Protein AF-A0A971VR78-F1 (afdb_monomer)

Nearest PDB structures (foldseek):
  8pv9-assembly1_A  TM=5.957E-01  e=2.366E+00  Escherichia coli
  3q4n-assembly1_B  TM=3.176E-01  e=1.812E+00  Methanocaldococcus jannaschii DSM 2661

Radius of gyration: 21.43 Å; Cα contacts (8 Å, |Δi|>4): 605; chains: 1; bounding box: 49×44×60 Å

Foldseek 3Di:
DFLLPDDADALVVLDDDPVQLQAQADDLQPDALVLLLLLLLLLLLLVVLLVLLVVCLVVDPDVVSNVLSVSLSNSSVSLSSSSNNSHDPPQDLLLSLLSLLLNLQQLLLLLLVVAPDVLLSVLSLQCSLVSLQLNLLSQLVCCLPPVDRSCSSNVPLAWRFHGLQLLLQQFDLLLLAAAADDLLPGDLSNLLSLSSQLSSLVSSLVSLVPCLCVPPDPLSVLSSVSVSVSSVSSNNNSVNHHDPPQDSLLVQLSSLLSLLLSLVLCLVAPDPPSSNVSSVSVNSSSSNSNNVSQVCCCVPVVDGNCSRVPPSDHDPGDDRGRSHVVSLVSRLVDSQWDGDRNRIDGPVPDDPPDRLLVSSCVPCVPVCPRSSQVSLQSSCVVPVFRRIGGPDQRSDPQRRGGNHHDNDRSRHD

Structure (mmCIF, N/CA/C/O backbone):
data_AF-A0A971VR78-F1
#
_entry.id   AF-A0A971VR78-F1
#
loop_
_atom_site.group_PDB
_atom_site.id
_atom_site.type_symbol
_atom_site.label_atom_id
_atom_site.label_alt_id
_atom_site.label_comp_id
_atom_site.label_asym_id
_atom_site.label_entity_id
_atom_site.label_seq_id
_atom_site.pdbx_PDB_ins_code
_atom_site.Cartn_x
_atom_site.Cartn_y
_atom_site.Cartn_z
_atom_site.occupancy
_atom_site.B_iso_or_equiv
_atom_site.auth_seq_id
_atom_site.auth_comp_id
_atom_site.auth_asym_id
_atom_site.auth_atom_id
_atom_site.pdbx_PDB_model_num
ATOM 1 N N . MET A 1 1 ? -0.009 -7.907 22.436 1.00 93.94 1 MET A N 1
ATOM 2 C CA . MET A 1 1 ? -0.456 -6.768 23.266 1.00 93.94 1 MET A CA 1
ATOM 3 C C . MET A 1 1 ? -1.919 -6.541 22.951 1.00 93.94 1 MET A C 1
ATOM 5 O O . MET A 1 1 ? -2.257 -6.588 21.775 1.00 93.94 1 MET A O 1
ATOM 9 N N . ASN A 1 2 ? -2.745 -6.276 23.961 1.00 98.00 2 ASN A N 1
ATOM 10 C CA . ASN A 1 2 ? -4.134 -5.872 23.773 1.00 98.00 2 ASN A CA 1
ATOM 11 C C . ASN A 1 2 ? -4.268 -4.346 23.971 1.00 98.00 2 ASN A C 1
ATOM 13 O O . ASN A 1 2 ? -4.058 -3.878 25.097 1.00 98.00 2 ASN A O 1
ATOM 17 N N . PRO A 1 3 ? -4.583 -3.551 22.928 1.00 98.38 3 PRO A N 1
ATOM 18 C CA . PRO A 1 3 ? -4.714 -2.098 23.049 1.00 98.38 3 PRO A CA 1
ATOM 19 C C . PRO A 1 3 ? -5.949 -1.676 23.870 1.00 98.38 3 PRO A C 1
ATOM 21 O O . PRO A 1 3 ? -5.937 -0.613 24.492 1.00 98.38 3 PRO A O 1
ATOM 24 N N . PHE A 1 4 ? -6.982 -2.522 23.976 1.00 98.50 4 PHE A N 1
ATOM 25 C CA . PHE A 1 4 ? -8.162 -2.248 24.808 1.00 98.50 4 PHE A CA 1
ATOM 26 C C . PHE A 1 4 ? -7.873 -2.333 26.314 1.00 98.50 4 PHE A C 1
ATOM 28 O O . PHE A 1 4 ? -8.607 -1.756 27.115 1.00 98.50 4 PHE A O 1
ATOM 35 N N . GLU A 1 5 ? -6.803 -3.026 26.708 1.00 97.88 5 GLU A N 1
ATOM 36 C CA . GLU A 1 5 ? -6.359 -3.129 28.106 1.00 97.88 5 GLU A CA 1
ATOM 37 C C . GLU A 1 5 ? -5.355 -2.034 28.495 1.00 97.88 5 GLU A C 1
ATOM 39 O O . GLU A 1 5 ? -5.050 -1.857 29.677 1.00 97.88 5 GLU A O 1
ATOM 44 N N . GLN A 1 6 ? -4.842 -1.282 27.517 1.00 98.19 6 GLN A N 1
ATOM 45 C CA . GLN A 1 6 ? -3.963 -0.147 27.778 1.00 98.19 6 GLN A CA 1
ATOM 46 C C . GLN A 1 6 ? -4.758 1.029 28.341 1.00 98.19 6 GLN A C 1
ATOM 48 O O . GLN A 1 6 ? -5.931 1.230 28.025 1.00 98.19 6 GLN A O 1
ATOM 53 N N . LYS A 1 7 ? -4.105 1.836 29.180 1.00 97.62 7 LYS A N 1
ATOM 54 C CA . LYS A 1 7 ? -4.709 3.059 29.706 1.00 97.62 7 LYS A CA 1
ATOM 55 C C . LYS A 1 7 ? -4.618 4.162 28.641 1.00 97.62 7 LYS A C 1
ATOM 57 O O . LYS A 1 7 ? -3.501 4.596 28.367 1.00 97.62 7 LYS A O 1
ATOM 62 N N . PRO A 1 8 ? -5.743 4.664 28.101 1.00 98.00 8 PRO A N 1
ATOM 63 C CA . PRO A 1 8 ? -5.701 5.733 27.115 1.00 98.00 8 PRO A CA 1
ATOM 64 C C . PRO A 1 8 ? -5.301 7.062 27.765 1.00 98.00 8 PRO A C 1
ATOM 66 O O . PRO A 1 8 ? -5.629 7.340 28.927 1.00 98.00 8 PRO A O 1
ATOM 69 N N . MET A 1 9 ? -4.615 7.903 26.994 1.00 98.12 9 MET A N 1
ATOM 70 C CA . MET A 1 9 ? -4.478 9.325 27.310 1.00 98.12 9 MET A CA 1
ATOM 71 C C . MET A 1 9 ? -5.806 10.065 27.089 1.00 98.12 9 MET A C 1
ATOM 73 O O . MET A 1 9 ? -6.741 9.526 26.493 1.00 98.12 9 MET A O 1
ATOM 77 N N . ASN A 1 10 ? -5.909 11.319 27.543 1.00 97.75 10 ASN A N 1
ATOM 78 C CA . ASN A 1 10 ? -7.044 12.139 27.124 1.00 97.75 10 ASN A CA 1
ATOM 79 C C . ASN A 1 10 ? -6.868 12.511 25.649 1.00 97.75 10 ASN A C 1
ATOM 81 O O . ASN A 1 10 ? -5.794 12.956 25.253 1.00 97.75 10 ASN A O 1
ATOM 85 N N . LEU A 1 11 ? -7.941 12.421 24.862 1.00 96.31 11 LEU A N 1
ATOM 86 C CA . LEU A 1 11 ? -7.915 12.742 23.429 1.00 96.31 11 LEU A CA 1
ATOM 87 C C . LEU A 1 11 ? -7.306 14.118 23.135 1.00 96.31 11 LEU A C 1
ATOM 89 O O . LEU A 1 11 ? -6.478 14.262 22.245 1.00 96.31 11 LEU A O 1
ATOM 93 N N . THR A 1 12 ? -7.680 15.144 23.902 1.00 97.31 12 THR A N 1
ATOM 94 C CA . THR A 1 12 ? -7.190 16.513 23.680 1.00 97.31 12 THR A CA 1
ATOM 95 C C . THR A 1 12 ? -5.701 16.680 23.954 1.00 97.31 12 THR A C 1
ATOM 97 O O . THR A 1 12 ? -5.098 17.589 23.392 1.00 97.31 12 THR A O 1
ATOM 100 N N . ASP A 1 13 ? -5.108 15.810 24.776 1.00 97.56 13 ASP A N 1
ATOM 101 C CA . ASP A 1 13 ? -3.667 15.822 25.041 1.00 97.56 13 ASP A CA 1
ATOM 102 C C . ASP A 1 13 ? -2.882 15.315 23.814 1.00 97.56 13 ASP A C 1
ATOM 104 O O . ASP A 1 13 ? -1.683 15.553 23.710 1.00 97.56 13 ASP A O 1
ATOM 108 N N . GLY A 1 14 ? -3.556 14.647 22.866 1.00 97.19 14 GLY A N 1
ATOM 109 C CA . GLY A 1 14 ? -2.986 14.211 21.593 1.00 97.19 14 GLY A CA 1
ATOM 110 C C . GLY A 1 14 ? -2.827 15.338 20.570 1.00 97.19 14 GLY A C 1
ATOM 111 O O . GLY A 1 14 ? -2.192 15.133 19.542 1.00 97.19 14 GLY A O 1
ATOM 112 N N . ILE A 1 15 ? -3.369 16.535 20.820 1.00 98.25 15 ILE A N 1
ATOM 113 C CA . ILE A 1 15 ? -3.230 17.668 19.898 1.00 98.25 15 ILE A CA 1
ATOM 114 C C . ILE A 1 15 ? -1.808 18.227 19.986 1.00 98.25 15 ILE A C 1
ATOM 116 O O . ILE A 1 15 ? -1.377 18.726 21.024 1.00 98.25 15 ILE A O 1
ATOM 120 N N . MET A 1 16 ? -1.100 18.199 18.862 1.00 98.00 16 MET A N 1
ATOM 121 C CA . MET A 1 16 ? 0.284 18.655 18.749 1.00 98.00 16 MET A CA 1
ATOM 122 C C . MET A 1 16 ? 0.369 20.157 18.421 1.00 98.00 16 MET A C 1
ATOM 124 O O . MET A 1 16 ? -0.496 20.708 17.733 1.00 98.00 16 MET A O 1
ATOM 128 N N . ASP A 1 17 ? 1.427 20.833 18.880 1.00 97.94 17 ASP A N 1
ATOM 129 C CA . ASP A 1 17 ? 1.748 22.199 18.445 1.00 97.94 17 ASP A CA 1
ATOM 130 C C . ASP A 1 17 ? 2.496 22.207 17.097 1.00 97.94 17 ASP A C 1
ATOM 132 O O . ASP A 1 17 ? 2.899 21.167 16.583 1.00 97.94 17 ASP A O 1
ATOM 136 N N . TRP A 1 18 ? 2.699 23.384 16.496 1.00 97.88 18 TRP A N 1
ATOM 137 C CA . TRP A 1 18 ? 3.355 23.487 15.184 1.00 97.88 18 TRP A CA 1
ATOM 138 C C . TRP A 1 18 ? 4.797 22.972 15.166 1.00 97.88 18 TRP A C 1
ATOM 140 O O . TRP A 1 18 ? 5.235 22.444 14.146 1.00 97.88 18 TRP A O 1
ATOM 150 N N . CYS A 1 19 ? 5.522 23.128 16.275 1.00 96.81 19 CYS A N 1
ATOM 151 C CA . CYS A 1 19 ? 6.889 22.634 16.414 1.00 96.81 19 CYS A CA 1
ATOM 152 C C . CYS A 1 19 ? 6.933 21.104 16.469 1.00 96.81 19 CYS A C 1
ATOM 154 O O . CYS A 1 19 ? 7.880 20.515 15.965 1.00 96.81 19 CYS A O 1
ATOM 156 N N . THR A 1 20 ? 5.917 20.479 17.060 1.00 96.25 20 THR A N 1
ATOM 157 C CA . THR A 1 20 ? 5.787 19.024 17.158 1.00 96.25 20 THR A CA 1
ATOM 158 C C . THR A 1 20 ? 5.280 18.433 15.845 1.00 96.25 20 THR A C 1
ATOM 160 O O . THR A 1 20 ? 5.847 17.466 15.365 1.00 96.25 20 THR A O 1
ATOM 163 N N . VAL A 1 21 ? 4.267 19.040 15.208 1.00 97.38 21 VAL A N 1
ATOM 164 C CA . VAL A 1 21 ? 3.705 18.545 13.932 1.00 97.38 21 VAL A CA 1
ATOM 165 C C . VAL A 1 21 ? 4.745 18.523 12.810 1.00 97.38 21 VAL A C 1
ATOM 167 O O . VAL A 1 21 ? 4.652 17.685 11.918 1.00 97.38 21 VAL A O 1
ATOM 170 N N . TYR A 1 22 ? 5.701 19.456 12.806 1.00 97.69 22 TYR A N 1
ATOM 171 C CA . TYR A 1 22 ? 6.749 19.520 11.790 1.00 97.69 22 TYR A CA 1
ATOM 172 C C . TYR A 1 22 ? 7.965 18.679 12.218 1.00 97.69 22 TYR A C 1
ATOM 174 O O . TYR A 1 22 ? 8.755 19.135 13.051 1.00 97.69 22 TYR A O 1
ATOM 182 N N . PRO A 1 23 ? 8.150 17.469 11.658 1.00 97.06 23 PRO A N 1
ATOM 183 C CA . PRO A 1 23 ? 9.194 16.562 12.107 1.00 97.06 23 PRO A CA 1
ATOM 184 C C . PRO A 1 23 ? 10.574 17.023 11.636 1.00 97.06 23 PRO A C 1
ATOM 186 O O . PRO A 1 23 ? 10.737 17.740 10.644 1.00 97.06 23 PRO A O 1
ATOM 189 N N . LYS A 1 24 ? 11.611 16.486 12.280 1.00 97.25 24 LYS A N 1
ATOM 190 C CA . LYS A 1 24 ? 12.937 16.424 11.665 1.00 97.25 24 LYS A CA 1
ATOM 191 C C . LYS A 1 24 ? 12.924 15.346 10.565 1.00 97.25 24 LYS A C 1
ATOM 193 O O . LYS A 1 24 ? 12.705 14.182 10.906 1.00 97.25 24 LYS A O 1
ATOM 198 N N . PRO A 1 25 ? 13.211 15.680 9.294 1.00 97.81 25 PRO A N 1
ATOM 199 C CA . PRO A 1 25 ? 13.208 14.696 8.218 1.00 97.81 25 PRO A CA 1
ATOM 200 C C . PRO A 1 25 ? 14.374 13.706 8.342 1.00 97.81 25 PRO A C 1
ATOM 202 O O . PRO A 1 25 ? 15.428 14.027 8.908 1.00 97.81 25 PRO A O 1
ATOM 205 N N . TYR A 1 26 ? 14.202 12.510 7.777 1.00 97.31 26 TYR A N 1
ATOM 206 C CA . TYR A 1 26 ? 15.292 11.542 7.654 1.00 97.31 26 TYR A CA 1
ATOM 207 C C . TYR A 1 26 ? 16.293 11.965 6.569 1.00 97.31 26 TYR A C 1
ATOM 209 O O . TYR A 1 26 ? 16.000 12.770 5.688 1.00 97.31 26 TYR A O 1
ATOM 217 N N . CYS A 1 27 ? 17.499 11.397 6.602 1.00 95.75 27 CYS A N 1
ATOM 218 C CA . CYS A 1 27 ? 18.483 11.573 5.533 1.00 95.75 27 CYS A CA 1
ATOM 219 C C . CYS A 1 27 ? 18.317 10.461 4.493 1.00 95.75 27 CYS A C 1
ATOM 221 O O . CYS A 1 27 ? 18.577 9.296 4.807 1.00 95.75 27 CYS A O 1
ATOM 223 N N . LYS A 1 28 ? 17.934 10.807 3.255 1.00 93.44 28 LYS A N 1
ATOM 224 C CA . LYS A 1 28 ? 17.659 9.819 2.194 1.00 93.44 28 LYS A CA 1
ATOM 225 C C . LYS A 1 28 ? 18.834 8.877 1.897 1.00 93.44 28 LYS A C 1
ATOM 227 O O . LYS A 1 28 ? 18.624 7.728 1.533 1.00 93.44 28 LYS A O 1
ATOM 232 N N . ASN A 1 29 ? 20.069 9.334 2.125 1.00 92.00 29 ASN A N 1
ATOM 233 C CA . ASN A 1 29 ? 21.283 8.556 1.858 1.00 92.00 29 ASN A CA 1
ATOM 234 C C . ASN A 1 29 ? 21.605 7.524 2.951 1.00 92.00 29 ASN A C 1
ATOM 236 O O . ASN A 1 29 ? 22.296 6.541 2.686 1.00 92.00 29 ASN A O 1
ATOM 240 N N . THR A 1 30 ? 21.166 7.750 4.193 1.00 93.44 30 THR A N 1
ATOM 241 C CA . THR A 1 30 ? 21.570 6.916 5.341 1.00 93.44 30 THR A CA 1
ATOM 242 C C . THR A 1 30 ? 20.422 6.128 5.948 1.00 93.44 30 THR A C 1
ATOM 244 O O . THR A 1 30 ? 20.673 5.076 6.533 1.00 93.44 30 THR A O 1
ATOM 247 N N . VAL A 1 31 ? 19.181 6.599 5.798 1.00 95.25 31 VAL A N 1
ATOM 248 C CA . VAL A 1 31 ? 17.985 5.930 6.322 1.00 95.25 31 VAL A CA 1
ATOM 249 C C . VAL A 1 31 ? 17.878 4.491 5.796 1.00 95.25 31 VAL A C 1
ATOM 251 O O . VAL A 1 31 ? 18.343 4.171 4.694 1.00 95.25 31 VAL A O 1
ATOM 254 N N . ALA A 1 32 ? 17.316 3.585 6.595 1.00 94.62 32 ALA A N 1
ATOM 255 C CA . ALA A 1 32 ? 17.025 2.234 6.131 1.00 94.62 32 ALA A CA 1
ATOM 256 C C . ALA A 1 32 ? 15.836 2.260 5.149 1.00 94.62 32 ALA A C 1
ATOM 258 O O . ALA A 1 32 ? 14.865 2.972 5.412 1.00 94.62 32 ALA A O 1
ATOM 259 N N . PRO A 1 33 ? 15.852 1.468 4.057 1.00 94.19 33 PRO A N 1
ATOM 260 C CA . PRO A 1 33 ? 14.707 1.369 3.154 1.00 94.19 33 PRO A CA 1
ATOM 261 C C . PRO A 1 33 ? 13.424 1.001 3.899 1.00 94.19 33 PRO A C 1
ATOM 263 O O . PRO A 1 33 ? 12.398 1.629 3.675 1.00 94.19 33 PRO A O 1
ATOM 266 N N . TYR A 1 34 ? 13.501 0.091 4.878 1.00 96.69 34 TYR A N 1
ATOM 267 C CA . TYR A 1 34 ? 12.329 -0.284 5.667 1.00 96.69 34 TYR A CA 1
ATOM 268 C C . TYR A 1 34 ? 11.793 0.820 6.590 1.00 96.69 34 TYR A C 1
ATOM 270 O O . TYR A 1 34 ? 10.608 0.836 6.895 1.00 96.69 34 TYR A O 1
ATOM 278 N N . THR A 1 35 ? 12.607 1.796 6.991 1.00 97.88 35 THR A N 1
ATOM 279 C CA . THR A 1 35 ? 12.075 2.996 7.654 1.00 97.88 35 THR A CA 1
ATOM 280 C C . THR A 1 35 ? 11.247 3.818 6.660 1.00 97.88 35 THR A C 1
ATOM 282 O O . THR A 1 35 ? 10.161 4.280 6.999 1.00 97.88 35 THR A O 1
ATOM 285 N N . LYS A 1 36 ? 11.705 3.953 5.405 1.00 97.19 36 LYS A N 1
ATOM 286 C CA . LYS A 1 36 ? 10.956 4.667 4.357 1.00 97.19 36 LYS A CA 1
ATOM 287 C C . LYS A 1 36 ? 9.644 3.970 4.002 1.00 97.19 36 LYS A C 1
ATOM 289 O O . LYS A 1 36 ? 8.625 4.648 3.935 1.00 97.19 36 LYS A O 1
ATOM 294 N N . VAL A 1 37 ? 9.651 2.648 3.809 1.00 97.19 37 VAL A N 1
ATOM 295 C CA . VAL A 1 37 ? 8.421 1.922 3.444 1.00 97.19 37 VAL A CA 1
ATOM 296 C C . VAL A 1 37 ? 7.374 1.994 4.564 1.00 97.19 37 VAL A C 1
ATOM 298 O O . VAL A 1 37 ? 6.205 2.226 4.283 1.00 97.19 37 VAL A O 1
ATOM 301 N N . ARG A 1 38 ? 7.781 1.932 5.845 1.00 98.62 38 ARG A N 1
ATOM 302 C CA . ARG A 1 38 ? 6.865 2.144 6.984 1.00 98.62 38 ARG A CA 1
ATOM 303 C C . ARG A 1 38 ? 6.257 3.544 6.979 1.00 98.62 38 ARG A C 1
ATOM 305 O O . ARG A 1 38 ? 5.064 3.680 7.209 1.00 98.62 38 ARG A O 1
ATOM 312 N N . ILE A 1 39 ? 7.055 4.577 6.692 1.00 98.69 39 ILE A N 1
ATOM 313 C CA . ILE A 1 39 ? 6.570 5.964 6.588 1.00 98.69 39 ILE A CA 1
ATOM 314 C C . ILE A 1 39 ? 5.551 6.111 5.454 1.00 98.69 39 ILE A C 1
ATOM 316 O O . ILE A 1 39 ? 4.512 6.737 5.653 1.00 98.69 39 ILE A O 1
ATOM 320 N N . ILE A 1 40 ? 5.829 5.530 4.284 1.00 98.62 40 ILE A N 1
ATOM 321 C CA . ILE A 1 40 ? 4.916 5.574 3.134 1.00 98.62 40 ILE A CA 1
ATOM 322 C C . ILE A 1 40 ? 3.607 4.848 3.459 1.00 98.62 40 ILE A C 1
ATOM 324 O O . ILE A 1 40 ? 2.536 5.421 3.259 1.00 98.62 40 ILE A O 1
ATOM 328 N N . LEU A 1 41 ? 3.691 3.640 4.024 1.00 98.81 41 LEU A N 1
ATOM 329 C CA . LEU A 1 41 ? 2.519 2.864 4.416 1.00 98.81 41 LEU A CA 1
ATOM 330 C C . LEU A 1 41 ? 1.690 3.598 5.474 1.00 98.81 41 LEU A C 1
ATOM 332 O O . LEU A 1 41 ? 0.501 3.800 5.262 1.00 98.81 41 LEU A O 1
ATOM 336 N N . MET A 1 42 ? 2.301 4.071 6.566 1.00 98.81 42 MET A N 1
ATOM 337 C CA . MET A 1 42 ? 1.567 4.789 7.617 1.00 98.81 42 MET A CA 1
ATOM 338 C C . MET A 1 42 ? 0.922 6.079 7.115 1.00 98.81 42 MET A C 1
ATOM 340 O O . MET A 1 42 ? -0.168 6.418 7.560 1.00 98.81 42 MET A O 1
ATOM 344 N N . ASN A 1 43 ? 1.537 6.778 6.157 1.00 98.69 43 ASN A N 1
ATOM 345 C CA . ASN A 1 43 ? 0.866 7.892 5.493 1.00 98.69 43 ASN A CA 1
ATOM 346 C C . ASN A 1 43 ? -0.421 7.437 4.778 1.00 98.69 43 ASN A C 1
ATOM 348 O O . ASN A 1 43 ? -1.419 8.145 4.842 1.00 98.69 43 ASN A O 1
ATOM 352 N N . GLY A 1 44 ? -0.420 6.271 4.126 1.00 98.44 44 GLY A N 1
ATOM 353 C CA . GLY A 1 44 ? -1.618 5.732 3.479 1.00 98.44 44 GLY A CA 1
ATOM 354 C C . GLY A 1 44 ? -2.714 5.321 4.452 1.00 98.44 44 GLY A C 1
ATOM 355 O O . GLY A 1 44 ? -3.871 5.669 4.235 1.00 98.44 44 GLY A O 1
ATOM 356 N N . ILE A 1 45 ? -2.337 4.678 5.557 1.00 98.81 45 ILE A N 1
ATOM 357 C CA . ILE A 1 45 ? -3.260 4.300 6.636 1.00 98.81 45 ILE A CA 1
ATOM 358 C C . ILE A 1 45 ? -3.971 5.534 7.199 1.00 98.81 45 ILE A C 1
ATOM 360 O O . ILE A 1 45 ? -5.194 5.582 7.234 1.00 98.81 45 ILE A O 1
ATOM 364 N N . GLU A 1 46 ? -3.210 6.571 7.545 1.00 98.75 46 GLU A N 1
ATOM 365 C CA . GLU A 1 46 ? -3.765 7.815 8.083 1.00 98.75 46 GLU A CA 1
ATOM 366 C C . GLU A 1 46 ? -4.644 8.549 7.055 1.00 98.75 46 GLU A C 1
ATOM 368 O O . GLU A 1 46 ? -5.691 9.106 7.387 1.00 98.75 46 GLU A O 1
ATOM 373 N N . VAL A 1 47 ? -4.246 8.567 5.776 1.00 98.50 47 VAL A N 1
ATOM 374 C CA . VAL A 1 47 ? -5.057 9.174 4.708 1.00 98.50 47 VAL A CA 1
ATOM 375 C C . VAL A 1 47 ? -6.392 8.449 4.550 1.00 98.50 47 VAL A C 1
ATOM 377 O O . VAL A 1 47 ? -7.423 9.122 4.434 1.00 98.50 47 VAL A O 1
ATOM 380 N N . GLU A 1 48 ? -6.385 7.116 4.559 1.00 98.50 48 GLU A N 1
ATOM 381 C CA . GLU A 1 48 ? -7.600 6.306 4.520 1.00 98.50 48 GLU A CA 1
ATOM 382 C C . GLU A 1 48 ? -8.497 6.661 5.716 1.00 98.50 48 GLU A C 1
ATOM 384 O O . GLU A 1 48 ? -9.623 7.122 5.498 1.00 98.50 48 GLU A O 1
ATOM 389 N N . ALA A 1 49 ? -7.978 6.601 6.948 1.00 98.38 49 ALA A N 1
ATOM 390 C CA . ALA A 1 49 ? -8.777 6.788 8.159 1.00 98.38 49 ALA A CA 1
ATOM 391 C C . ALA A 1 49 ? -9.428 8.185 8.197 1.00 98.38 49 ALA A C 1
ATOM 393 O O . ALA A 1 49 ? -10.622 8.359 8.491 1.00 98.38 49 ALA A O 1
ATOM 394 N N . ILE A 1 50 ? -8.686 9.209 7.761 1.00 98.62 50 ILE A N 1
ATOM 395 C CA . ILE A 1 50 ? -9.178 10.581 7.600 1.00 98.62 50 ILE A CA 1
ATOM 396 C C . ILE A 1 50 ? -10.312 10.662 6.566 1.00 98.62 50 ILE A C 1
ATOM 398 O O . ILE A 1 50 ? -11.323 11.348 6.805 1.00 98.62 50 ILE A O 1
ATOM 402 N N . ILE A 1 51 ? -10.152 10.026 5.400 1.00 98.31 51 ILE A N 1
ATOM 403 C CA . ILE A 1 51 ? -11.162 10.013 4.333 1.00 98.31 51 ILE A CA 1
ATOM 404 C C . ILE A 1 51 ? -12.402 9.255 4.806 1.00 98.31 51 ILE A C 1
ATOM 406 O O . ILE A 1 51 ? -13.511 9.791 4.675 1.00 98.31 51 ILE A O 1
ATOM 410 N N . PHE A 1 52 ? -12.235 8.088 5.426 1.00 98.56 52 PHE A N 1
ATOM 411 C CA . PHE A 1 52 ? -13.307 7.312 6.034 1.00 98.56 52 PHE A CA 1
ATOM 412 C C . PHE A 1 52 ? -14.105 8.163 7.028 1.00 98.56 52 PHE A C 1
ATOM 414 O O . PHE A 1 52 ? -15.321 8.321 6.878 1.00 98.56 52 PHE A O 1
ATOM 421 N N . LYS A 1 53 ? -13.438 8.836 7.977 1.00 98.69 53 LYS A N 1
ATOM 422 C CA . LYS A 1 53 ? -14.096 9.709 8.971 1.00 98.69 53 LYS A CA 1
ATOM 423 C C . LYS A 1 53 ? -14.819 10.889 8.315 1.00 98.69 53 LYS A C 1
ATOM 425 O O . LYS A 1 53 ? -15.852 11.348 8.819 1.00 98.69 53 LYS A O 1
ATOM 430 N N . HIS A 1 54 ? -14.335 11.391 7.176 1.00 98.56 54 HIS A N 1
ATOM 431 C CA . HIS A 1 54 ? -15.070 12.367 6.368 1.00 98.56 54 HIS A CA 1
ATOM 432 C C . HIS A 1 54 ? -16.331 11.776 5.726 1.00 98.56 54 HIS A C 1
ATOM 434 O O . HIS A 1 54 ? -17.382 12.424 5.783 1.00 98.56 54 HIS A O 1
ATOM 440 N N . GLN A 1 55 ? -16.259 10.579 5.138 1.00 98.56 55 GLN A N 1
ATOM 441 C CA . GLN A 1 55 ? -17.427 9.919 4.545 1.00 98.56 55 GLN A CA 1
ATOM 442 C C . GLN A 1 55 ? -18.459 9.547 5.605 1.00 98.56 55 GLN A C 1
ATOM 444 O O . GLN A 1 55 ? -19.643 9.841 5.426 1.00 98.56 55 GLN A O 1
ATOM 449 N N . PHE A 1 56 ? -18.020 9.035 6.753 1.00 98.62 56 PHE A N 1
ATOM 450 C CA . PHE A 1 56 ? -18.896 8.766 7.883 1.00 98.62 56 PHE A CA 1
ATOM 451 C C . PHE A 1 56 ? -19.610 10.051 8.332 1.00 98.62 56 PHE A C 1
ATOM 453 O O . PHE A 1 56 ? -20.836 10.096 8.419 1.00 98.62 56 PHE A O 1
ATOM 460 N N . SER A 1 57 ? -18.880 11.158 8.513 1.00 98.56 57 SER A N 1
ATOM 461 C CA . SER A 1 57 ? -19.482 12.438 8.916 1.00 98.56 57 SER A CA 1
ATOM 462 C C . SER A 1 57 ? -20.511 12.988 7.913 1.00 98.56 57 SER A C 1
ATOM 464 O O . SER A 1 57 ? -21.472 13.645 8.326 1.00 98.56 57 SER A O 1
ATOM 466 N N . ARG A 1 58 ? -20.325 12.739 6.607 1.00 98.56 58 ARG A N 1
ATOM 467 C CA . ARG A 1 58 ? -21.258 13.140 5.532 1.00 98.56 58 ARG A CA 1
ATOM 468 C C . ARG A 1 58 ? -22.514 12.270 5.482 1.00 98.56 58 ARG A C 1
ATOM 470 O O . ARG A 1 58 ? -23.557 12.758 5.058 1.00 98.56 58 ARG A O 1
ATOM 477 N N . ASN A 1 59 ? -22.420 11.029 5.953 1.00 98.50 59 ASN A N 1
ATOM 478 C CA . ASN A 1 59 ? -23.506 10.047 5.968 1.00 98.50 59 ASN A CA 1
ATOM 479 C C . ASN A 1 59 ? -24.109 9.833 7.372 1.00 98.50 59 ASN A C 1
ATOM 481 O O . ASN A 1 59 ? -24.861 8.888 7.593 1.00 98.50 59 ASN A O 1
ATOM 485 N N . CYS A 1 60 ? -23.815 10.720 8.328 1.00 98.19 60 CYS A N 1
ATOM 486 C CA . CYS A 1 60 ? -24.314 10.653 9.699 1.00 98.19 60 CYS A CA 1
ATOM 487 C C . CYS A 1 60 ? -25.176 11.881 10.025 1.00 98.19 60 CYS A C 1
ATOM 489 O O . CYS A 1 60 ? -24.744 13.019 9.845 1.00 98.19 60 CYS A O 1
ATOM 491 N N . ASN A 1 61 ? -26.384 11.673 10.557 1.00 98.06 61 ASN A N 1
ATOM 492 C CA . ASN A 1 61 ? -27.276 12.757 10.995 1.00 98.06 61 ASN A CA 1
ATOM 493 C C . ASN A 1 61 ? -27.148 13.097 12.496 1.00 98.06 61 ASN A C 1
ATOM 495 O O . ASN A 1 61 ? -27.792 14.034 12.970 1.00 98.06 61 ASN A O 1
ATOM 499 N N . ASN A 1 62 ? -26.310 12.375 13.246 1.00 98.56 62 ASN A N 1
ATOM 500 C CA . ASN A 1 62 ? -26.081 12.602 14.669 1.00 98.56 62 ASN A CA 1
ATOM 501 C C . ASN A 1 62 ? -24.886 13.546 14.886 1.00 98.56 62 ASN A C 1
ATOM 503 O O . ASN A 1 62 ? -23.731 13.181 14.675 1.00 98.56 62 ASN A O 1
ATOM 507 N N . ASN A 1 63 ? -25.154 14.766 15.354 1.00 98.56 63 ASN A N 1
ATOM 508 C CA . ASN A 1 63 ? -24.103 15.762 15.570 1.00 98.56 63 ASN A CA 1
ATOM 509 C C . ASN A 1 63 ? -23.155 15.438 16.730 1.00 98.56 63 ASN A C 1
ATOM 511 O O . ASN A 1 63 ? -22.043 15.956 16.733 1.00 98.56 63 ASN A O 1
ATOM 515 N N . ASP A 1 64 ? -23.542 14.601 17.689 1.00 98.62 64 ASP A N 1
ATOM 516 C CA . ASP A 1 64 ? -22.627 14.190 18.754 1.00 98.62 64 ASP A CA 1
ATOM 517 C C . ASP A 1 64 ? -21.546 13.269 18.182 1.00 98.62 64 ASP A C 1
ATOM 519 O O . ASP A 1 64 ? -20.365 13.547 18.364 1.00 98.62 64 ASP A O 1
ATOM 523 N N . ILE A 1 65 ? -21.927 12.278 17.365 1.00 98.69 65 ILE A N 1
ATOM 524 C CA . ILE A 1 65 ? -20.973 11.447 16.606 1.00 98.69 65 ILE A CA 1
ATOM 525 C C . ILE A 1 65 ? -20.079 12.327 15.727 1.00 98.69 65 ILE A C 1
ATOM 527 O O . ILE A 1 65 ? -18.859 12.205 15.756 1.00 98.69 65 ILE A O 1
ATOM 531 N N . ARG A 1 66 ? -20.663 13.270 14.975 1.00 98.81 66 ARG A N 1
ATOM 532 C CA . ARG A 1 66 ? -19.892 14.137 14.066 1.00 98.81 66 ARG A CA 1
ATOM 533 C C . ARG A 1 66 ? -18.883 15.032 14.786 1.00 98.81 66 ARG A C 1
ATOM 535 O O . ARG A 1 66 ? -17.868 15.367 14.179 1.00 98.81 66 ARG A O 1
ATOM 542 N N . ARG A 1 67 ? -19.154 15.440 16.032 1.00 98.69 67 ARG A N 1
ATOM 543 C CA . ARG A 1 67 ? -18.203 16.207 16.853 1.00 98.69 67 ARG A CA 1
ATOM 544 C C . ARG A 1 67 ? -17.033 15.338 17.300 1.00 98.69 67 ARG A C 1
ATOM 546 O O . ARG A 1 67 ? -15.901 15.787 17.164 1.00 98.69 67 ARG A O 1
ATOM 553 N N . GLU A 1 68 ? -17.292 14.107 17.733 1.00 98.50 68 GLU A N 1
ATOM 554 C CA . GLU A 1 68 ? -16.228 13.164 18.107 1.00 98.50 68 GLU A CA 1
ATOM 555 C C . GLU A 1 68 ? -15.348 12.816 16.899 1.00 98.50 68 GLU A C 1
ATOM 557 O O . GLU A 1 68 ? -14.133 12.981 16.959 1.00 98.50 68 GLU A O 1
ATOM 562 N N . LEU A 1 69 ? -15.964 12.517 15.747 1.00 98.69 69 LEU A N 1
ATOM 563 C CA . LEU A 1 69 ? -15.251 12.329 14.478 1.00 98.69 69 LEU A CA 1
ATOM 564 C C . LEU A 1 69 ? -14.447 13.562 14.057 1.00 98.69 69 LEU A C 1
ATOM 566 O O . LEU A 1 69 ? -13.521 13.451 13.265 1.00 98.69 69 LEU A O 1
ATOM 570 N N . ALA A 1 70 ? -14.855 14.772 14.444 1.00 98.62 70 ALA A N 1
ATOM 571 C CA . ALA A 1 70 ? -14.116 15.984 14.102 1.00 98.62 70 ALA A CA 1
ATOM 572 C C . ALA A 1 70 ? -12.890 16.188 14.996 1.00 98.62 70 ALA A C 1
ATOM 574 O O . ALA A 1 70 ? -11.914 16.773 14.522 1.00 98.62 70 ALA A O 1
ATOM 575 N N . LEU A 1 71 ? -12.956 15.732 16.249 1.00 98.62 71 LEU A N 1
ATOM 576 C CA . LEU A 1 71 ? -11.845 15.778 17.188 1.00 98.62 71 LEU A CA 1
ATOM 577 C C . LEU A 1 71 ? -10.759 14.769 16.799 1.00 98.62 71 LEU A C 1
ATOM 579 O O . LEU A 1 71 ? -9.637 15.201 16.552 1.00 98.62 71 LEU A O 1
ATOM 583 N N . THR A 1 72 ? -11.097 13.481 16.665 1.00 98.25 72 THR A N 1
ATOM 584 C CA . THR A 1 72 ? -10.121 12.427 16.307 1.00 98.25 72 THR A CA 1
ATOM 585 C C . THR A 1 72 ? -9.473 12.713 14.955 1.00 98.25 72 THR A C 1
ATOM 587 O O . THR A 1 72 ? -8.260 12.873 14.875 1.00 98.25 72 THR A O 1
ATOM 590 N N . ARG A 1 73 ? -10.282 13.028 13.932 1.00 98.19 73 ARG A N 1
ATOM 591 C CA . ARG A 1 73 ? -9.780 13.401 12.597 1.00 98.19 73 ARG A CA 1
ATOM 592 C C . ARG A 1 73 ? -8.836 14.601 12.604 1.00 98.19 73 ARG A C 1
ATOM 594 O O . ARG A 1 73 ? -8.045 14.766 11.679 1.00 98.19 73 ARG A O 1
ATOM 601 N N . ARG A 1 74 ? -8.935 15.512 13.581 1.00 98.31 74 ARG A N 1
ATOM 602 C CA . ARG A 1 74 ? -7.987 16.633 13.677 1.00 98.31 74 ARG A CA 1
ATOM 603 C C . ARG A 1 74 ? -6.613 16.160 14.144 1.00 98.31 74 ARG A C 1
ATOM 605 O O . ARG A 1 74 ? -5.632 16.728 13.675 1.00 98.31 74 ARG A O 1
ATOM 612 N N . ILE A 1 75 ? -6.576 15.178 15.039 1.00 98.62 75 ILE A N 1
ATOM 613 C CA . ILE A 1 75 ? -5.355 14.575 15.575 1.00 98.62 75 ILE A CA 1
ATOM 614 C C . ILE A 1 75 ? -4.704 13.709 14.488 1.00 98.62 75 ILE A C 1
ATOM 616 O O . ILE A 1 75 ? -3.548 13.954 14.166 1.00 98.62 75 ILE A O 1
ATOM 620 N N . GLU A 1 76 ? -5.468 12.878 13.779 1.00 98.38 76 GLU A N 1
ATOM 621 C CA . GLU A 1 76 ? -4.958 12.095 12.632 1.00 98.38 76 GLU A CA 1
ATOM 622 C C . GLU A 1 76 ? -4.437 12.982 11.507 1.00 98.38 76 GLU A C 1
ATOM 624 O O . GLU A 1 76 ? -3.364 12.782 10.954 1.00 98.38 76 GLU A O 1
ATOM 629 N N . GLN A 1 77 ? -5.121 14.093 11.213 1.00 98.25 77 GLN A N 1
ATOM 630 C CA . GLN A 1 77 ? -4.587 15.075 10.267 1.00 98.25 77 GLN A CA 1
ATOM 631 C C . GLN A 1 77 ? -3.226 15.644 10.701 1.00 98.25 77 GLN A C 1
ATOM 633 O O . GLN A 1 77 ? -2.468 16.098 9.838 1.00 98.25 77 GLN A O 1
ATOM 638 N N . GLN A 1 78 ? -2.923 15.679 12.002 1.00 98.75 78 GLN A N 1
ATOM 639 C CA . GLN A 1 78 ? -1.596 16.024 12.505 1.00 98.75 78 GLN A CA 1
ATOM 640 C C . GLN A 1 78 ? -0.629 14.836 12.413 1.00 98.75 78 GLN A C 1
ATOM 642 O O . GLN A 1 78 ? 0.498 15.064 11.979 1.00 98.75 78 GLN A O 1
ATOM 647 N N . GLN A 1 79 ? -1.055 13.610 12.734 1.00 98.62 79 GLN A N 1
ATOM 648 C CA . GLN A 1 79 ? -0.266 12.375 12.589 1.00 98.62 79 GLN A CA 1
ATOM 649 C C . GLN A 1 79 ? 0.166 12.157 11.137 1.00 98.62 79 GLN A C 1
ATOM 651 O O . GLN A 1 79 ? 1.359 12.123 10.849 1.00 98.62 79 GLN A O 1
ATOM 656 N N . GLN A 1 80 ? -0.779 12.184 10.197 1.00 98.44 80 GLN A N 1
ATOM 657 C CA . GLN A 1 80 ? -0.532 12.121 8.757 1.00 98.44 80 GLN A CA 1
ATOM 658 C C . GLN A 1 80 ? 0.542 13.118 8.298 1.00 98.44 80 GLN A C 1
ATOM 660 O O . GLN A 1 80 ? 1.458 12.755 7.561 1.00 98.44 80 GLN A O 1
ATOM 665 N N . LYS A 1 81 ? 0.465 14.384 8.739 1.00 98.50 81 LYS A N 1
ATOM 666 C CA . LYS A 1 81 ? 1.475 15.405 8.396 1.00 98.50 81 LYS A CA 1
ATOM 667 C C . LYS A 1 81 ? 2.809 15.106 9.045 1.00 98.50 81 LYS A C 1
ATOM 669 O O . LYS A 1 81 ? 3.829 15.198 8.374 1.00 98.50 81 LYS A O 1
ATOM 674 N N . HIS A 1 82 ? 2.798 14.746 10.320 1.00 98.62 82 HIS A N 1
ATOM 675 C CA . HIS A 1 82 ? 4.006 14.451 11.068 1.00 98.62 82 HIS A CA 1
ATOM 676 C C . HIS A 1 82 ? 4.759 13.256 10.466 1.00 98.62 82 HIS A C 1
ATOM 678 O O . HIS A 1 82 ? 5.978 13.305 10.348 1.00 98.62 82 HIS A O 1
ATOM 684 N N . ILE A 1 83 ? 4.045 12.245 9.968 1.00 98.44 83 ILE A N 1
ATOM 685 C CA . ILE A 1 83 ? 4.622 11.095 9.266 1.00 98.44 83 ILE A CA 1
ATOM 686 C C . ILE A 1 83 ? 5.074 11.474 7.858 1.00 98.44 83 ILE A C 1
ATOM 688 O O . ILE A 1 83 ? 6.243 11.312 7.516 1.00 98.44 83 ILE A O 1
ATOM 692 N N . ASN A 1 84 ? 4.178 12.000 7.020 1.00 97.62 84 ASN A N 1
ATOM 693 C CA . ASN A 1 84 ? 4.481 12.228 5.607 1.00 97.62 84 ASN A CA 1
ATOM 694 C C . ASN A 1 84 ? 5.570 13.301 5.399 1.00 97.62 84 ASN A C 1
ATOM 696 O O . ASN A 1 84 ? 6.303 13.254 4.412 1.00 97.62 84 ASN A O 1
ATOM 700 N N . TRP A 1 85 ? 5.744 14.231 6.348 1.00 97.56 85 TRP A N 1
ATOM 701 C CA . TRP A 1 85 ? 6.804 15.247 6.313 1.00 97.56 85 TRP A CA 1
ATOM 702 C C . TRP A 1 85 ? 8.146 14.746 6.868 1.00 97.56 85 TRP A C 1
ATOM 704 O O . TRP A 1 85 ? 9.122 15.496 6.851 1.00 97.56 85 TRP A O 1
ATOM 714 N N . LEU A 1 86 ? 8.252 13.479 7.297 1.00 98.31 86 LEU A N 1
ATOM 715 C CA . LEU A 1 86 ? 9.557 12.849 7.537 1.00 98.31 86 LEU A CA 1
ATOM 716 C C . LEU A 1 86 ? 10.362 12.707 6.243 1.00 98.31 86 LEU A C 1
ATOM 718 O O . LEU A 1 86 ? 11.595 12.678 6.289 1.00 98.31 86 LEU A O 1
ATOM 722 N N . LYS A 1 87 ? 9.673 12.640 5.095 1.00 97.19 87 LYS A N 1
ATOM 723 C CA . LYS A 1 87 ? 10.294 12.663 3.774 1.00 97.19 87 LYS A CA 1
ATOM 724 C C . LYS A 1 87 ? 11.079 13.972 3.577 1.00 97.19 87 LYS A C 1
ATOM 726 O O . LYS A 1 87 ? 10.497 15.053 3.688 1.00 97.19 87 LYS A O 1
ATOM 731 N N . PRO A 1 88 ? 12.372 13.915 3.219 1.00 97.00 88 PRO A N 1
ATOM 732 C CA . PRO A 1 88 ? 13.169 15.112 3.025 1.00 97.00 88 PRO A CA 1
ATOM 733 C C . PRO A 1 88 ? 12.862 15.808 1.689 1.00 97.00 88 PRO A C 1
ATOM 735 O O . PRO A 1 88 ? 12.327 15.227 0.736 1.00 97.00 88 PRO A O 1
ATOM 738 N N . ILE A 1 89 ? 13.222 17.093 1.631 1.00 95.12 89 ILE A N 1
ATOM 739 C CA . ILE A 1 89 ? 12.979 17.986 0.485 1.00 95.12 89 ILE A CA 1
ATOM 740 C C . ILE A 1 89 ? 13.822 17.586 -0.736 1.00 95.12 89 ILE A C 1
ATOM 742 O O . ILE A 1 89 ? 13.401 17.799 -1.869 1.00 95.12 89 ILE A O 1
ATOM 746 N N . ASP A 1 90 ? 15.003 17.008 -0.518 1.00 95.69 90 ASP A N 1
ATOM 747 C CA . ASP A 1 90 ? 15.949 16.615 -1.567 1.00 95.69 90 ASP A CA 1
ATOM 748 C C . ASP A 1 90 ? 15.655 15.232 -2.176 1.00 95.69 90 ASP A C 1
ATOM 750 O O . ASP A 1 90 ? 16.413 14.760 -3.024 1.00 95.69 90 ASP A O 1
ATOM 754 N N . GLU A 1 91 ? 14.563 14.582 -1.772 1.00 95.81 91 GLU A N 1
ATOM 755 C CA . GLU A 1 91 ? 14.066 13.355 -2.390 1.00 95.81 91 GLU A CA 1
ATOM 756 C C . GLU A 1 91 ? 13.054 13.675 -3.496 1.00 95.81 91 GLU A C 1
ATOM 758 O O . GLU A 1 91 ? 11.994 14.263 -3.253 1.00 95.81 91 GLU A O 1
ATOM 763 N N . THR A 1 92 ? 13.388 13.296 -4.725 1.00 96.25 92 THR A N 1
ATOM 764 C CA . THR A 1 92 ? 12.595 13.586 -5.924 1.00 96.25 92 THR A CA 1
ATOM 765 C C . THR A 1 92 ? 11.301 12.761 -5.976 1.00 96.25 92 THR A C 1
ATOM 767 O O . THR A 1 92 ? 11.204 11.710 -5.333 1.00 96.25 92 THR A O 1
ATOM 770 N N . PRO A 1 93 ? 10.296 13.183 -6.771 1.00 95.88 93 PRO A N 1
ATOM 771 C CA . PRO A 1 93 ? 9.079 12.396 -6.969 1.00 95.88 93 PRO A CA 1
ATOM 772 C C . PRO A 1 93 ? 9.344 10.968 -7.466 1.00 95.88 93 PRO A C 1
ATOM 774 O O . PRO A 1 93 ? 8.727 10.032 -6.966 1.00 95.88 93 PRO A O 1
ATOM 777 N N . LEU A 1 94 ? 10.302 10.771 -8.380 1.00 97.81 94 LEU A N 1
ATOM 778 C CA . LEU A 1 94 ? 10.617 9.432 -8.886 1.00 97.81 94 LEU A CA 1
ATOM 779 C C . LEU A 1 94 ? 11.381 8.578 -7.862 1.00 97.81 94 LEU A C 1
ATOM 781 O O . LEU A 1 94 ? 11.058 7.409 -7.703 1.00 97.81 94 LEU A O 1
ATOM 785 N N . GLU A 1 95 ? 12.311 9.147 -7.081 1.00 97.62 95 GLU A N 1
ATOM 786 C CA . GLU A 1 95 ? 12.915 8.422 -5.942 1.00 97.62 95 GLU A CA 1
ATOM 787 C C . GLU A 1 95 ? 11.860 8.001 -4.903 1.00 97.62 95 GLU A C 1
ATOM 789 O O . GLU A 1 95 ? 11.989 6.951 -4.274 1.00 97.62 95 GLU A O 1
ATOM 794 N N . THR A 1 96 ? 10.816 8.816 -4.723 1.00 97.12 96 THR A N 1
ATOM 795 C CA . THR A 1 96 ? 9.686 8.501 -3.833 1.00 97.12 96 THR A CA 1
ATOM 796 C C . THR A 1 96 ? 8.834 7.375 -4.410 1.00 97.12 96 THR A C 1
ATOM 798 O O . THR A 1 96 ? 8.448 6.477 -3.674 1.00 97.12 96 THR A O 1
ATOM 801 N N . THR A 1 97 ? 8.599 7.392 -5.723 1.00 98.12 97 THR A N 1
ATOM 802 C CA . THR A 1 97 ? 7.872 6.348 -6.466 1.00 98.12 97 THR A CA 1
ATOM 803 C C . THR A 1 97 ? 8.537 4.987 -6.310 1.00 98.12 97 THR A C 1
ATOM 805 O O . THR A 1 97 ? 7.870 4.035 -5.941 1.00 98.12 97 THR A O 1
ATOM 808 N N . ILE A 1 98 ? 9.870 4.907 -6.418 1.00 98.44 98 ILE A N 1
ATOM 809 C CA . ILE A 1 98 ? 10.607 3.668 -6.096 1.00 98.44 98 ILE A CA 1
ATOM 810 C C . ILE A 1 98 ? 10.315 3.185 -4.664 1.00 98.44 98 ILE A C 1
ATOM 812 O O . ILE A 1 98 ? 10.281 1.987 -4.404 1.00 98.44 98 ILE A O 1
ATOM 816 N N . GLY A 1 99 ? 10.109 4.109 -3.722 1.00 97.81 99 GLY A N 1
ATOM 817 C CA . GLY A 1 99 ? 9.691 3.783 -2.361 1.00 97.81 99 GLY A CA 1
ATOM 818 C C . GLY A 1 99 ? 8.266 3.233 -2.274 1.00 97.81 99 GLY A C 1
ATOM 819 O O . GLY A 1 99 ? 8.062 2.287 -1.523 1.00 97.81 99 GLY A O 1
ATOM 820 N N . TYR A 1 100 ? 7.315 3.801 -3.021 1.00 98.38 100 TYR A N 1
ATOM 821 C CA . TYR A 1 100 ? 5.934 3.307 -3.106 1.00 98.38 100 TYR A CA 1
ATOM 822 C C . TYR A 1 100 ? 5.890 1.886 -3.665 1.00 98.38 100 TYR A C 1
ATOM 824 O O . TYR A 1 100 ? 5.351 1.000 -3.013 1.00 98.38 100 TYR A O 1
ATOM 832 N N . GLU A 1 101 ? 6.573 1.644 -4.780 1.00 98.31 101 GLU A N 1
ATOM 833 C CA . GLU A 1 101 ? 6.621 0.316 -5.395 1.00 98.31 101 GLU A CA 1
ATOM 834 C C . GLU A 1 101 ? 7.325 -0.719 -4.506 1.00 98.31 101 GLU A C 1
ATOM 836 O O . GLU A 1 101 ? 6.921 -1.874 -4.409 1.00 98.31 101 GLU A O 1
ATOM 841 N N . HIS A 1 102 ? 8.359 -0.307 -3.765 1.00 98.06 102 HIS A N 1
ATOM 842 C CA . HIS A 1 102 ? 8.985 -1.176 -2.766 1.00 98.06 102 HIS A CA 1
ATOM 843 C C . HIS A 1 102 ? 8.020 -1.531 -1.624 1.00 98.06 102 HIS A C 1
ATOM 845 O O . HIS A 1 102 ? 8.040 -2.665 -1.149 1.00 98.06 102 HIS A O 1
ATOM 851 N N . VAL A 1 103 ? 7.173 -0.587 -1.187 1.00 97.88 103 VAL A N 1
ATOM 852 C CA . VAL A 1 103 ? 6.116 -0.876 -0.205 1.00 97.88 103 VAL A CA 1
ATOM 853 C C . VAL A 1 103 ? 5.163 -1.907 -0.782 1.00 97.88 103 VAL A C 1
ATOM 855 O O . VAL A 1 103 ? 4.961 -2.917 -0.123 1.00 97.88 103 VAL A O 1
ATOM 858 N N . ALA A 1 104 ? 4.622 -1.673 -1.979 1.00 98.06 104 ALA A N 1
ATOM 859 C CA . ALA A 1 104 ? 3.629 -2.541 -2.604 1.00 98.06 104 ALA A CA 1
ATOM 860 C C . ALA A 1 104 ? 4.134 -3.991 -2.707 1.00 98.06 104 ALA A C 1
ATOM 862 O O . ALA A 1 104 ? 3.493 -4.911 -2.202 1.00 98.06 104 ALA A O 1
ATOM 863 N N . VAL A 1 105 ? 5.362 -4.197 -3.194 1.00 98.44 105 VAL A N 1
ATOM 864 C CA . VAL A 1 105 ? 5.943 -5.545 -3.317 1.00 98.44 105 VAL A CA 1
ATOM 865 C C . VAL A 1 105 ? 6.120 -6.239 -1.961 1.00 98.44 105 VAL A C 1
ATOM 867 O O . VAL A 1 105 ? 5.595 -7.336 -1.749 1.00 98.44 105 VAL A O 1
ATOM 870 N N . ASP A 1 106 ? 6.861 -5.636 -1.025 1.00 98.00 106 ASP A N 1
ATOM 871 C CA . ASP A 1 106 ? 7.197 -6.322 0.231 1.00 98.00 106 ASP A CA 1
ATOM 872 C C . ASP A 1 106 ? 6.008 -6.401 1.197 1.00 98.00 106 ASP A C 1
ATOM 874 O O . ASP A 1 106 ? 5.887 -7.381 1.940 1.00 98.00 106 ASP A O 1
ATOM 878 N N . LEU A 1 107 ? 5.115 -5.405 1.187 1.00 98.69 107 LEU A N 1
ATOM 879 C CA . LEU A 1 107 ? 3.875 -5.439 1.958 1.00 98.69 107 LEU A CA 1
ATOM 880 C C . LEU A 1 107 ? 2.995 -6.577 1.459 1.00 98.69 107 LEU A C 1
ATOM 882 O O . LEU A 1 107 ? 2.656 -7.460 2.245 1.00 98.69 107 LEU A O 1
ATOM 886 N N . THR A 1 108 ? 2.669 -6.600 0.166 1.00 98.75 108 THR A N 1
ATOM 887 C CA . THR A 1 108 ? 1.774 -7.607 -0.411 1.00 98.75 108 THR A CA 1
ATOM 888 C C . THR A 1 108 ? 2.339 -9.012 -0.224 1.00 98.75 108 THR A C 1
ATOM 890 O O . THR A 1 108 ? 1.620 -9.920 0.205 1.00 98.75 108 THR A O 1
ATOM 893 N N . ALA A 1 109 ? 3.649 -9.199 -0.422 1.00 98.69 109 ALA A N 1
ATOM 894 C CA . ALA A 1 109 ? 4.309 -10.477 -0.175 1.00 98.69 109 ALA A CA 1
ATOM 895 C C . ALA A 1 109 ? 4.262 -10.898 1.304 1.00 98.69 109 ALA A C 1
ATOM 897 O O . ALA A 1 109 ? 4.054 -12.081 1.596 1.00 98.69 109 ALA A O 1
ATOM 898 N N . TRP A 1 110 ? 4.448 -9.967 2.247 1.00 98.62 110 TRP A N 1
ATOM 899 C CA . TRP A 1 110 ? 4.340 -10.268 3.674 1.00 98.62 110 TRP A CA 1
ATOM 900 C C . TRP A 1 110 ? 2.905 -10.621 4.069 1.00 98.62 110 TRP A C 1
ATOM 902 O O . TRP A 1 110 ? 2.696 -11.623 4.756 1.00 98.62 110 TRP A O 1
ATOM 912 N N . LEU A 1 111 ? 1.916 -9.844 3.619 1.00 98.81 111 LEU A N 1
ATOM 913 C CA . LEU A 1 111 ? 0.505 -10.104 3.903 1.00 98.81 111 LEU A CA 1
ATOM 914 C C . LEU A 1 111 ? 0.112 -11.486 3.373 1.00 98.81 111 LEU A C 1
ATOM 916 O O . LEU A 1 111 ? -0.402 -12.300 4.132 1.00 98.81 111 LEU A O 1
ATOM 920 N N . ALA A 1 112 ? 0.472 -11.814 2.129 1.00 98.75 112 ALA A N 1
ATOM 921 C CA . ALA A 1 112 ? 0.144 -13.101 1.519 1.00 98.75 112 ALA A CA 1
ATOM 922 C C . ALA A 1 112 ? 0.785 -14.304 2.237 1.00 98.75 112 ALA A C 1
ATOM 924 O O . ALA A 1 112 ? 0.179 -15.373 2.335 1.00 98.75 112 ALA A O 1
ATOM 925 N N . GLN A 1 113 ? 1.999 -14.153 2.777 1.00 98.56 113 GLN A N 1
ATOM 926 C CA . GLN A 1 113 ? 2.658 -15.190 3.586 1.00 98.56 113 GLN A CA 1
ATOM 927 C C . GLN A 1 113 ? 1.988 -15.417 4.946 1.00 98.56 113 GLN A C 1
ATOM 929 O O . GLN A 1 113 ? 2.194 -16.466 5.562 1.00 98.56 113 GLN A O 1
ATOM 934 N N . ASN A 1 114 ? 1.220 -14.441 5.425 1.00 98.38 114 ASN A N 1
ATOM 935 C CA . ASN A 1 114 ? 0.560 -14.459 6.726 1.00 98.38 114 ASN A CA 1
ATOM 936 C C . ASN A 1 114 ? -0.968 -14.404 6.600 1.00 98.38 114 ASN A C 1
ATOM 938 O O . ASN A 1 114 ? -1.639 -14.125 7.585 1.00 98.38 114 ASN A O 1
ATOM 942 N N . GLU A 1 115 ? -1.521 -14.671 5.418 1.00 98.75 115 GLU A N 1
ATOM 943 C CA . GLU A 1 115 ? -2.958 -14.627 5.164 1.00 98.75 115 GLU A CA 1
ATOM 944 C C . GLU A 1 115 ? -3.588 -16.014 5.383 1.00 98.75 115 GLU A C 1
ATOM 946 O O . GLU A 1 115 ? -3.253 -16.956 4.652 1.00 98.75 115 GLU A O 1
ATOM 951 N N . PRO A 1 116 ? -4.475 -16.179 6.384 1.00 98.44 116 PRO A N 1
ATOM 952 C CA . PRO A 1 116 ? -5.128 -17.459 6.633 1.00 98.44 116 PRO A CA 1
ATOM 953 C C . PRO A 1 116 ? -6.279 -17.763 5.662 1.00 98.44 116 PRO A C 1
ATOM 955 O O . PRO A 1 116 ? -6.588 -18.943 5.482 1.00 98.44 116 PRO A O 1
ATOM 958 N N . ASP A 1 117 ? -6.905 -16.761 5.033 1.00 98.75 117 ASP A N 1
ATOM 959 C CA . ASP A 1 117 ? -7.962 -16.966 4.039 1.00 98.75 117 ASP A CA 1
ATOM 960 C C . ASP A 1 117 ? -7.358 -17.235 2.642 1.00 98.75 117 ASP A C 1
ATOM 962 O O . ASP A 1 117 ? -6.735 -16.352 2.045 1.00 98.75 117 ASP A O 1
ATOM 966 N N . PRO A 1 118 ? -7.547 -18.434 2.054 1.00 98.56 118 PRO A N 1
ATOM 967 C CA . PRO A 1 118 ? -6.949 -18.767 0.761 1.00 98.56 118 PRO A CA 1
ATOM 968 C C . PRO A 1 118 ? -7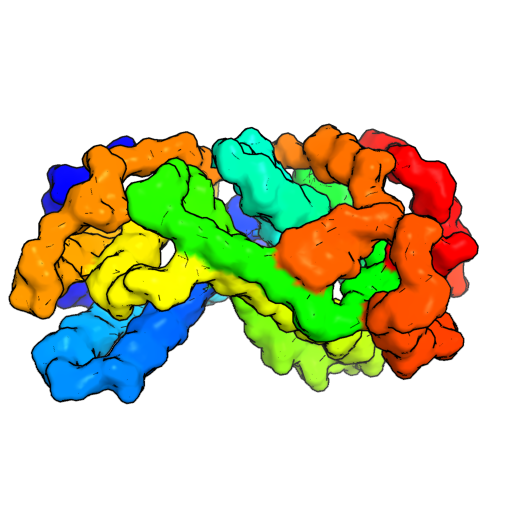.404 -17.873 -0.399 1.00 98.56 118 PRO A C 1
ATOM 970 O O . PRO A 1 118 ? -6.660 -17.722 -1.368 1.00 98.56 118 PRO A O 1
ATOM 973 N N . TYR A 1 119 ? -8.611 -17.307 -0.334 1.00 98.69 119 TYR A N 1
ATOM 974 C CA . TYR A 1 119 ? -9.137 -16.429 -1.374 1.00 98.69 119 TYR A CA 1
ATOM 975 C C . TYR A 1 119 ? -8.491 -15.044 -1.304 1.00 98.69 119 TYR A C 1
ATOM 977 O O . TYR A 1 119 ? -7.994 -14.555 -2.319 1.00 98.69 119 TYR A O 1
ATOM 985 N N . VAL A 1 120 ? -8.402 -14.457 -0.106 1.00 98.81 120 VAL A N 1
ATOM 986 C CA . VAL A 1 120 ? -7.682 -13.187 0.112 1.00 98.81 120 VAL A CA 1
ATOM 987 C C . VAL A 1 120 ? -6.203 -13.351 -0.222 1.00 98.81 120 VAL A C 1
ATOM 989 O O . VAL A 1 120 ? -5.613 -12.508 -0.898 1.00 98.81 120 VAL A O 1
ATOM 992 N N . LYS A 1 121 ? -5.612 -14.492 0.148 1.00 98.88 121 LYS A N 1
ATOM 993 C CA . LYS A 1 121 ? -4.235 -14.821 -0.213 1.00 98.88 121 LYS A CA 1
ATOM 994 C C . LYS A 1 121 ? -4.038 -14.838 -1.731 1.00 98.88 121 LYS A C 1
ATOM 996 O O . LYS A 1 121 ? -3.046 -14.309 -2.224 1.00 98.88 121 LYS A O 1
ATOM 1001 N N . GLN A 1 122 ? -4.964 -15.448 -2.470 1.00 98.81 122 GLN A N 1
ATOM 1002 C CA . GLN A 1 122 ? -4.900 -15.497 -3.928 1.00 98.81 122 GLN A CA 1
ATOM 1003 C C . GLN A 1 122 ? -5.055 -14.103 -4.560 1.00 98.81 122 GLN A C 1
ATOM 1005 O O . GLN A 1 122 ? -4.422 -13.840 -5.581 1.00 98.81 122 GLN A O 1
ATOM 1010 N N . ALA A 1 123 ? -5.846 -13.207 -3.960 1.00 98.75 123 ALA A N 1
ATOM 1011 C CA . ALA A 1 123 ? -5.944 -11.815 -4.398 1.00 98.75 123 ALA A CA 1
ATOM 1012 C C . ALA A 1 123 ? -4.614 -11.062 -4.240 1.00 98.75 123 ALA A C 1
ATOM 1014 O O . ALA A 1 123 ? -4.165 -10.427 -5.195 1.00 98.75 123 ALA A O 1
ATOM 1015 N N . LEU A 1 124 ? -3.955 -11.218 -3.085 1.00 98.88 124 LEU A N 1
ATOM 1016 C CA . LEU A 1 124 ? -2.629 -10.652 -2.812 1.00 98.88 124 LEU A CA 1
ATOM 1017 C C . LEU A 1 124 ? -1.564 -11.214 -3.768 1.00 98.88 124 LEU A C 1
ATOM 1019 O O . LEU A 1 124 ? -0.841 -10.458 -4.410 1.00 98.88 124 LEU A O 1
ATOM 1023 N N . ASP A 1 125 ? -1.496 -12.540 -3.927 1.00 98.81 125 ASP A N 1
ATOM 1024 C CA . ASP A 1 125 ? -0.540 -13.186 -4.840 1.00 98.81 125 ASP A CA 1
ATOM 1025 C C . ASP A 1 125 ? -0.712 -12.721 -6.293 1.00 98.81 125 ASP A C 1
ATOM 1027 O O . ASP A 1 125 ? 0.263 -12.619 -7.039 1.00 98.81 125 ASP A O 1
ATOM 1031 N N . PHE A 1 126 ? -1.954 -12.467 -6.708 1.00 98.75 126 PHE A N 1
ATOM 1032 C CA . PHE A 1 126 ? -2.267 -12.101 -8.079 1.00 98.75 126 PHE A CA 1
ATOM 1033 C C . PHE A 1 126 ? -1.781 -10.696 -8.449 1.00 98.75 126 PHE A C 1
ATOM 1035 O O . PHE A 1 126 ? -1.229 -10.543 -9.542 1.00 98.75 126 PHE A O 1
ATOM 1042 N N . ALA A 1 127 ? -2.018 -9.700 -7.590 1.00 98.00 127 ALA A N 1
ATOM 1043 C CA . ALA A 1 127 ? -1.652 -8.304 -7.851 1.00 98.00 127 ALA A CA 1
ATOM 1044 C C . ALA A 1 127 ? -0.185 -7.999 -7.498 1.00 98.00 127 ALA A C 1
ATOM 1046 O O . ALA A 1 127 ? 0.425 -7.180 -8.169 1.00 98.00 127 ALA A O 1
ATOM 1047 N N . LEU A 1 128 ? 0.437 -8.768 -6.589 1.00 98.75 128 LEU A N 1
ATOM 1048 C CA . LEU A 1 128 ? 1.873 -8.678 -6.272 1.00 98.75 128 LEU A CA 1
ATOM 1049 C C . LEU A 1 128 ? 2.779 -8.640 -7.516 1.00 98.75 128 LEU A C 1
ATOM 1051 O O . LEU A 1 128 ? 3.824 -7.995 -7.518 1.00 98.75 128 LEU A O 1
ATOM 1055 N N . LEU A 1 129 ? 2.421 -9.387 -8.563 1.00 98.75 129 LEU A N 1
ATOM 1056 C CA . LEU A 1 129 ? 3.226 -9.464 -9.783 1.00 98.75 129 LEU A CA 1
ATOM 1057 C C . LEU A 1 129 ? 3.121 -8.213 -10.664 1.00 98.75 129 LEU A C 1
ATOM 1059 O O . LEU A 1 129 ? 4.011 -8.021 -11.491 1.00 98.75 129 LEU A O 1
ATOM 1063 N N . GLU A 1 130 ? 2.049 -7.435 -10.505 1.00 98.75 130 GLU A N 1
ATOM 1064 C CA . GLU A 1 130 ? 1.790 -6.170 -11.204 1.00 98.75 130 GLU A CA 1
ATOM 1065 C C . GLU A 1 130 ? 2.668 -5.076 -10.565 1.00 98.75 130 GLU A C 1
ATOM 1067 O O . GLU A 1 130 ? 3.580 -4.572 -11.221 1.00 98.75 130 GLU A O 1
ATOM 1072 N N . ASP A 1 131 ? 2.563 -4.876 -9.243 1.00 98.25 131 ASP A N 1
ATOM 1073 C CA . ASP A 1 131 ? 3.422 -3.952 -8.468 1.00 98.25 131 ASP A CA 1
ATOM 1074 C C . ASP A 1 131 ? 4.924 -4.245 -8.662 1.00 98.25 131 ASP A C 1
ATOM 1076 O O . ASP A 1 131 ? 5.780 -3.361 -8.776 1.00 98.25 131 ASP A O 1
ATOM 1080 N N . PHE A 1 132 ? 5.275 -5.534 -8.740 1.00 98.62 132 PHE A N 1
ATOM 1081 C CA . PHE A 1 132 ? 6.654 -5.951 -8.982 1.00 98.62 132 PHE A CA 1
ATOM 1082 C C . PHE A 1 132 ? 7.175 -5.511 -10.358 1.00 98.62 132 PHE A C 1
ATOM 1084 O O . PHE A 1 132 ? 8.346 -5.139 -10.480 1.00 98.62 132 PHE A O 1
ATOM 1091 N N . ASP A 1 133 ? 6.325 -5.514 -11.391 1.00 98.88 133 ASP A N 1
ATOM 1092 C CA . ASP A 1 133 ? 6.690 -4.986 -12.707 1.00 98.88 133 ASP A CA 1
ATOM 1093 C C . ASP A 1 133 ? 6.767 -3.457 -12.687 1.00 98.88 133 ASP A C 1
ATOM 1095 O O . ASP A 1 133 ? 7.685 -2.892 -13.285 1.00 98.88 133 ASP A O 1
ATOM 1099 N N . HIS A 1 134 ? 5.883 -2.775 -11.955 1.00 98.88 134 HIS A N 1
ATOM 1100 C CA . HIS A 1 134 ? 5.889 -1.312 -11.835 1.00 98.88 134 HIS A CA 1
ATOM 1101 C C . HIS A 1 134 ? 7.193 -0.794 -11.226 1.00 98.88 134 HIS A C 1
ATOM 1103 O O . HIS A 1 134 ? 7.808 0.126 -11.783 1.00 98.88 134 HIS A O 1
ATOM 1109 N N . LEU A 1 135 ? 7.706 -1.455 -10.178 1.00 98.75 135 LEU A N 1
ATOM 1110 C CA . LEU A 1 135 ? 9.044 -1.186 -9.638 1.00 98.75 135 LEU A CA 1
ATOM 1111 C C . LEU A 1 135 ? 10.118 -1.241 -10.735 1.00 98.75 135 LEU A C 1
ATOM 1113 O O . LEU A 1 135 ? 10.983 -0.363 -10.818 1.00 98.75 135 LEU A O 1
ATOM 1117 N N . TYR A 1 136 ? 10.064 -2.257 -11.597 1.00 98.88 136 TYR A N 1
ATOM 1118 C CA . TYR A 1 136 ? 10.979 -2.407 -12.727 1.00 98.88 136 TYR A CA 1
ATOM 1119 C C . TYR A 1 136 ? 10.811 -1.294 -13.775 1.00 98.88 136 TYR A C 1
ATOM 1121 O O . TYR A 1 136 ? 11.819 -0.731 -14.226 1.00 98.88 136 TYR A O 1
ATOM 1129 N N . ARG A 1 137 ? 9.577 -0.907 -14.125 1.00 98.81 137 ARG A N 1
ATOM 1130 C CA . ARG A 1 137 ? 9.307 0.180 -15.087 1.00 98.81 137 ARG A CA 1
ATOM 1131 C C . ARG A 1 137 ? 9.821 1.525 -14.579 1.00 98.81 137 ARG A C 1
ATOM 1133 O O . ARG A 1 137 ? 10.554 2.214 -15.295 1.00 98.81 137 ARG A O 1
ATOM 1140 N N . TYR A 1 138 ? 9.512 1.883 -13.334 1.00 98.81 138 TYR A N 1
ATOM 1141 C CA . TYR A 1 138 ? 9.974 3.138 -12.742 1.00 98.81 138 TYR A CA 1
ATOM 1142 C C . TYR A 1 138 ? 11.481 3.156 -12.487 1.00 98.81 138 TYR A C 1
ATOM 1144 O O . TYR A 1 138 ? 12.106 4.204 -12.648 1.00 98.81 138 TYR A O 1
ATOM 1152 N N . ALA A 1 139 ? 12.098 2.016 -12.161 1.00 98.81 139 ALA A N 1
ATOM 1153 C CA . ALA A 1 139 ? 13.551 1.925 -12.047 1.00 98.81 139 ALA A CA 1
ATOM 1154 C C . ALA A 1 139 ? 14.254 2.203 -13.385 1.00 98.81 139 ALA A C 1
ATOM 1156 O O . ALA A 1 139 ? 15.260 2.912 -13.412 1.00 98.81 139 ALA A O 1
ATOM 1157 N N . ASN A 1 140 ? 13.702 1.708 -14.497 1.00 98.81 140 ASN A N 1
ATOM 1158 C CA . ASN A 1 140 ? 14.203 2.019 -15.837 1.00 98.81 140 ASN A CA 1
ATOM 1159 C C . ASN A 1 140 ? 14.006 3.496 -16.195 1.00 98.81 140 ASN A C 1
ATOM 1161 O O . ASN A 1 140 ? 14.914 4.105 -16.758 1.00 98.81 140 ASN A O 1
ATOM 1165 N N . LEU A 1 141 ? 12.867 4.099 -15.836 1.00 98.75 141 LEU A N 1
ATOM 1166 C CA . LEU A 1 141 ? 12.671 5.541 -16.011 1.00 98.75 141 LEU A CA 1
ATOM 1167 C C . LEU A 1 141 ? 13.699 6.344 -15.196 1.00 98.75 141 LEU A C 1
ATOM 1169 O O . LEU A 1 141 ? 14.258 7.313 -15.703 1.00 98.75 141 LEU A O 1
ATOM 1173 N N . LEU A 1 142 ? 13.991 5.924 -13.961 1.00 98.56 142 LEU A N 1
ATOM 1174 C CA . LEU A 1 142 ? 14.927 6.615 -13.072 1.00 98.56 142 LEU A CA 1
ATOM 1175 C C . LEU A 1 142 ? 16.362 6.570 -13.601 1.00 98.56 142 LEU A C 1
ATOM 1177 O O . LEU A 1 142 ? 17.061 7.589 -13.580 1.00 98.56 142 LEU A O 1
ATOM 1181 N N . ASP A 1 143 ? 16.793 5.414 -14.102 1.00 98.50 143 ASP A N 1
ATOM 1182 C CA . ASP A 1 143 ? 18.106 5.280 -14.729 1.00 98.50 143 ASP A CA 1
ATOM 1183 C C . ASP A 1 143 ? 18.180 6.078 -16.044 1.00 98.50 143 ASP A C 1
ATOM 1185 O O . ASP A 1 143 ? 19.145 6.806 -16.291 1.00 98.50 143 ASP A O 1
ATOM 1189 N N . LEU A 1 144 ? 17.107 6.056 -16.843 1.00 97.88 144 LEU A N 1
ATOM 1190 C CA . LEU A 1 144 ? 17.013 6.807 -18.094 1.00 97.88 144 LEU A CA 1
ATOM 1191 C C . LEU A 1 144 ? 17.140 8.325 -17.891 1.00 97.88 144 LEU A C 1
ATOM 1193 O O . LEU A 1 144 ? 17.892 8.979 -18.633 1.00 97.88 144 LEU A O 1
ATOM 1197 N N . ASP A 1 145 ? 16.415 8.852 -16.904 1.00 97.50 145 ASP A N 1
ATOM 1198 C CA . ASP A 1 145 ? 16.269 10.278 -16.609 1.00 97.50 145 ASP A CA 1
ATOM 1199 C C . ASP A 1 145 ? 17.457 10.842 -15.824 1.00 97.50 145 ASP A C 1
ATOM 1201 O O . ASP A 1 145 ? 17.983 11.908 -16.160 1.00 97.50 145 ASP A O 1
ATOM 1205 N N . ALA A 1 146 ? 17.893 10.128 -14.785 1.00 96.69 146 ALA A N 1
ATOM 1206 C CA . ALA A 1 146 ? 18.839 10.645 -13.800 1.00 96.69 146 ALA A CA 1
ATOM 1207 C C . ALA A 1 146 ? 20.098 9.784 -13.627 1.00 96.69 146 ALA A C 1
ATOM 1209 O O . ALA A 1 146 ? 21.013 10.215 -12.925 1.00 96.69 146 ALA A O 1
ATOM 1210 N N . GLN A 1 147 ? 20.168 8.601 -14.255 1.00 97.00 147 GLN A N 1
ATOM 1211 C CA . GLN A 1 147 ? 21.238 7.610 -14.048 1.00 97.00 147 GLN A CA 1
ATOM 1212 C C . GLN A 1 147 ? 21.447 7.295 -12.561 1.00 97.00 147 GLN A C 1
ATOM 1214 O O . GLN A 1 147 ? 22.575 7.143 -12.085 1.00 97.00 147 GLN A O 1
ATOM 1219 N N . ILE A 1 148 ? 20.343 7.261 -11.808 1.00 96.81 148 ILE A N 1
ATOM 1220 C CA . ILE A 1 148 ? 20.333 6.865 -10.403 1.00 96.81 148 ILE A CA 1
ATOM 1221 C C . ILE A 1 148 ? 19.973 5.377 -10.358 1.00 96.81 148 ILE A C 1
ATOM 1223 O O . ILE A 1 148 ? 18.836 5.023 -10.675 1.00 96.81 148 ILE A O 1
ATOM 1227 N N . PRO A 1 149 ? 20.886 4.493 -9.918 1.00 96.06 149 PRO A N 1
ATOM 1228 C CA . PRO A 1 149 ? 20.574 3.076 -9.811 1.00 96.06 149 PRO A CA 1
ATOM 1229 C C . PRO A 1 149 ? 19.556 2.850 -8.689 1.00 96.06 149 PRO A C 1
ATOM 1231 O O . PRO A 1 149 ? 19.890 2.978 -7.507 1.00 96.06 149 PRO A O 1
ATOM 1234 N N . ALA A 1 150 ? 18.327 2.464 -9.039 1.00 97.25 150 ALA A N 1
ATOM 1235 C CA . ALA A 1 150 ? 17.248 2.218 -8.078 1.00 97.25 150 ALA A CA 1
ATOM 1236 C C . ALA A 1 150 ? 17.626 1.184 -6.994 1.00 97.25 150 ALA A C 1
ATOM 1238 O O . ALA A 1 150 ? 17.199 1.306 -5.845 1.00 97.25 150 ALA A O 1
ATOM 1239 N N . GLN A 1 151 ? 18.525 0.238 -7.304 1.00 96.06 151 GLN A N 1
ATOM 1240 C CA . GLN A 1 151 ? 19.109 -0.704 -6.340 1.00 96.06 151 GLN A CA 1
ATOM 1241 C C . GLN A 1 151 ? 19.717 -0.018 -5.103 1.00 96.06 151 GLN A C 1
ATOM 1243 O O . GLN A 1 151 ? 19.695 -0.589 -4.013 1.00 96.06 151 GLN A O 1
ATOM 1248 N N . GLN A 1 152 ? 20.261 1.197 -5.243 1.00 93.31 152 GLN A N 1
ATOM 1249 C CA . GLN A 1 152 ? 20.832 1.954 -4.124 1.00 93.31 152 GLN A CA 1
ATOM 1250 C C . GLN A 1 152 ? 19.748 2.502 -3.187 1.00 93.31 152 GLN A C 1
ATOM 1252 O O . GLN A 1 152 ? 19.980 2.594 -1.981 1.00 93.31 152 GLN A O 1
ATOM 1257 N N . LEU A 1 153 ? 18.563 2.813 -3.721 1.00 94.50 153 LEU A N 1
ATOM 1258 C CA . LEU A 1 153 ? 17.420 3.306 -2.950 1.00 94.50 153 LEU A CA 1
ATOM 1259 C C . LEU A 1 153 ? 16.761 2.176 -2.155 1.00 94.50 153 LEU A C 1
ATOM 1261 O O . LEU A 1 153 ? 16.460 2.345 -0.974 1.00 94.50 153 LEU A O 1
ATOM 1265 N N . VAL A 1 154 ? 16.598 1.005 -2.780 1.00 94.06 154 VAL A N 1
ATOM 1266 C CA . VAL A 1 154 ? 16.011 -0.182 -2.132 1.00 94.06 154 VAL A CA 1
ATOM 1267 C C . VAL A 1 154 ? 17.041 -1.030 -1.373 1.00 94.06 154 VAL A C 1
ATOM 1269 O O . VAL A 1 154 ? 16.682 -1.994 -0.708 1.00 94.06 154 VAL A O 1
ATOM 1272 N N . LYS A 1 155 ? 18.336 -0.695 -1.472 1.00 91.75 155 LYS A N 1
ATOM 1273 C CA . LYS A 1 155 ? 19.492 -1.436 -0.918 1.00 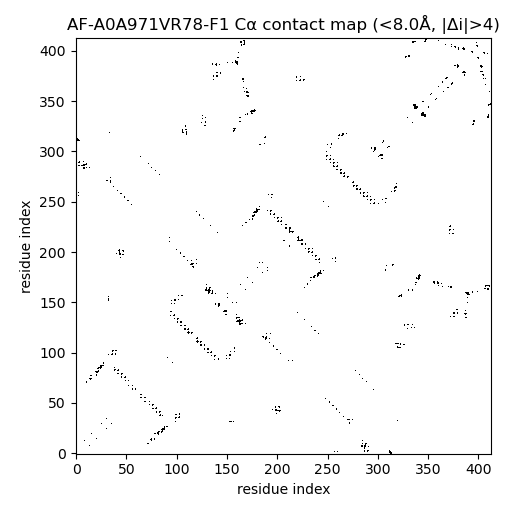91.75 155 LYS A CA 1
ATOM 1274 C C . LYS A 1 155 ? 19.453 -2.950 -1.182 1.00 91.75 155 LYS A C 1
ATOM 1276 O O . LYS A 1 155 ? 19.918 -3.737 -0.364 1.00 91.75 155 LYS A O 1
ATOM 1281 N N . SER A 1 156 ? 18.961 -3.348 -2.358 1.00 91.31 156 SER A N 1
ATOM 1282 C CA . SER A 1 156 ? 18.776 -4.753 -2.777 1.00 91.31 156 SER A CA 1
ATOM 1283 C C . SER A 1 156 ? 17.862 -5.595 -1.872 1.00 91.31 156 SER A C 1
ATOM 1285 O O . SER A 1 156 ? 18.012 -6.817 -1.838 1.00 91.31 156 SER A O 1
ATOM 1287 N N . TYR A 1 157 ? 16.961 -4.964 -1.111 1.00 92.25 157 TYR A N 1
ATOM 1288 C CA . TYR A 1 157 ? 15.986 -5.678 -0.274 1.00 92.25 157 TYR A CA 1
ATOM 1289 C C . TYR A 1 157 ? 14.893 -6.344 -1.119 1.00 92.25 157 TYR A C 1
ATOM 1291 O O . TYR A 1 157 ? 14.428 -7.425 -0.776 1.00 92.25 157 TYR A O 1
ATOM 1299 N N . VAL A 1 158 ? 14.614 -5.759 -2.283 1.00 95.94 158 VAL A N 1
ATOM 1300 C CA . VAL A 1 158 ? 13.724 -6.272 -3.321 1.00 95.94 158 VAL A CA 1
ATOM 1301 C C . VAL A 1 158 ? 14.492 -6.380 -4.645 1.00 95.94 158 VAL A C 1
ATOM 1303 O O . VAL A 1 158 ? 15.429 -5.611 -4.895 1.00 95.94 158 VAL A O 1
ATOM 1306 N N . ASP A 1 159 ? 14.138 -7.368 -5.469 1.00 97.56 159 ASP A N 1
ATOM 1307 C CA . ASP A 1 159 ? 14.671 -7.500 -6.830 1.00 97.56 159 ASP A CA 1
ATOM 1308 C C . ASP A 1 159 ? 14.039 -6.438 -7.754 1.00 97.56 159 ASP A C 1
ATOM 1310 O O . ASP A 1 159 ? 12.908 -6.012 -7.551 1.00 97.56 159 ASP A O 1
ATOM 1314 N N . ILE A 1 160 ? 14.761 -6.018 -8.793 1.00 98.50 160 ILE A N 1
ATOM 1315 C CA . ILE A 1 160 ? 14.256 -5.131 -9.850 1.00 98.50 160 ILE A CA 1
ATOM 1316 C C . ILE A 1 160 ? 14.415 -5.864 -11.180 1.00 98.50 160 ILE A C 1
ATOM 1318 O O . ILE A 1 160 ? 15.515 -5.935 -11.733 1.00 98.50 160 ILE A O 1
ATOM 1322 N N . THR A 1 161 ? 13.327 -6.448 -11.669 1.00 98.38 161 THR A N 1
ATOM 1323 C CA . THR A 1 161 ? 13.258 -7.262 -12.895 1.00 98.38 161 THR A CA 1
ATOM 1324 C C . THR A 1 161 ? 11.805 -7.350 -13.361 1.00 98.38 161 THR A C 1
ATOM 1326 O O . THR A 1 161 ? 10.930 -7.106 -12.533 1.00 98.38 161 THR A O 1
ATOM 1329 N N . PRO A 1 162 ? 11.516 -7.690 -14.633 1.00 98.56 162 PRO A N 1
ATOM 1330 C CA . PRO A 1 162 ? 10.136 -7.779 -15.093 1.00 98.56 162 PRO A CA 1
ATOM 1331 C C . PRO A 1 162 ? 9.276 -8.727 -14.243 1.00 98.56 162 PRO A C 1
ATOM 1333 O O . PRO A 1 162 ? 9.693 -9.855 -13.939 1.00 98.56 162 PRO A O 1
ATOM 1336 N N . GLY A 1 163 ? 8.076 -8.258 -13.905 1.00 98.44 163 GLY A N 1
ATOM 1337 C CA . GLY A 1 163 ? 7.004 -9.006 -13.249 1.00 98.44 163 GLY A CA 1
ATOM 1338 C C . GLY A 1 163 ? 5.975 -9.506 -14.264 1.00 98.44 163 GLY A C 1
ATOM 1339 O O . GLY A 1 163 ? 6.341 -9.972 -15.347 1.00 98.44 163 GLY A O 1
ATOM 1340 N N . ARG A 1 164 ? 4.676 -9.420 -13.944 1.00 98.62 164 ARG A N 1
ATOM 1341 C CA . ARG A 1 164 ? 3.638 -9.503 -14.986 1.00 98.62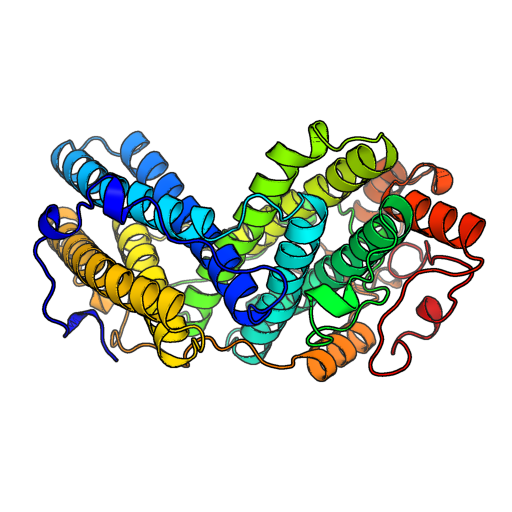 164 ARG A CA 1
ATOM 1342 C C . ARG A 1 164 ? 3.754 -8.211 -15.803 1.00 98.62 164 ARG A C 1
ATOM 1344 O O . ARG A 1 164 ? 3.616 -7.160 -15.211 1.00 98.62 164 ARG A O 1
ATOM 1351 N N . PRO A 1 165 ? 4.022 -8.240 -17.120 1.00 98.56 165 PRO A N 1
ATOM 1352 C CA . PRO A 1 165 ? 4.246 -6.996 -17.853 1.00 98.56 165 PRO A CA 1
ATOM 1353 C C . PRO A 1 165 ? 3.041 -6.052 -17.770 1.00 98.56 165 PRO A C 1
ATOM 1355 O O . PRO A 1 165 ? 1.938 -6.492 -18.085 1.00 98.56 165 PRO A O 1
ATOM 1358 N N . THR A 1 166 ? 3.253 -4.764 -17.483 1.00 98.62 166 THR A N 1
ATOM 1359 C CA . THR A 1 166 ? 2.191 -3.738 -17.345 1.00 98.62 166 THR A CA 1
ATOM 1360 C C . THR A 1 166 ? 1.145 -3.76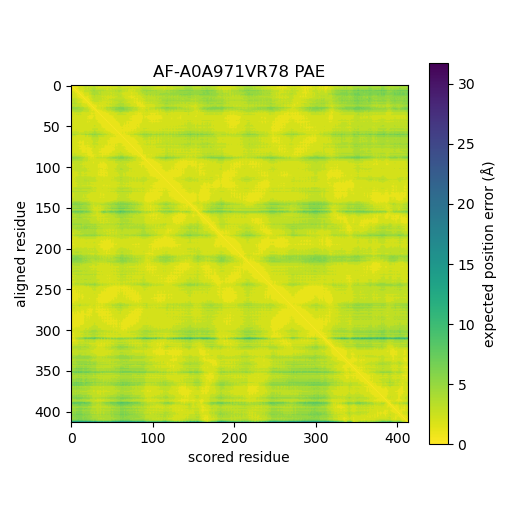3 -18.470 1.00 98.62 166 THR A C 1
ATOM 1362 O O . THR A 1 166 ? -0.067 -3.681 -18.260 1.00 98.62 166 THR A O 1
ATOM 1365 N N . ILE A 1 167 ? 1.582 -4.004 -19.708 1.00 98.50 167 ILE A N 1
ATOM 1366 C CA . ILE A 1 167 ? 0.696 -4.132 -20.875 1.00 98.50 167 ILE A CA 1
ATOM 1367 C C . ILE A 1 167 ? -0.328 -5.286 -20.777 1.00 98.50 167 ILE A C 1
ATOM 1369 O O . ILE A 1 167 ? -1.324 -5.286 -21.503 1.00 98.50 167 ILE A O 1
ATOM 1373 N N . ALA A 1 168 ? -0.089 -6.292 -19.938 1.00 98.31 168 ALA A N 1
ATOM 1374 C CA . ALA A 1 168 ? -0.951 -7.453 -19.711 1.00 98.31 168 ALA A CA 1
ATOM 1375 C C . ALA A 1 168 ? -1.974 -7.251 -18.577 1.00 98.31 168 ALA A C 1
ATOM 1377 O O . ALA A 1 168 ? -2.942 -8.003 -18.493 1.00 98.31 168 ALA A O 1
ATOM 1378 N N . GLU A 1 169 ? -1.773 -6.247 -17.727 1.00 98.44 169 GLU A N 1
ATOM 1379 C CA . GLU A 1 169 ? -2.547 -6.027 -16.495 1.00 98.44 169 GLU A CA 1
ATOM 1380 C C . GLU A 1 169 ? -3.918 -5.392 -16.767 1.00 98.44 169 GLU A C 1
ATOM 1382 O O . GLU A 1 169 ? -4.875 -5.581 -16.010 1.00 98.44 169 GLU A O 1
ATOM 1387 N N . HIS A 1 170 ? -4.033 -4.695 -17.902 1.00 98.12 170 HIS A N 1
ATOM 1388 C CA . HIS A 1 170 ? -5.206 -3.939 -18.320 1.00 98.12 170 HIS A CA 1
ATOM 1389 C C . HIS A 1 170 ? -6.414 -4.851 -18.597 1.00 98.12 170 HIS A C 1
ATOM 1391 O O . HIS A 1 170 ? -6.689 -5.300 -19.711 1.00 98.12 170 HIS A O 1
ATOM 1397 N N . ARG A 1 171 ? -7.193 -5.093 -17.550 1.00 96.62 171 ARG A N 1
ATOM 1398 C CA . ARG A 1 171 ? -8.402 -5.926 -17.576 1.00 96.62 171 ARG A CA 1
ATOM 1399 C C . ARG A 1 171 ? -9.693 -5.118 -17.686 1.00 96.62 171 ARG A C 1
ATOM 1401 O O . ARG A 1 171 ? -9.737 -3.924 -17.390 1.00 96.62 171 ARG A O 1
ATOM 1408 N N . PHE A 1 172 ? -10.768 -5.789 -18.102 1.00 98.06 172 PHE A N 1
ATOM 1409 C CA . PHE A 1 172 ? -12.094 -5.181 -18.116 1.00 98.06 172 PHE A CA 1
ATOM 1410 C C . PHE A 1 172 ? -12.537 -4.861 -16.670 1.00 98.06 172 PHE A C 1
ATOM 1412 O O . PHE A 1 172 ? -12.332 -5.701 -15.795 1.00 98.06 172 PHE A O 1
ATOM 1419 N N . PRO A 1 173 ? -13.179 -3.708 -16.382 1.00 97.94 173 PRO A N 1
ATOM 1420 C CA . PRO A 1 173 ? -13.438 -3.278 -14.999 1.00 97.94 173 PRO A CA 1
ATOM 1421 C C . PRO A 1 173 ? -14.245 -4.254 -14.129 1.00 97.94 173 PRO A C 1
ATOM 1423 O O . PRO A 1 173 ? -14.084 -4.273 -12.914 1.00 97.94 173 PRO A O 1
ATOM 1426 N N . TYR A 1 174 ? -15.106 -5.089 -14.722 1.00 97.88 174 TYR A N 1
ATOM 1427 C CA . TYR A 1 174 ? -15.835 -6.119 -13.970 1.00 97.88 174 TYR A CA 1
ATOM 1428 C C . TYR A 1 174 ? -14.917 -7.166 -13.335 1.00 97.88 174 TYR A C 1
ATOM 1430 O O . TYR A 1 174 ? -15.258 -7.701 -12.285 1.00 97.88 174 TYR A O 1
ATOM 1438 N N . ASP A 1 175 ? -13.766 -7.442 -13.949 1.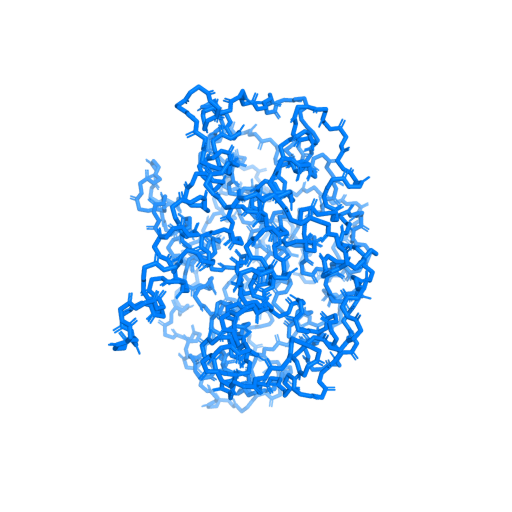00 97.69 175 ASP A N 1
ATOM 1439 C CA . ASP A 1 175 ? -12.811 -8.435 -13.459 1.00 97.69 175 ASP A CA 1
ATOM 1440 C C . ASP A 1 175 ? -11.996 -7.914 -12.264 1.00 97.69 175 ASP A C 1
ATOM 1442 O O . ASP A 1 175 ? -11.294 -8.690 -11.613 1.00 97.69 175 ASP A O 1
ATOM 1446 N N . SER A 1 176 ? -12.095 -6.620 -11.939 1.00 97.25 176 SER A N 1
ATOM 1447 C CA . SER A 1 176 ? -11.485 -6.062 -10.730 1.00 97.25 176 SER A CA 1
ATOM 1448 C C . SER A 1 176 ? -12.263 -6.440 -9.467 1.00 97.25 176 SER A C 1
ATOM 1450 O O . SER A 1 176 ? -11.653 -6.564 -8.420 1.00 97.25 176 SER A O 1
ATOM 1452 N N . ILE A 1 177 ? -13.575 -6.686 -9.532 1.00 98.25 177 ILE A N 1
ATOM 1453 C CA . ILE A 1 177 ? -14.396 -6.935 -8.334 1.00 98.25 177 ILE A CA 1
ATOM 1454 C C . ILE A 1 177 ? -14.262 -8.386 -7.842 1.00 98.25 177 ILE A C 1
ATOM 1456 O O . ILE A 1 177 ? -14.295 -9.330 -8.635 1.00 98.25 177 ILE A O 1
ATOM 1460 N N . LYS A 1 178 ? -14.130 -8.562 -6.522 1.00 98.38 178 LYS A N 1
ATOM 1461 C CA . LYS A 1 178 ? -14.008 -9.847 -5.815 1.00 98.38 178 LYS A CA 1
ATOM 1462 C C . LYS A 1 178 ? -15.126 -10.059 -4.803 1.00 98.38 178 LYS A C 1
ATOM 1464 O O . LYS A 1 178 ? -15.914 -9.160 -4.511 1.00 98.38 178 LYS A O 1
ATOM 1469 N N . TYR A 1 179 ? -15.206 -11.284 -4.286 1.00 98.44 179 TYR A N 1
ATOM 1470 C CA . TYR A 1 179 ? -16.083 -11.585 -3.161 1.00 98.44 179 TYR A CA 1
ATOM 1471 C C . TYR A 1 179 ? -15.588 -10.875 -1.903 1.00 98.44 179 TYR A C 1
ATOM 1473 O O . TYR A 1 179 ? -14.416 -10.982 -1.551 1.00 98.44 179 TYR A O 1
ATOM 1481 N N . HIS A 1 180 ? -16.498 -10.204 -1.204 1.00 98.50 180 HIS A N 1
ATOM 1482 C CA . HIS A 1 180 ? -16.184 -9.622 0.091 1.00 98.50 180 HIS A CA 1
ATOM 1483 C C . HIS A 1 180 ? -15.953 -10.708 1.149 1.00 98.50 180 HIS A C 1
ATOM 1485 O O . HIS A 1 180 ? -16.529 -11.800 1.096 1.00 98.50 180 HIS A O 1
ATOM 1491 N N . VAL A 1 181 ? -15.155 -10.376 2.155 1.00 98.44 181 VAL A N 1
ATOM 1492 C CA . VAL A 1 181 ? -14.949 -11.199 3.344 1.00 98.44 181 VAL A CA 1
ATOM 1493 C C . VAL A 1 181 ? -16.132 -11.000 4.306 1.00 98.44 181 VAL A C 1
ATOM 1495 O O . VAL A 1 181 ? -16.724 -9.924 4.371 1.00 98.44 181 VAL A O 1
ATOM 1498 N N . ASP A 1 182 ? -16.519 -12.044 5.044 1.00 97.81 182 ASP A N 1
ATOM 1499 C CA . ASP A 1 182 ? -17.483 -11.950 6.154 1.00 97.81 182 ASP A CA 1
ATOM 1500 C C . ASP A 1 182 ? -16.708 -11.694 7.453 1.00 97.81 182 ASP A C 1
ATOM 1502 O O . ASP A 1 182 ? -16.181 -12.627 8.068 1.00 97.81 182 ASP A O 1
ATOM 1506 N N . PHE A 1 183 ? -16.627 -10.433 7.882 1.00 97.56 183 PHE A N 1
ATOM 1507 C CA . PHE A 1 183 ? -15.815 -10.018 9.034 1.00 97.56 183 PHE A CA 1
ATOM 1508 C C . PHE A 1 183 ? -16.328 -10.582 10.367 1.00 97.56 183 PHE A C 1
ATOM 1510 O O . PHE A 1 183 ? -15.604 -10.577 11.356 1.00 97.56 183 PHE A O 1
ATOM 1517 N N . LYS A 1 184 ? -17.540 -11.152 10.416 1.00 95.06 184 LYS A N 1
ATOM 1518 C CA . LYS A 1 184 ? -18.027 -11.863 11.614 1.00 95.06 184 LYS A CA 1
ATOM 1519 C C . LYS A 1 184 ? -17.440 -13.264 11.758 1.00 95.06 184 LYS A C 1
ATOM 1521 O O . LYS A 1 184 ? -17.586 -13.873 12.819 1.00 95.06 184 LYS A O 1
ATOM 1526 N N . LYS A 1 185 ? -16.862 -13.809 10.686 1.00 96.06 185 LYS A N 1
ATOM 1527 C CA . LYS A 1 185 ? -16.276 -15.157 10.642 1.00 96.06 185 LYS A CA 1
ATOM 1528 C C . LYS A 1 185 ? -14.787 -15.158 10.317 1.00 96.06 185 LYS A C 1
ATOM 1530 O O . LYS A 1 185 ? -14.143 -16.177 10.549 1.00 96.06 185 LYS A O 1
ATOM 1535 N N . ALA A 1 186 ? -14.288 -14.072 9.737 1.00 97.50 186 ALA A N 1
ATOM 1536 C CA . ALA A 1 186 ? -12.904 -13.938 9.327 1.00 97.50 186 ALA A CA 1
ATOM 1537 C C . ALA A 1 186 ? -11.941 -14.014 10.514 1.00 97.50 186 ALA A C 1
ATOM 1539 O O . ALA A 1 186 ? -12.283 -13.665 11.646 1.00 97.50 186 ALA A O 1
ATOM 1540 N N . ASP A 1 187 ? -10.718 -14.448 10.227 1.00 97.62 187 ASP A N 1
ATOM 1541 C CA . ASP A 1 187 ? -9.617 -14.278 11.162 1.00 97.62 187 ASP A CA 1
ATOM 1542 C C . ASP A 1 187 ? -9.266 -12.786 11.275 1.00 97.62 187 ASP A C 1
ATOM 1544 O O . ASP A 1 187 ? -9.340 -12.038 10.294 1.00 97.62 187 ASP A O 1
ATOM 1548 N N . LEU A 1 188 ? -8.851 -12.351 12.465 1.00 97.50 188 LEU A N 1
ATOM 1549 C CA . LEU A 1 188 ? -8.439 -10.967 12.694 1.00 97.50 188 LEU A CA 1
ATOM 1550 C C . LEU A 1 188 ? -7.280 -10.557 11.771 1.00 97.50 188 LEU A C 1
ATOM 1552 O O . LEU A 1 188 ? -7.226 -9.411 11.327 1.00 97.50 188 LEU A O 1
ATOM 1556 N N . GLN A 1 189 ? -6.383 -11.490 11.444 1.00 98.25 189 GLN A N 1
ATOM 1557 C CA . GLN A 1 189 ? -5.303 -11.263 10.491 1.00 98.25 189 GLN A CA 1
ATOM 1558 C C . GLN A 1 189 ? -5.839 -10.962 9.087 1.00 98.25 189 GLN A C 1
ATOM 1560 O O . GLN A 1 189 ? -5.350 -10.028 8.462 1.00 98.25 189 GLN A O 1
ATOM 1565 N N . THR A 1 190 ? -6.866 -11.676 8.612 1.00 98.69 190 THR A N 1
ATOM 1566 C CA . THR A 1 190 ? -7.509 -11.408 7.311 1.00 98.69 190 THR A CA 1
ATOM 1567 C C . THR A 1 190 ? -8.155 -10.026 7.281 1.00 98.69 190 THR A C 1
ATOM 1569 O O . THR A 1 190 ? -8.020 -9.290 6.301 1.00 98.69 190 THR A O 1
ATOM 1572 N N . MET A 1 191 ? -8.839 -9.644 8.365 1.00 98.62 191 MET A N 1
ATOM 1573 C CA . MET A 1 191 ? -9.469 -8.324 8.486 1.00 98.62 191 MET A CA 1
ATOM 1574 C C . MET A 1 191 ? -8.422 -7.208 8.403 1.00 98.62 191 MET A C 1
ATOM 1576 O O . MET A 1 191 ? -8.565 -6.288 7.598 1.00 98.62 191 MET A O 1
ATOM 1580 N N . LEU A 1 192 ? -7.340 -7.330 9.184 1.00 98.75 192 LEU A N 1
ATOM 1581 C CA . LEU A 1 192 ? -6.212 -6.399 9.150 1.00 98.75 192 LEU A CA 1
ATOM 1582 C C . LEU A 1 192 ? -5.566 -6.357 7.767 1.00 98.75 192 LEU A C 1
ATOM 1584 O O . LEU A 1 192 ? -5.411 -5.277 7.212 1.00 98.75 192 LEU A O 1
ATOM 1588 N N . ASN A 1 193 ? -5.223 -7.508 7.187 1.00 98.81 193 ASN A N 1
ATOM 1589 C CA . ASN A 1 193 ? -4.562 -7.568 5.886 1.00 98.81 193 ASN A CA 1
ATOM 1590 C C . ASN A 1 193 ? -5.378 -6.850 4.809 1.00 98.81 193 ASN A C 1
ATOM 1592 O O . ASN A 1 193 ? -4.814 -6.073 4.044 1.00 98.81 193 ASN A O 1
ATOM 1596 N N . THR A 1 194 ? -6.699 -7.051 4.805 1.00 98.69 194 THR A N 1
ATOM 1597 C CA . THR A 1 194 ? -7.615 -6.421 3.847 1.00 98.69 194 THR A CA 1
ATOM 1598 C C . THR A 1 194 ? -7.666 -4.898 4.007 1.00 98.69 194 THR A C 1
ATOM 1600 O O . THR A 1 194 ? -7.594 -4.172 3.015 1.00 98.69 194 THR A O 1
ATOM 1603 N N . LEU A 1 195 ? -7.756 -4.398 5.245 1.00 98.88 195 LEU A N 1
ATOM 1604 C CA . LEU A 1 195 ? -7.752 -2.958 5.535 1.00 98.88 195 LEU A CA 1
ATOM 1605 C C . LEU A 1 195 ? -6.407 -2.316 5.161 1.00 98.88 195 LEU A C 1
ATOM 1607 O O . LEU A 1 195 ? -6.372 -1.284 4.494 1.00 98.88 195 LEU A O 1
ATOM 1611 N N . ILE A 1 196 ? -5.302 -2.966 5.538 1.00 98.94 196 ILE A N 1
ATOM 1612 C CA . ILE A 1 196 ? -3.936 -2.475 5.325 1.00 98.94 196 ILE A CA 1
ATOM 1613 C C . ILE A 1 196 ? -3.619 -2.363 3.834 1.00 98.94 196 ILE A C 1
ATOM 1615 O O . ILE A 1 196 ? -3.155 -1.309 3.397 1.00 98.94 196 ILE A O 1
ATOM 1619 N N . ILE A 1 197 ? -3.862 -3.423 3.053 1.00 98.81 197 ILE A N 1
ATOM 1620 C CA . ILE A 1 197 ? -3.531 -3.403 1.624 1.00 98.81 197 ILE A CA 1
ATOM 1621 C C . ILE A 1 197 ? -4.398 -2.395 0.870 1.00 98.81 197 ILE A C 1
ATOM 1623 O O . ILE A 1 197 ? -3.877 -1.616 0.081 1.00 98.81 197 ILE A O 1
ATOM 1627 N N . THR A 1 198 ? -5.695 -2.315 1.189 1.00 98.69 198 THR A N 1
ATOM 1628 C CA . THR A 1 198 ? -6.602 -1.347 0.553 1.00 98.69 198 THR A CA 1
ATOM 1629 C C . THR A 1 198 ? -6.130 0.091 0.777 1.00 98.69 198 THR A C 1
ATOM 1631 O O . THR A 1 198 ? -6.097 0.886 -0.163 1.00 98.69 198 THR A O 1
ATOM 1634 N N . ALA A 1 199 ? -5.730 0.429 2.006 1.00 98.75 199 ALA A N 1
ATOM 1635 C CA . ALA A 1 199 ? -5.212 1.753 2.339 1.00 98.75 199 ALA A CA 1
ATOM 1636 C C . ALA A 1 199 ? -3.859 2.050 1.665 1.00 98.75 199 ALA A C 1
ATOM 1638 O O . ALA A 1 199 ? -3.641 3.168 1.189 1.00 98.75 199 ALA A O 1
ATOM 1639 N N . GLY A 1 200 ? -2.962 1.058 1.601 1.00 98.31 200 GLY A N 1
ATOM 1640 C CA . GLY A 1 200 ? -1.670 1.166 0.918 1.00 98.31 200 GLY A CA 1
ATOM 1641 C C . GLY A 1 200 ? -1.831 1.506 -0.564 1.00 98.31 200 GLY A C 1
ATOM 1642 O O . GLY A 1 200 ? -1.344 2.545 -1.012 1.00 98.31 200 GLY A O 1
ATOM 1643 N N . GLU A 1 201 ? -2.601 0.695 -1.287 1.00 97.94 201 GLU A N 1
ATOM 1644 C CA . GLU A 1 201 ? -2.880 0.867 -2.720 1.00 97.94 201 GLU A CA 1
ATOM 1645 C C . GLU A 1 201 ? -3.603 2.183 -3.015 1.00 97.94 201 GLU A C 1
ATOM 1647 O O . GLU A 1 201 ? -3.248 2.929 -3.930 1.00 97.94 201 GLU A O 1
ATOM 1652 N N . GLN A 1 202 ? -4.585 2.549 -2.181 1.00 97.75 202 GLN A N 1
ATOM 1653 C CA . GLN A 1 202 ? -5.285 3.820 -2.347 1.00 97.75 202 GLN A CA 1
ATOM 1654 C C . GLN A 1 202 ? -4.336 5.013 -2.213 1.00 97.75 202 GLN A C 1
ATOM 1656 O O . GLN A 1 202 ? -4.499 6.015 -2.917 1.00 97.75 202 GLN A O 1
ATOM 1661 N N . GLN A 1 203 ? -3.321 4.918 -1.355 1.00 97.69 203 GLN A N 1
ATOM 1662 C CA . GLN A 1 203 ? -2.325 5.968 -1.224 1.00 97.69 203 GLN A CA 1
ATOM 1663 C C . GLN A 1 203 ? -1.329 6.004 -2.390 1.00 97.69 203 GLN A C 1
ATOM 1665 O O . GLN A 1 203 ? -0.965 7.111 -2.802 1.00 97.69 203 GLN A O 1
ATOM 1670 N N . THR A 1 204 ? -0.938 4.857 -2.954 1.00 97.00 204 THR A N 1
ATOM 1671 C CA . THR A 1 204 ? -0.157 4.788 -4.205 1.00 97.00 204 THR A CA 1
ATOM 1672 C C . THR A 1 204 ? -0.908 5.485 -5.341 1.00 97.00 204 THR A C 1
ATOM 1674 O O . THR A 1 204 ? -0.400 6.451 -5.922 1.00 97.00 204 THR A O 1
ATOM 1677 N N . MET A 1 205 ? -2.178 5.123 -5.557 1.00 96.62 205 MET A N 1
ATOM 1678 C CA . MET A 1 205 ? -3.052 5.771 -6.541 1.00 96.62 205 MET A CA 1
ATOM 1679 C C . MET A 1 205 ? -3.151 7.287 -6.303 1.00 96.62 205 MET A C 1
ATOM 1681 O O . MET A 1 205 ? -2.947 8.089 -7.219 1.00 96.62 205 MET A O 1
ATOM 1685 N N . ASN A 1 206 ? -3.421 7.711 -5.061 1.00 96.69 206 ASN A N 1
ATOM 1686 C CA . ASN A 1 206 ? -3.512 9.129 -4.705 1.00 96.69 206 ASN A CA 1
ATOM 1687 C C . ASN A 1 206 ? -2.214 9.879 -5.018 1.00 96.69 206 ASN A C 1
ATOM 1689 O O . ASN A 1 206 ? -2.256 11.021 -5.486 1.00 96.69 206 ASN A O 1
ATOM 1693 N N . PHE A 1 207 ? -1.060 9.267 -4.757 1.00 97.19 207 PHE A N 1
ATOM 1694 C CA . PHE A 1 207 ? 0.227 9.858 -5.083 1.00 97.19 207 PHE A CA 1
ATOM 1695 C C . PHE A 1 207 ? 0.359 10.039 -6.602 1.00 97.19 207 PHE A C 1
ATOM 1697 O O . PHE A 1 207 ? 0.551 11.175 -7.051 1.00 97.19 207 PHE A O 1
ATOM 1704 N N . TYR A 1 208 ? 0.130 8.994 -7.404 1.00 97.31 208 TYR A N 1
ATOM 1705 C CA . TYR A 1 208 ? 0.243 9.056 -8.870 1.00 97.31 208 TYR A CA 1
ATOM 1706 C C . TYR A 1 208 ? -0.713 10.063 -9.508 1.00 97.31 208 TYR A C 1
ATOM 1708 O O . TYR A 1 208 ? -0.298 10.843 -10.370 1.00 97.31 208 TYR A O 1
ATOM 1716 N N . MET A 1 209 ? -1.946 10.161 -9.008 1.00 94.31 209 MET A N 1
ATOM 1717 C CA . MET A 1 209 ? -2.920 11.157 -9.464 1.00 94.31 209 MET A CA 1
ATOM 1718 C C . MET A 1 209 ? -2.462 12.609 -9.257 1.00 94.31 209 MET A C 1
ATOM 1720 O O . MET A 1 209 ? -2.883 13.495 -10.004 1.00 94.31 209 MET A O 1
ATOM 1724 N N . ASN A 1 210 ? -1.619 12.874 -8.253 1.00 95.25 210 ASN A N 1
ATOM 1725 C CA . ASN A 1 210 ? -1.170 14.227 -7.915 1.00 95.25 210 ASN A CA 1
ATOM 1726 C C . ASN A 1 210 ? 0.214 14.572 -8.475 1.00 95.25 210 ASN A C 1
ATOM 1728 O O . ASN A 1 210 ? 0.466 15.744 -8.760 1.00 95.25 210 ASN A O 1
ATOM 1732 N N . ILE A 1 211 ? 1.114 13.593 -8.627 1.00 95.19 211 ILE A N 1
ATOM 1733 C CA . ILE A 1 211 ? 2.459 13.852 -9.163 1.00 95.19 211 ILE A CA 1
ATOM 1734 C C . ILE A 1 211 ? 2.587 13.555 -10.657 1.00 95.19 211 ILE A C 1
ATOM 1736 O O . ILE A 1 211 ? 3.392 14.195 -11.332 1.00 95.19 211 ILE A O 1
ATOM 1740 N N . GLY A 1 212 ? 1.770 12.656 -11.208 1.00 94.81 212 GLY A N 1
ATOM 1741 C CA . GLY A 1 212 ? 1.977 12.123 -12.551 1.00 94.81 212 GLY A CA 1
ATOM 1742 C C . GLY A 1 212 ? 1.819 13.190 -13.623 1.00 94.81 212 GLY A C 1
ATOM 1743 O O . GLY A 1 212 ? 2.644 13.317 -14.523 1.00 94.81 212 GLY A O 1
ATOM 1744 N N . ASN A 1 213 ? 0.812 14.052 -13.475 1.00 95.56 213 ASN A N 1
ATOM 1745 C CA . ASN A 1 213 ? 0.554 15.150 -14.404 1.00 95.56 213 ASN A CA 1
ATOM 1746 C C . ASN A 1 213 ? 1.611 16.270 -14.354 1.00 95.56 213 ASN A C 1
ATOM 1748 O O . ASN A 1 213 ? 1.681 17.051 -15.307 1.00 95.56 213 ASN A O 1
ATOM 1752 N N . THR A 1 214 ? 2.406 16.347 -13.281 1.00 96.44 214 THR A N 1
ATOM 1753 C CA . THR A 1 214 ? 3.455 17.359 -13.068 1.00 96.44 214 THR A CA 1
ATOM 1754 C C . THR A 1 214 ? 4.870 16.819 -13.263 1.00 96.44 214 THR A C 1
ATOM 1756 O O . THR A 1 214 ? 5.834 17.569 -13.092 1.00 96.44 214 THR A O 1
ATOM 1759 N N . TYR A 1 215 ? 5.017 15.549 -13.658 1.00 97.19 215 TYR A N 1
ATOM 1760 C CA . TYR A 1 215 ? 6.322 14.996 -13.995 1.00 97.19 215 TYR A CA 1
ATOM 1761 C C . TYR A 1 215 ? 6.973 15.787 -15.143 1.00 97.19 215 TYR A C 1
ATOM 1763 O O . TYR A 1 215 ? 6.295 16.297 -16.034 1.00 97.19 215 TYR A O 1
ATOM 1771 N N . TYR A 1 216 ? 8.298 15.945 -15.103 1.00 95.69 216 TYR A N 1
ATOM 1772 C CA . TYR A 1 216 ? 8.977 16.989 -15.880 1.00 95.69 216 TYR A CA 1
ATOM 1773 C C . TYR A 1 216 ? 9.082 16.706 -17.391 1.00 95.69 216 TYR A C 1
ATOM 1775 O O . TYR A 1 216 ? 9.393 17.622 -18.155 1.00 95.69 216 TYR A O 1
ATOM 1783 N N . ASN A 1 217 ? 8.854 15.462 -17.826 1.00 97.12 217 ASN A N 1
ATOM 1784 C CA . ASN A 1 217 ? 8.886 15.046 -19.229 1.00 97.12 217 ASN A CA 1
ATOM 1785 C C . ASN A 1 217 ? 7.655 14.195 -19.593 1.00 97.12 217 ASN A C 1
ATOM 1787 O O . ASN A 1 217 ? 7.029 13.596 -18.721 1.00 97.12 217 ASN A O 1
ATOM 1791 N N . ASP A 1 218 ? 7.311 14.134 -20.882 1.00 97.94 218 ASP A N 1
ATOM 1792 C CA . ASP A 1 218 ? 6.100 13.436 -21.335 1.00 97.94 218 ASP A CA 1
ATOM 1793 C C . ASP A 1 218 ? 6.171 11.918 -21.156 1.00 97.94 218 ASP A C 1
ATOM 1795 O O . ASP A 1 218 ? 5.160 11.320 -20.808 1.00 97.94 218 ASP A O 1
ATOM 1799 N N . LEU A 1 219 ? 7.346 11.298 -21.311 1.00 98.25 219 LEU A N 1
ATOM 1800 C CA . LEU A 1 219 ? 7.493 9.849 -21.141 1.00 98.25 219 LEU A CA 1
ATOM 1801 C C . LEU A 1 219 ? 7.097 9.402 -19.727 1.00 98.25 219 LEU A C 1
ATOM 1803 O O . LEU A 1 219 ? 6.331 8.458 -19.567 1.00 98.25 219 LEU A O 1
ATOM 1807 N N . GLY A 1 220 ? 7.583 10.099 -18.700 1.00 98.25 220 GLY A N 1
ATOM 1808 C CA . GLY A 1 220 ? 7.216 9.809 -17.321 1.00 98.25 220 GLY A CA 1
ATOM 1809 C C . GLY A 1 220 ? 5.769 10.188 -17.011 1.00 98.25 220 GLY A C 1
ATOM 1810 O O . GLY A 1 220 ? 5.089 9.422 -16.336 1.00 98.25 220 GLY A O 1
ATOM 1811 N N . ARG A 1 221 ? 5.253 11.308 -17.547 1.00 98.44 221 ARG A N 1
ATOM 1812 C CA . ARG A 1 221 ? 3.824 11.670 -17.406 1.00 98.44 221 ARG A CA 1
ATOM 1813 C C . ARG A 1 221 ? 2.912 10.577 -17.967 1.00 98.44 221 ARG A C 1
ATOM 1815 O O . ARG A 1 221 ? 1.905 10.251 -17.348 1.00 98.44 221 ARG A O 1
ATOM 1822 N N . GLU A 1 222 ? 3.265 10.024 -19.124 1.00 98.38 222 GLU A N 1
ATOM 1823 C CA . GLU A 1 222 ? 2.561 8.907 -19.751 1.00 98.38 222 GLU A CA 1
ATOM 1824 C C . GLU A 1 222 ? 2.667 7.623 -18.912 1.00 98.38 222 GLU A C 1
ATOM 1826 O O . GLU A 1 222 ? 1.656 6.949 -18.742 1.00 98.38 222 GLU A O 1
ATOM 1831 N N . LEU A 1 223 ? 3.839 7.318 -18.334 1.00 98.69 223 LEU A N 1
ATOM 1832 C CA . LEU A 1 223 ? 4.012 6.153 -17.456 1.00 98.69 223 LEU A CA 1
ATOM 1833 C C . LEU A 1 223 ? 3.129 6.238 -16.202 1.00 98.69 223 LEU A C 1
ATOM 1835 O O . LEU A 1 223 ? 2.398 5.297 -15.913 1.00 98.69 223 LEU A O 1
ATOM 1839 N N . TYR A 1 224 ? 3.136 7.373 -15.490 1.00 98.69 224 TYR A N 1
ATOM 1840 C CA . TYR A 1 224 ? 2.239 7.573 -14.340 1.00 98.69 224 TYR A CA 1
ATOM 1841 C C . TYR A 1 224 ? 0.762 7.536 -14.721 1.00 98.69 224 TYR A C 1
ATOM 1843 O O . TYR A 1 224 ? -0.064 7.149 -13.902 1.00 98.69 224 TYR A O 1
ATOM 1851 N N . LEU A 1 225 ? 0.412 7.963 -15.936 1.00 98.06 225 LEU A N 1
ATOM 1852 C CA . LEU A 1 225 ? -0.965 7.904 -16.412 1.00 98.06 225 LEU A CA 1
ATOM 1853 C C . LEU A 1 225 ? -1.420 6.461 -16.667 1.00 98.06 225 LEU A C 1
ATOM 1855 O O . LEU A 1 225 ? -2.553 6.132 -16.333 1.00 98.06 225 LEU A O 1
ATOM 1859 N N . GLU A 1 226 ? -0.565 5.617 -17.247 1.00 98.56 226 GLU A N 1
ATOM 1860 C CA . GLU A 1 226 ? -0.860 4.195 -17.456 1.00 98.56 226 GLU A CA 1
ATOM 1861 C C . GLU A 1 226 ? -0.932 3.439 -16.129 1.00 98.56 226 GLU A C 1
ATOM 1863 O O . GLU A 1 226 ? -1.975 2.874 -15.812 1.00 98.56 226 GLU A O 1
ATOM 1868 N N . ILE A 1 227 ? 0.138 3.480 -15.329 1.00 98.62 227 ILE A N 1
ATOM 1869 C CA . ILE A 1 227 ? 0.199 2.735 -14.066 1.00 98.62 227 ILE A CA 1
ATOM 1870 C C . ILE A 1 227 ? -0.857 3.259 -13.088 1.00 98.62 227 ILE A C 1
ATOM 1872 O O . ILE A 1 227 ? -1.569 2.472 -12.483 1.00 98.62 227 ILE A O 1
ATOM 1876 N N . GLY A 1 228 ? -1.107 4.572 -13.040 1.00 97.88 228 GLY A N 1
ATOM 1877 C CA . GLY A 1 228 ? -2.188 5.142 -12.230 1.00 97.88 228 GLY A CA 1
ATOM 1878 C C . GLY A 1 228 ? -3.592 4.618 -12.569 1.00 97.88 228 GLY A C 1
ATOM 1879 O O . GLY A 1 228 ? -4.465 4.643 -11.702 1.00 97.88 228 GLY A O 1
ATOM 1880 N N . MET A 1 229 ? -3.834 4.132 -13.795 1.00 97.56 229 MET A N 1
ATOM 1881 C CA . MET A 1 229 ? -5.082 3.431 -14.125 1.00 97.56 229 MET A CA 1
ATOM 1882 C C . MET A 1 229 ? -5.112 2.016 -13.553 1.00 97.56 229 MET A C 1
ATOM 1884 O O . MET A 1 229 ? -6.185 1.564 -13.174 1.00 97.56 229 MET A O 1
ATOM 1888 N N . ILE A 1 230 ? -3.972 1.330 -13.481 1.00 98.31 230 ILE A N 1
ATOM 1889 C CA . ILE A 1 230 ? -3.858 0.011 -12.851 1.00 98.31 230 ILE A CA 1
ATOM 1890 C C . ILE A 1 230 ? -3.989 0.125 -11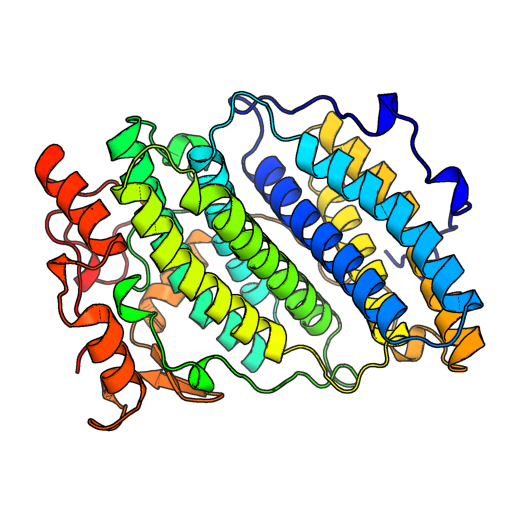.331 1.00 98.31 230 ILE A C 1
ATOM 1892 O O . ILE A 1 230 ? -4.701 -0.680 -10.738 1.00 98.31 230 ILE A O 1
ATOM 1896 N N . GLU A 1 231 ? -3.443 1.176 -10.714 1.00 98.38 231 GLU A N 1
ATOM 1897 C CA . GLU A 1 231 ? -3.643 1.416 -9.278 1.00 98.38 231 GLU A CA 1
ATOM 1898 C C . GLU A 1 231 ? -5.128 1.559 -8.921 1.00 98.38 231 GLU A C 1
ATOM 1900 O O . GLU A 1 231 ? -5.583 1.069 -7.891 1.00 98.38 231 GLU A O 1
ATOM 1905 N N . GLU A 1 232 ? -5.941 2.168 -9.793 1.00 97.75 232 GLU A N 1
ATOM 1906 C CA . GLU A 1 232 ? -7.399 2.163 -9.611 1.00 97.75 232 GLU A CA 1
ATOM 1907 C C . GLU A 1 232 ? -7.963 0.736 -9.638 1.00 97.75 232 GLU A C 1
ATOM 1909 O O . GLU A 1 232 ? -8.812 0.388 -8.814 1.00 97.75 232 GLU A O 1
ATOM 1914 N N . GLN A 1 233 ? -7.457 -0.120 -10.531 1.00 97.81 233 GLN A N 1
ATOM 1915 C CA . GLN A 1 233 ? -7.842 -1.529 -10.582 1.00 97.81 233 GLN A CA 1
ATOM 1916 C C . GLN A 1 233 ? -7.441 -2.269 -9.301 1.00 97.81 233 GLN A C 1
ATOM 1918 O O . GLN A 1 233 ? -8.232 -3.092 -8.839 1.00 97.81 233 GLN A O 1
ATOM 1923 N N . HIS A 1 234 ? -6.271 -1.989 -8.717 1.00 98.62 234 HIS A N 1
ATOM 1924 C CA . HIS A 1 234 ? -5.829 -2.550 -7.434 1.00 98.62 234 HIS A CA 1
ATOM 1925 C C . HIS A 1 234 ? -6.720 -2.089 -6.280 1.00 98.62 234 HIS A C 1
ATOM 1927 O O . HIS A 1 234 ? -7.201 -2.914 -5.502 1.00 98.62 234 HIS A O 1
ATOM 1933 N N . VAL A 1 235 ? -7.043 -0.796 -6.219 1.00 98.44 235 VAL A N 1
ATOM 1934 C CA . VAL A 1 235 ? -7.956 -0.235 -5.212 1.00 98.44 235 VAL A CA 1
ATOM 1935 C C . VAL A 1 235 ? -9.345 -0.865 -5.311 1.00 98.44 235 VAL A C 1
ATOM 1937 O O . VAL A 1 235 ? -9.913 -1.265 -4.295 1.00 98.44 235 VAL A O 1
ATOM 1940 N N . SER A 1 236 ? -9.891 -1.008 -6.521 1.00 98.56 236 SER A N 1
ATOM 1941 C CA . SER A 1 236 ? -11.165 -1.700 -6.753 1.00 98.56 236 SER A CA 1
ATOM 1942 C C . SER A 1 236 ? -11.089 -3.188 -6.376 1.00 98.56 236 SER A C 1
ATOM 1944 O O . SER A 1 236 ? -12.038 -3.732 -5.805 1.00 98.56 236 SER A O 1
ATOM 1946 N N . HIS A 1 237 ? -9.953 -3.836 -6.644 1.00 98.69 237 HIS A N 1
ATOM 1947 C CA . HIS A 1 237 ? -9.692 -5.234 -6.310 1.00 98.69 237 HIS A CA 1
ATOM 1948 C C . HIS A 1 237 ? -9.687 -5.464 -4.803 1.00 98.69 237 HIS A C 1
ATOM 1950 O O . HIS A 1 237 ? -10.562 -6.167 -4.292 1.00 98.69 237 HIS A O 1
ATOM 1956 N N . TYR A 1 238 ? -8.768 -4.841 -4.079 1.00 98.69 238 TYR A N 1
ATOM 1957 C CA . TYR A 1 238 ? -8.655 -5.038 -2.641 1.00 98.69 238 TYR A CA 1
ATOM 1958 C C . TYR A 1 238 ? -9.820 -4.425 -1.865 1.00 98.69 238 TYR A C 1
ATOM 1960 O O . TYR A 1 238 ? -10.342 -5.060 -0.951 1.00 98.69 238 TYR A O 1
ATOM 1968 N N . GLY A 1 239 ? -10.318 -3.258 -2.281 1.00 98.25 239 GLY A N 1
ATOM 1969 C CA . GLY A 1 239 ? -11.462 -2.616 -1.636 1.00 98.25 239 GLY A CA 1
ATOM 1970 C C . GLY A 1 239 ? -12.738 -3.459 -1.693 1.00 98.25 239 GLY A C 1
ATOM 1971 O O . GLY A 1 239 ? -13.552 -3.399 -0.774 1.00 98.25 239 GLY A O 1
ATOM 1972 N N . SER A 1 240 ? -12.904 -4.297 -2.724 1.00 98.56 240 SER A N 1
ATOM 1973 C CA . SER A 1 240 ? -14.047 -5.217 -2.820 1.00 98.56 240 SER A CA 1
ATOM 1974 C C . SER A 1 240 ? -14.005 -6.388 -1.827 1.00 98.56 240 SER A C 1
ATOM 1976 O O . SER A 1 240 ? -15.035 -7.021 -1.601 1.00 98.56 240 SER A O 1
ATOM 1978 N N . LEU A 1 241 ? -12.851 -6.654 -1.203 1.00 98.62 241 LEU A N 1
ATOM 1979 C CA . LEU A 1 241 ? -12.710 -7.662 -0.150 1.00 98.62 241 LEU A CA 1
ATOM 1980 C C . LEU A 1 241 ? -13.262 -7.170 1.203 1.00 98.62 241 LEU A C 1
ATOM 1982 O O . LEU A 1 241 ? -13.587 -7.995 2.056 1.00 98.62 241 LEU A O 1
ATOM 1986 N N . LEU A 1 242 ? -13.387 -5.854 1.414 1.00 98.38 242 LEU A N 1
ATOM 1987 C CA . LEU A 1 242 ? -13.943 -5.284 2.648 1.00 98.38 242 LEU A CA 1
ATOM 1988 C C . LEU A 1 242 ? -15.413 -5.685 2.836 1.00 98.38 242 LEU A C 1
ATOM 1990 O O . LEU A 1 242 ? -16.181 -5.704 1.875 1.00 98.38 242 LEU A O 1
ATOM 1994 N N . ASP A 1 243 ? -15.827 -5.963 4.077 1.00 98.31 243 ASP A N 1
ATOM 1995 C CA . ASP A 1 243 ? -17.195 -6.405 4.374 1.00 98.31 243 ASP A CA 1
ATOM 1996 C C . ASP A 1 243 ? -18.211 -5.244 4.262 1.00 98.31 243 ASP A C 1
ATOM 1998 O O . ASP A 1 243 ? -18.237 -4.348 5.117 1.00 98.31 243 ASP A O 1
ATOM 2002 N N . PRO A 1 244 ? -19.124 -5.255 3.269 1.00 97.62 244 PRO A N 1
ATOM 2003 C CA . PRO A 1 244 ? -20.121 -4.202 3.100 1.00 97.62 244 PRO A CA 1
ATOM 2004 C C . PRO A 1 244 ? -21.218 -4.228 4.179 1.00 97.62 244 PRO A C 1
ATOM 2006 O O . PRO A 1 244 ? -22.069 -3.337 4.203 1.00 97.62 244 PRO A O 1
ATOM 2009 N N . ASN A 1 245 ? -21.245 -5.241 5.055 1.00 97.75 245 ASN A N 1
ATOM 2010 C CA . ASN A 1 245 ? -22.238 -5.378 6.121 1.00 97.75 245 ASN A CA 1
ATOM 2011 C C . ASN A 1 245 ? -21.815 -4.722 7.444 1.00 97.75 245 ASN A C 1
ATOM 2013 O O . ASN A 1 245 ? -22.650 -4.625 8.352 1.00 97.75 245 ASN A O 1
ATOM 2017 N N . CYS A 1 246 ? -20.558 -4.287 7.576 1.00 97.69 246 CYS A N 1
ATOM 2018 C CA . CYS A 1 246 ? -20.088 -3.571 8.758 1.00 97.69 246 CYS A CA 1
ATOM 2019 C C . CYS A 1 246 ? -20.767 -2.202 8.879 1.00 97.69 246 CYS A C 1
ATOM 2021 O O . CYS A 1 246 ? -20.869 -1.435 7.917 1.00 97.69 246 CYS A O 1
ATOM 2023 N N . THR A 1 247 ? -21.216 -1.852 10.084 1.00 98.44 247 THR A N 1
ATOM 2024 C CA . THR A 1 247 ? -21.729 -0.504 10.345 1.00 98.44 247 THR A CA 1
ATOM 2025 C C . THR A 1 247 ? -20.603 0.529 10.294 1.00 98.44 247 THR A C 1
ATOM 2027 O O . THR A 1 247 ? -19.416 0.206 10.336 1.00 98.44 247 THR A O 1
ATOM 2030 N N . TRP A 1 248 ? -20.956 1.815 10.241 1.00 98.62 248 TRP A N 1
ATOM 2031 C CA . TRP A 1 248 ? -19.957 2.884 10.290 1.00 98.62 248 TRP A CA 1
ATOM 2032 C C . TRP A 1 248 ? -19.152 2.900 11.598 1.00 98.62 248 TRP A C 1
ATOM 2034 O O . TRP A 1 248 ? -17.977 3.247 11.568 1.00 98.62 248 TRP A O 1
ATOM 2044 N N . LEU A 1 249 ? -19.745 2.533 12.742 1.00 98.81 249 LEU A N 1
ATOM 2045 C CA . LEU A 1 249 ? -19.008 2.480 14.012 1.00 98.81 249 LEU A CA 1
ATOM 2046 C C . LEU A 1 249 ? -18.175 1.204 14.149 1.00 98.81 249 LEU A C 1
ATOM 2048 O O . LEU A 1 249 ? -17.104 1.263 14.745 1.00 98.81 249 LEU A O 1
ATOM 2052 N N . GLU A 1 250 ? -18.621 0.080 13.580 1.00 98.75 250 GLU A N 1
ATOM 2053 C CA . GLU A 1 250 ? -17.789 -1.126 13.468 1.00 98.75 250 GLU A CA 1
ATOM 2054 C C . GLU A 1 250 ? -16.569 -0.852 12.589 1.00 98.75 250 GLU A C 1
ATOM 2056 O O . GLU A 1 250 ? -15.447 -1.101 13.017 1.00 98.75 250 GLU A O 1
ATOM 2061 N N . ASN A 1 251 ? -16.773 -0.245 11.415 1.00 98.62 251 ASN A N 1
ATOM 2062 C CA . ASN A 1 251 ? -15.673 0.180 10.557 1.00 98.62 251 ASN A CA 1
ATOM 2063 C C . ASN A 1 251 ? -14.761 1.179 11.273 1.00 98.62 251 ASN A C 1
ATOM 2065 O O . ASN A 1 251 ? -13.554 0.995 11.248 1.00 98.62 251 ASN A O 1
ATOM 2069 N N . MET A 1 252 ? -15.294 2.196 11.962 1.00 98.75 252 MET A N 1
ATOM 2070 C CA . MET A 1 252 ? -14.456 3.135 12.723 1.00 98.75 252 MET A CA 1
ATOM 2071 C C . MET A 1 252 ? -13.557 2.398 13.720 1.00 98.75 252 MET A C 1
ATOM 2073 O O . MET A 1 252 ? -12.360 2.635 13.726 1.00 98.75 252 MET A O 1
ATOM 2077 N N . LEU A 1 253 ? -14.111 1.466 14.502 1.00 98.88 253 LEU A N 1
ATOM 2078 C CA . LEU A 1 253 ? -13.341 0.665 15.454 1.00 98.88 253 LEU A CA 1
ATOM 2079 C C . LEU A 1 253 ? -12.223 -0.149 14.776 1.00 98.88 253 LEU A C 1
ATOM 2081 O O . LEU A 1 253 ? -11.136 -0.263 15.335 1.00 98.88 253 LEU A O 1
ATOM 2085 N N . LEU A 1 254 ? -12.487 -0.709 13.592 1.00 98.81 254 LEU A N 1
ATOM 2086 C CA . LEU A 1 254 ? -11.505 -1.473 12.820 1.00 98.81 254 LEU A CA 1
ATOM 2087 C C . LEU A 1 254 ? -10.349 -0.607 12.308 1.00 98.81 254 LEU A C 1
ATOM 2089 O O . LEU A 1 254 ? -9.207 -1.067 12.342 1.00 98.81 254 LEU A O 1
ATOM 2093 N N . HIS A 1 255 ? -10.623 0.631 11.890 1.00 98.81 255 HIS A N 1
ATOM 2094 C CA . HIS A 1 255 ? -9.584 1.584 11.489 1.00 98.81 255 HIS A CA 1
ATOM 2095 C C . HIS A 1 255 ? -8.663 1.912 12.669 1.00 98.81 255 HIS A C 1
ATOM 2097 O O . HIS A 1 255 ? -7.480 1.583 12.593 1.00 98.81 255 HIS A O 1
ATOM 2103 N N . GLU A 1 256 ? -9.214 2.361 13.811 1.00 98.88 256 GLU A N 1
ATOM 2104 C CA . GLU A 1 256 ? -8.373 2.705 14.976 1.00 98.88 256 GLU A CA 1
ATOM 2105 C C . GLU A 1 256 ? -7.569 1.482 15.469 1.00 98.88 256 GLU A C 1
ATOM 2107 O O . GLU A 1 256 ? -6.448 1.595 15.969 1.00 98.88 256 GLU A O 1
ATOM 2112 N N . TYR A 1 257 ? -8.135 0.271 15.353 1.00 98.94 257 TYR A N 1
ATOM 2113 C CA . TYR A 1 257 ? -7.440 -0.957 15.742 1.00 98.94 257 TYR A CA 1
ATOM 2114 C C . TYR A 1 257 ? -6.285 -1.288 14.793 1.00 98.94 257 TYR A C 1
ATOM 2116 O O . TYR A 1 257 ? -5.215 -1.699 15.247 1.00 98.94 257 TYR A O 1
ATOM 2124 N N . THR A 1 258 ? -6.492 -1.093 13.490 1.00 98.88 258 THR A N 1
ATOM 2125 C CA . THR A 1 258 ? -5.465 -1.270 12.456 1.00 98.88 258 THR A CA 1
ATOM 2126 C C . THR A 1 258 ? -4.317 -0.286 12.661 1.00 98.88 258 THR A C 1
ATOM 2128 O O . THR A 1 258 ? -3.152 -0.684 12.610 1.00 98.88 258 THR A O 1
ATOM 2131 N N . GLU A 1 259 ? -4.630 0.968 12.981 1.00 98.88 259 GLU A N 1
ATOM 2132 C CA . GLU A 1 259 ? -3.649 2.006 13.296 1.00 98.88 259 GLU A CA 1
ATOM 2133 C C . GLU A 1 259 ? -2.832 1.631 14.541 1.00 98.88 259 GLU A C 1
ATOM 2135 O O . GLU A 1 259 ? -1.601 1.569 14.480 1.00 98.88 259 GLU A O 1
ATOM 2140 N N . CYS A 1 260 ? -3.495 1.244 15.639 1.00 98.94 260 CYS A N 1
ATOM 2141 C CA . CYS A 1 260 ? -2.824 0.718 16.833 1.00 98.94 260 CYS A CA 1
ATOM 2142 C C . CYS A 1 260 ? -1.894 -0.469 16.509 1.00 98.94 260 CYS A C 1
ATOM 2144 O O . CYS A 1 260 ? -0.756 -0.523 16.988 1.00 98.94 260 CYS A O 1
ATOM 2146 N N . TYR A 1 261 ? -2.373 -1.429 15.710 1.00 98.94 261 TYR A N 1
ATOM 2147 C CA . TYR A 1 261 ? -1.617 -2.619 15.316 1.00 98.94 261 TYR A CA 1
ATOM 2148 C C . TYR A 1 261 ? -0.352 -2.255 14.534 1.00 98.94 261 TYR A C 1
ATOM 2150 O O . TYR A 1 261 ? 0.727 -2.782 14.828 1.00 98.94 261 TYR A O 1
ATOM 2158 N N . LEU A 1 262 ? -0.452 -1.341 13.569 1.00 98.88 262 LEU A N 1
ATOM 2159 C CA . LEU A 1 262 ? 0.679 -0.949 12.734 1.00 98.88 262 LEU A CA 1
ATOM 2160 C C . LEU A 1 262 ? 1.684 -0.074 13.476 1.00 98.88 262 LEU A C 1
ATOM 2162 O O . LEU A 1 262 ? 2.881 -0.358 13.407 1.00 98.88 262 LEU A O 1
ATOM 2166 N N . TYR A 1 263 ? 1.233 0.922 14.244 1.00 98.88 263 TYR A N 1
ATOM 2167 C CA . TYR A 1 263 ? 2.144 1.738 15.048 1.00 98.88 263 TYR A CA 1
ATOM 2168 C C . TYR A 1 263 ? 2.935 0.891 16.038 1.00 98.88 263 TYR A C 1
ATOM 2170 O O . TYR A 1 263 ? 4.144 1.079 16.180 1.00 98.88 263 TYR A O 1
ATOM 2178 N N . TYR A 1 264 ? 2.290 -0.088 16.677 1.00 98.81 264 TYR A N 1
ATOM 2179 C CA . TYR A 1 264 ? 2.991 -1.015 17.556 1.00 98.81 264 TYR A CA 1
ATOM 2180 C C . TYR A 1 264 ? 3.947 -1.936 16.790 1.00 98.81 264 TYR A C 1
ATOM 2182 O O . TYR A 1 264 ? 5.108 -2.064 17.175 1.00 98.81 264 TYR A O 1
ATOM 2190 N N . SER A 1 265 ? 3.503 -2.524 15.673 1.00 98.81 265 SER A N 1
ATOM 2191 C CA . SER A 1 265 ? 4.352 -3.366 14.816 1.00 98.81 265 SER A CA 1
ATOM 2192 C C . SER A 1 265 ? 5.625 -2.630 14.379 1.00 98.81 265 SER A C 1
ATOM 2194 O O . SER A 1 265 ? 6.728 -3.176 14.432 1.00 98.81 265 SER A O 1
ATOM 2196 N N . PHE A 1 266 ? 5.492 -1.359 13.998 1.00 98.69 266 PHE A N 1
ATOM 2197 C CA . PHE A 1 266 ? 6.603 -0.534 13.533 1.00 98.69 266 PHE A CA 1
ATOM 2198 C C . PHE A 1 266 ? 7.457 0.005 14.665 1.00 98.69 266 PHE A C 1
ATOM 2200 O O . PHE A 1 266 ? 8.674 0.057 14.513 1.00 98.69 266 PHE A O 1
ATOM 2207 N N . TYR A 1 267 ? 6.880 0.327 15.819 1.00 98.62 267 TYR A N 1
ATOM 2208 C CA . TYR A 1 267 ? 7.662 0.652 17.006 1.00 98.62 267 TYR A CA 1
ATOM 2209 C C . TYR A 1 267 ? 8.602 -0.497 17.395 1.00 98.62 267 TYR A C 1
ATOM 2211 O O . TYR A 1 267 ? 9.792 -0.261 17.618 1.00 98.62 267 TYR A O 1
ATOM 2219 N N . GLU A 1 268 ? 8.106 -1.738 17.419 1.00 98.38 268 GLU A N 1
ATOM 2220 C CA . GLU A 1 268 ? 8.892 -2.911 17.822 1.00 98.38 268 GLU A CA 1
ATOM 2221 C C . GLU A 1 268 ? 10.093 -3.168 16.891 1.00 98.38 268 GLU A C 1
ATOM 2223 O O . GLU A 1 268 ? 11.161 -3.564 17.361 1.00 98.38 268 GLU A O 1
ATOM 2228 N N . ASP A 1 269 ? 9.964 -2.872 15.592 1.00 97.06 269 ASP A N 1
ATOM 2229 C CA . ASP A 1 269 ? 10.974 -3.197 14.572 1.00 97.06 269 ASP A CA 1
ATOM 2230 C C . ASP A 1 269 ? 11.781 -1.990 14.041 1.00 97.06 269 ASP A C 1
ATOM 2232 O O . ASP A 1 269 ? 12.776 -2.169 13.334 1.00 97.06 269 ASP A O 1
ATOM 2236 N N . GLU A 1 270 ? 11.393 -0.749 14.359 1.00 98.19 270 GLU A N 1
ATOM 2237 C CA . GLU A 1 270 ? 12.090 0.448 13.871 1.00 98.19 270 GLU A CA 1
ATOM 2238 C C . GLU A 1 270 ? 13.483 0.603 14.497 1.00 98.19 270 GLU A C 1
ATOM 2240 O O . GLU A 1 270 ? 13.691 0.434 15.705 1.00 98.19 270 GLU A O 1
ATOM 2245 N N . THR A 1 271 ? 14.438 0.964 13.640 1.00 96.31 271 THR A N 1
ATOM 2246 C CA . THR A 1 271 ? 15.861 1.094 13.975 1.00 96.31 271 THR A CA 1
ATOM 2247 C C . THR A 1 271 ? 16.321 2.545 14.039 1.00 96.31 271 THR A C 1
ATOM 2249 O O . THR A 1 271 ? 17.276 2.836 14.759 1.00 96.31 271 THR A O 1
ATOM 2252 N N . ASP A 1 272 ? 15.655 3.460 13.326 1.00 98.00 272 ASP A N 1
ATOM 2253 C CA . ASP A 1 272 ? 15.933 4.890 13.416 1.00 98.00 272 ASP A CA 1
ATOM 2254 C C . ASP A 1 272 ? 15.338 5.453 14.722 1.00 98.00 272 ASP A C 1
ATOM 2256 O O . ASP A 1 272 ? 14.116 5.440 14.888 1.00 98.00 272 ASP A O 1
ATOM 2260 N N . PRO A 1 273 ? 16.154 5.966 15.666 1.00 97.25 273 PRO A N 1
ATOM 2261 C CA . PRO A 1 273 ? 15.647 6.393 16.971 1.00 97.25 273 PRO A CA 1
ATOM 2262 C C . PRO A 1 273 ? 14.666 7.568 16.905 1.00 97.25 273 PRO A C 1
ATOM 2264 O O . PRO A 1 273 ? 13.778 7.671 17.749 1.00 97.25 273 PRO A O 1
ATOM 2267 N N . ASN A 1 274 ? 14.823 8.458 15.919 1.00 97.56 274 ASN A N 1
ATOM 2268 C CA . ASN A 1 274 ? 13.935 9.603 15.742 1.00 97.56 274 ASN A CA 1
ATOM 2269 C C . ASN A 1 274 ? 12.568 9.121 15.251 1.00 97.56 274 ASN A C 1
ATOM 2271 O O . ASN A 1 274 ? 11.553 9.447 15.858 1.00 97.56 274 ASN A O 1
ATOM 2275 N N . VAL A 1 275 ? 12.544 8.276 14.219 1.00 98.50 275 VAL A N 1
ATOM 2276 C CA . VAL A 1 275 ? 11.294 7.727 13.676 1.00 98.50 275 VAL A CA 1
ATOM 2277 C C . VAL A 1 275 ? 10.613 6.786 14.677 1.00 98.50 275 VAL A C 1
ATOM 2279 O O . VAL A 1 275 ? 9.403 6.869 14.866 1.00 98.50 275 VAL A O 1
ATOM 2282 N N . LYS A 1 276 ? 11.372 5.964 15.413 1.00 98.62 276 LYS A N 1
ATOM 2283 C CA . LYS A 1 276 ? 10.823 5.075 16.452 1.00 98.62 276 LYS A CA 1
ATOM 2284 C C . LYS A 1 276 ? 10.049 5.842 17.530 1.00 98.62 276 LYS A C 1
ATOM 2286 O O . LYS A 1 276 ? 8.983 5.398 17.945 1.00 98.62 276 LYS A O 1
ATOM 2291 N N . SER A 1 277 ? 10.553 7.006 17.953 1.00 98.50 277 SER A N 1
ATOM 2292 C CA . SER A 1 277 ? 9.864 7.860 18.936 1.00 98.50 277 SER A CA 1
ATOM 2293 C C . SER A 1 277 ? 8.534 8.426 18.420 1.00 98.50 277 SER A C 1
ATOM 2295 O O . SER A 1 277 ? 7.609 8.646 19.199 1.00 98.50 277 SER A O 1
ATOM 2297 N N . ILE A 1 278 ? 8.415 8.611 17.103 1.00 98.69 278 ILE A N 1
ATOM 2298 C CA . ILE A 1 278 ? 7.181 9.063 16.453 1.00 98.69 278 ILE A CA 1
ATOM 2299 C C . ILE A 1 278 ? 6.152 7.929 16.443 1.00 98.69 278 ILE A C 1
ATOM 2301 O O . ILE A 1 278 ? 4.995 8.164 16.781 1.00 98.69 278 ILE A O 1
ATOM 2305 N N . TRP A 1 279 ? 6.573 6.690 16.156 1.00 98.75 279 TRP A N 1
ATOM 2306 C CA . TRP A 1 279 ? 5.700 5.514 16.269 1.00 98.75 279 TRP A CA 1
ATOM 2307 C C . TRP A 1 279 ? 5.147 5.330 17.680 1.00 98.75 279 TRP A C 1
ATOM 2309 O O . TRP A 1 279 ? 3.958 5.075 17.841 1.00 98.75 279 TRP A O 1
ATOM 2319 N N . GLU A 1 280 ? 5.981 5.518 18.703 1.00 98.69 280 GLU A N 1
ATOM 2320 C CA . GLU A 1 280 ? 5.546 5.454 20.102 1.00 98.69 280 GLU A CA 1
ATOM 2321 C C . GLU A 1 280 ? 4.512 6.532 20.436 1.00 98.69 280 GLU A C 1
ATOM 2323 O O . GLU A 1 280 ? 3.482 6.236 21.040 1.00 98.69 280 GLU A O 1
ATOM 2328 N N . MET A 1 281 ? 4.773 7.778 20.029 1.00 98.56 281 MET A N 1
ATOM 2329 C CA . MET A 1 281 ? 3.867 8.903 20.253 1.00 98.56 281 MET A CA 1
ATOM 2330 C C . MET A 1 281 ? 2.497 8.651 19.620 1.00 98.56 281 MET A C 1
ATOM 2332 O O . MET A 1 281 ? 1.472 8.822 20.280 1.00 98.56 281 MET A O 1
ATOM 2336 N N . HIS A 1 282 ? 2.483 8.232 18.358 1.00 98.75 282 HIS A N 1
ATOM 2337 C CA . HIS A 1 282 ? 1.244 8.024 17.623 1.00 98.75 282 HIS A CA 1
ATOM 2338 C C . HIS A 1 282 ? 0.495 6.772 18.085 1.00 98.75 282 HIS A C 1
ATOM 2340 O O . HIS A 1 282 ? -0.724 6.815 18.189 1.00 98.75 282 HIS A O 1
ATOM 2346 N N . LEU A 1 283 ? 1.190 5.720 18.537 1.00 98.81 283 LEU A N 1
ATOM 2347 C CA . LEU A 1 283 ? 0.540 4.599 19.221 1.00 98.81 283 LEU A CA 1
ATOM 2348 C C . LEU A 1 283 ? -0.276 5.058 20.444 1.00 98.81 283 LEU A C 1
ATOM 2350 O O . LEU A 1 283 ? -1.375 4.558 20.671 1.00 98.81 283 LEU A O 1
ATOM 2354 N N . GLN A 1 284 ? 0.234 6.006 21.241 1.00 98.75 284 GLN A N 1
ATOM 2355 C CA . GLN A 1 284 ? -0.505 6.517 22.407 1.00 98.75 284 GLN A CA 1
ATOM 2356 C C . GLN A 1 284 ? -1.762 7.303 22.008 1.00 98.75 284 GLN A C 1
ATOM 2358 O O . GLN A 1 284 ? -2.788 7.194 22.686 1.00 98.75 284 GLN A O 1
ATOM 2363 N N . GLN A 1 285 ? -1.694 8.068 20.914 1.00 98.81 285 GLN A N 1
ATOM 2364 C CA . GLN A 1 285 ? -2.851 8.768 20.347 1.00 98.81 285 GLN A CA 1
ATOM 2365 C C . GLN A 1 285 ? -3.898 7.764 19.852 1.00 98.81 285 GLN A C 1
ATOM 2367 O O . GLN A 1 285 ? -5.062 7.858 20.245 1.00 98.81 285 GLN A O 1
ATOM 2372 N N . GLU A 1 286 ? -3.471 6.743 19.111 1.00 98.81 286 GLU A N 1
ATOM 2373 C CA . GLU A 1 286 ? -4.374 5.736 18.552 1.00 98.81 286 GLU A CA 1
ATOM 2374 C C . GLU A 1 286 ? -5.039 4.858 19.603 1.00 98.81 286 GLU A C 1
ATOM 2376 O O . GLU A 1 286 ? -6.227 4.559 19.505 1.00 98.81 286 GLU A O 1
ATOM 2381 N N . ILE A 1 287 ? -4.344 4.527 20.695 1.00 98.94 287 ILE A N 1
ATOM 2382 C CA . ILE A 1 287 ? -4.988 3.855 21.831 1.00 98.94 287 ILE A CA 1
ATOM 2383 C C . ILE A 1 287 ? -6.125 4.730 22.386 1.00 98.94 287 ILE A C 1
ATOM 2385 O O . ILE A 1 287 ? -7.198 4.218 22.707 1.00 98.94 287 ILE A O 1
ATOM 2389 N N . ALA A 1 288 ? -5.952 6.053 22.475 1.00 98.81 288 ALA A N 1
ATOM 2390 C CA . ALA A 1 288 ? -7.041 6.933 22.900 1.00 98.81 288 ALA A CA 1
ATOM 2391 C C . ALA A 1 288 ? -8.191 6.982 21.877 1.00 98.81 288 ALA A C 1
ATOM 2393 O O . ALA A 1 288 ? -9.360 6.976 22.283 1.00 98.81 288 ALA A O 1
ATOM 2394 N N . HIS A 1 289 ? -7.891 6.986 20.576 1.00 98.88 289 HIS A N 1
ATOM 2395 C CA . HIS A 1 289 ? -8.904 6.939 19.519 1.00 98.88 289 HIS A CA 1
ATOM 2396 C C . HIS A 1 289 ? -9.696 5.626 19.537 1.00 98.88 289 HIS A C 1
ATOM 2398 O O . HIS A 1 289 ? -10.930 5.651 19.539 1.00 98.88 289 HIS A O 1
ATOM 2404 N N . LEU A 1 290 ? -9.018 4.487 19.683 1.00 98.88 290 LEU A N 1
ATOM 2405 C CA . LEU A 1 290 ? -9.627 3.162 19.770 1.00 98.88 290 LEU A CA 1
ATOM 2406 C C . LEU A 1 290 ? -10.610 3.055 20.940 1.00 98.88 290 LEU A C 1
ATOM 2408 O O . LEU A 1 290 ? -11.741 2.587 20.779 1.00 98.88 290 LEU A O 1
ATOM 2412 N N . HIS A 1 291 ? -10.211 3.527 22.126 1.00 98.88 291 HIS A N 1
ATOM 2413 C CA . HIS A 1 291 ? -11.097 3.549 23.295 1.00 98.88 291 HIS A CA 1
ATOM 2414 C C . HIS A 1 291 ? -12.317 4.442 23.053 1.00 98.88 291 HIS A C 1
ATOM 2416 O O . HIS A 1 291 ? -13.428 4.101 23.471 1.00 98.88 291 HIS A O 1
ATOM 2422 N N . LYS A 1 292 ? -12.147 5.550 22.322 1.00 98.81 292 LYS A N 1
ATOM 2423 C CA . LYS A 1 292 ? -13.259 6.420 21.936 1.00 98.81 292 LYS A CA 1
ATOM 2424 C C . LYS A 1 292 ? -14.206 5.753 20.938 1.00 98.81 292 LYS A C 1
ATOM 2426 O O . LYS A 1 292 ? -15.423 5.844 21.115 1.00 98.81 292 LYS A O 1
ATOM 2431 N N . ALA A 1 293 ? -13.683 5.053 19.935 1.00 98.81 293 ALA A N 1
ATOM 2432 C CA . ALA A 1 293 ? -14.488 4.288 18.986 1.00 98.81 293 ALA A CA 1
ATOM 2433 C C . ALA A 1 293 ? -15.301 3.195 19.700 1.00 98.81 293 ALA A C 1
ATOM 2435 O O . ALA A 1 293 ? -16.503 3.069 19.462 1.00 98.81 293 ALA A O 1
ATOM 2436 N N . ALA A 1 294 ? -14.693 2.479 20.654 1.00 98.88 294 ALA A N 1
ATOM 2437 C CA . ALA A 1 294 ? -15.383 1.487 21.479 1.00 98.88 294 ALA A CA 1
ATOM 2438 C C . ALA A 1 294 ? -16.498 2.106 22.346 1.00 98.88 294 ALA A C 1
ATOM 2440 O O . ALA A 1 294 ? -17.603 1.560 22.414 1.00 98.88 294 ALA A O 1
ATOM 2441 N N . GLU A 1 295 ? -16.252 3.267 22.969 1.00 98.75 295 GLU A N 1
ATOM 2442 C CA . GLU A 1 295 ? -17.271 4.026 23.714 1.00 98.75 295 GLU A CA 1
ATOM 2443 C C . GLU A 1 295 ? -18.457 4.392 22.807 1.00 98.75 295 GLU A C 1
ATOM 2445 O O . GLU A 1 295 ? -19.621 4.194 23.171 1.00 98.75 295 GLU A O 1
ATOM 2450 N N . MET A 1 296 ? -18.174 4.906 21.607 1.00 98.81 296 MET A N 1
ATOM 2451 C CA . MET A 1 296 ? -19.193 5.317 20.642 1.00 98.81 296 MET A CA 1
ATOM 2452 C C . MET A 1 296 ? -20.001 4.125 20.124 1.00 98.81 296 MET A C 1
ATOM 2454 O O . MET A 1 296 ? -21.231 4.207 20.074 1.00 98.81 296 MET A O 1
ATOM 2458 N N . LEU A 1 297 ? -19.342 3.011 19.804 1.00 98.81 297 LEU A N 1
ATOM 2459 C CA . LEU A 1 297 ? -19.993 1.767 19.403 1.00 98.81 297 LEU A CA 1
ATOM 2460 C C . LEU A 1 297 ? -20.963 1.282 20.492 1.00 98.81 297 LEU A C 1
ATOM 2462 O O . LEU A 1 297 ? -22.136 1.010 20.215 1.00 98.81 297 LEU A O 1
ATOM 2466 N N . LYS A 1 298 ? -20.521 1.277 21.755 1.00 98.81 298 LYS A N 1
ATOM 2467 C CA . LYS A 1 298 ? -21.375 0.888 22.881 1.00 98.81 298 LYS A CA 1
ATOM 2468 C C . LYS A 1 298 ? -22.550 1.835 23.067 1.00 98.81 298 LYS A C 1
ATOM 2470 O O . LYS A 1 298 ? -23.679 1.387 23.254 1.00 98.81 298 LYS A O 1
ATOM 2475 N N . LYS A 1 299 ? -22.307 3.143 23.006 1.00 98.75 299 LYS A N 1
ATOM 2476 C CA . LYS A 1 299 ? -23.325 4.169 23.252 1.00 98.75 299 LYS A CA 1
ATOM 2477 C C . LYS A 1 299 ? -24.406 4.206 22.173 1.00 98.75 299 LYS A C 1
ATOM 2479 O O . LYS A 1 299 ? -25.577 4.370 22.508 1.00 98.75 299 LYS A O 1
ATOM 2484 N N . TYR A 1 300 ? -24.024 4.112 20.900 1.00 98.62 300 TYR A N 1
ATOM 2485 C CA . TYR A 1 300 ? -24.938 4.360 19.781 1.00 98.62 300 TYR A CA 1
ATOM 2486 C C . TYR A 1 300 ? -25.454 3.085 19.105 1.00 98.62 300 TYR A C 1
ATOM 2488 O O . TYR A 1 300 ? -26.532 3.131 18.518 1.00 98.62 300 TYR A O 1
ATOM 2496 N N . GLU A 1 301 ? -24.752 1.953 19.224 1.00 98.50 301 GLU A N 1
ATOM 2497 C CA . GLU A 1 301 ? -25.192 0.662 18.666 1.00 98.50 301 GLU A CA 1
ATOM 2498 C C . GLU A 1 301 ? -25.440 -0.419 19.723 1.00 98.50 301 GLU A C 1
ATOM 2500 O O . GLU A 1 301 ? -25.896 -1.508 19.380 1.00 98.50 301 GLU A O 1
ATOM 2505 N N . ASN A 1 302 ? -25.179 -0.140 21.006 1.00 98.50 302 ASN A N 1
ATOM 2506 C CA . ASN A 1 302 ? -25.297 -1.114 22.096 1.00 98.50 302 ASN A CA 1
ATOM 2507 C C . ASN A 1 302 ? -24.464 -2.394 21.862 1.00 98.50 302 ASN A C 1
ATOM 2509 O O . ASN A 1 302 ? -24.821 -3.476 22.333 1.00 98.50 302 ASN A O 1
ATOM 2513 N N . LYS A 1 303 ? -23.339 -2.265 21.152 1.00 98.38 303 LYS A N 1
ATOM 2514 C CA . LYS A 1 303 ? -22.384 -3.349 20.905 1.00 98.38 303 LYS A CA 1
ATOM 2515 C C . LYS A 1 303 ? -21.125 -3.147 21.735 1.00 98.38 303 LYS A C 1
ATOM 2517 O O . LYS A 1 303 ? -20.629 -2.034 21.870 1.00 98.38 303 LYS A O 1
ATOM 2522 N N . ASP A 1 304 ? -20.623 -4.234 22.298 1.00 98.25 304 ASP A N 1
ATOM 2523 C CA . ASP A 1 304 ? -19.302 -4.263 22.924 1.00 98.25 304 ASP A CA 1
ATOM 2524 C C . ASP A 1 304 ? -18.245 -4.506 21.841 1.00 98.25 304 ASP A C 1
ATOM 2526 O O . ASP A 1 304 ? -18.504 -5.248 20.892 1.00 98.25 304 ASP A O 1
ATOM 2530 N N . TRP A 1 305 ? -17.060 -3.903 21.973 1.00 98.31 305 TRP A N 1
ATOM 2531 C CA . TRP A 1 305 ? -16.005 -3.989 20.953 1.00 98.31 305 TRP A CA 1
ATOM 2532 C C . TRP A 1 305 ? -15.586 -5.438 20.653 1.00 98.31 305 TRP A C 1
ATOM 2534 O O . TRP A 1 305 ? -15.262 -5.756 19.513 1.00 98.31 305 TRP A O 1
ATOM 2544 N N . GLN A 1 306 ? -15.690 -6.342 21.635 1.00 97.62 306 GLN A N 1
ATOM 2545 C CA . GLN A 1 306 ? -15.393 -7.774 21.500 1.00 97.62 306 GLN A CA 1
ATOM 2546 C C . GLN A 1 306 ? -16.286 -8.483 20.474 1.00 97.62 306 GLN A C 1
ATOM 2548 O O . GLN A 1 306 ? -15.954 -9.579 20.031 1.00 97.62 306 GLN A O 1
ATOM 2553 N N . GLN A 1 307 ? -17.436 -7.897 20.126 1.00 97.44 307 GLN A N 1
ATOM 2554 C CA . GLN A 1 307 ? -18.325 -8.430 19.090 1.00 97.44 307 GLN A CA 1
ATOM 2555 C C . GLN A 1 307 ? -17.795 -8.159 17.675 1.00 97.44 307 GLN A C 1
ATOM 2557 O O . GLN A 1 307 ? -18.245 -8.808 16.737 1.00 97.44 307 GLN A O 1
ATOM 2562 N N . VAL A 1 308 ? -16.865 -7.209 17.531 1.00 98.00 308 VAL A N 1
ATOM 2563 C CA . VAL A 1 308 ? -16.222 -6.827 16.264 1.00 98.00 308 VAL A CA 1
ATOM 2564 C C . VAL A 1 308 ? -14.792 -7.355 16.209 1.00 98.00 308 VAL A C 1
ATOM 2566 O O . VAL A 1 308 ? -14.367 -7.866 15.182 1.00 98.00 308 VAL A O 1
ATOM 2569 N N . ILE A 1 309 ? -14.060 -7.259 17.324 1.00 97.88 309 ILE A N 1
ATOM 2570 C CA . ILE A 1 309 ? -12.660 -7.680 17.444 1.00 97.88 309 ILE A CA 1
ATOM 2571 C C . ILE A 1 309 ? -12.552 -8.651 18.627 1.00 97.88 309 ILE A C 1
ATOM 2573 O O . ILE A 1 309 ? -12.236 -8.238 19.747 1.00 97.88 309 ILE A O 1
ATOM 2577 N N . PRO A 1 310 ? -12.873 -9.942 18.434 1.00 93.88 310 PRO A N 1
ATOM 2578 C CA . PRO A 1 310 ? -12.791 -10.929 19.503 1.00 93.88 310 PRO A CA 1
ATOM 2579 C C . PRO A 1 310 ? -11.363 -11.049 20.054 1.00 93.88 310 PRO A C 1
ATOM 2581 O O . PRO A 1 310 ? -10.392 -11.097 19.305 1.00 93.88 310 PRO A O 1
ATOM 2584 N N . GLY A 1 311 ? -11.222 -11.102 21.380 1.00 93.12 311 GLY A N 1
ATOM 2585 C CA . GLY A 1 311 ? -9.926 -11.205 22.064 1.00 93.12 311 GLY A CA 1
ATOM 2586 C C . GLY A 1 311 ? -9.192 -9.868 22.198 1.00 93.12 311 GLY A C 1
ATOM 2587 O O . GLY A 1 311 ? -8.803 -9.504 23.303 1.00 93.12 311 GLY A O 1
ATOM 2588 N N . GLY A 1 312 ? -9.061 -9.106 21.112 1.00 95.81 312 GLY A N 1
ATOM 2589 C CA . GLY A 1 312 ? -8.418 -7.785 21.095 1.00 95.81 312 GLY A CA 1
ATOM 2590 C C . GLY A 1 312 ? -6.887 -7.816 21.057 1.00 95.81 312 GLY A C 1
ATOM 2591 O O . GLY A 1 312 ? -6.274 -6.816 20.694 1.00 95.81 312 GLY A O 1
ATOM 2592 N N . ASP A 1 313 ? -6.248 -8.943 21.367 1.00 98.12 313 ASP A N 1
ATOM 2593 C CA . ASP A 1 313 ? -4.803 -9.105 21.205 1.00 98.12 313 ASP A CA 1
ATOM 2594 C C . ASP A 1 313 ? -4.375 -8.957 19.747 1.00 98.12 313 ASP A C 1
ATOM 2596 O O . ASP A 1 313 ? -4.969 -9.559 18.853 1.00 98.12 313 ASP A O 1
ATOM 2600 N N . PHE A 1 314 ? -3.303 -8.198 19.516 1.00 98.38 314 PHE A N 1
ATOM 2601 C CA . PHE A 1 314 ? -2.685 -8.155 18.198 1.00 98.38 314 PHE A CA 1
ATOM 2602 C C . PHE A 1 314 ? -2.260 -9.553 17.736 1.00 98.38 314 PHE A C 1
ATOM 2604 O O . PHE A 1 314 ? -1.649 -10.285 18.528 1.00 98.38 314 PHE A O 1
ATOM 2611 N N . PRO A 1 315 ? -2.517 -9.903 16.459 1.00 97.44 315 PRO A N 1
ATOM 2612 C CA . PRO A 1 315 ? -1.984 -11.117 15.865 1.00 97.44 315 PRO A CA 1
ATOM 2613 C C . PRO A 1 315 ? -0.481 -10.941 15.581 1.00 97.44 315 PRO A C 1
ATOM 2615 O O . PRO A 1 315 ? 0.208 -10.119 16.197 1.00 97.44 315 PRO A O 1
ATOM 2618 N N . LYS A 1 316 ? 0.074 -11.747 14.673 1.00 97.62 316 LYS A N 1
ATOM 2619 C CA . LYS A 1 316 ? 1.490 -11.660 14.312 1.00 97.62 316 LYS A CA 1
ATOM 2620 C C . LYS A 1 316 ? 1.799 -10.264 13.763 1.00 97.62 316 LYS A C 1
ATOM 2622 O O . LYS A 1 316 ? 1.251 -9.885 12.743 1.00 97.62 316 LYS A O 1
ATOM 2627 N N . LEU A 1 317 ? 2.699 -9.539 14.428 1.00 98.44 317 LEU A N 1
ATOM 2628 C CA . LEU A 1 317 ? 3.052 -8.163 14.067 1.00 98.44 317 LEU A CA 1
ATOM 2629 C C . LEU A 1 317 ? 3.651 -8.061 12.663 1.00 98.44 317 LEU A C 1
ATOM 2631 O O . LEU A 1 317 ? 4.461 -8.908 12.266 1.00 98.44 317 LEU A O 1
ATOM 2635 N N . LEU A 1 318 ? 3.304 -6.978 11.962 1.00 98.44 318 LEU A N 1
ATOM 2636 C CA . LEU A 1 318 ? 3.814 -6.693 10.627 1.00 98.44 318 LEU A CA 1
ATOM 2637 C C . LEU A 1 318 ? 5.304 -6.386 10.687 1.00 98.44 318 LEU A C 1
ATOM 2639 O O . LEU A 1 318 ? 5.744 -5.491 11.409 1.00 98.44 318 LEU A O 1
ATOM 2643 N N . LYS A 1 319 ? 6.088 -7.106 9.886 1.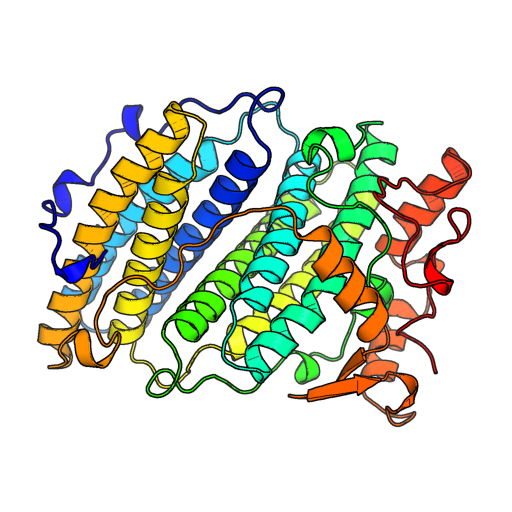00 96.69 319 LYS A N 1
ATOM 2644 C CA . LYS A 1 319 ? 7.532 -6.904 9.810 1.00 96.69 319 LYS A CA 1
ATOM 2645 C C . LYS A 1 319 ? 8.030 -7.026 8.381 1.00 96.69 319 LYS A C 1
ATOM 2647 O O . LYS A 1 319 ? 8.025 -8.118 7.826 1.00 96.69 319 LYS A O 1
ATOM 2652 N N . PHE A 1 320 ? 8.549 -5.928 7.840 1.00 97.31 320 PHE A N 1
ATOM 2653 C CA . PHE A 1 320 ? 9.276 -5.953 6.576 1.00 97.31 320 PHE A CA 1
ATOM 2654 C C . PHE A 1 320 ? 10.549 -6.797 6.708 1.00 97.31 320 PHE A C 1
ATOM 2656 O O . PHE A 1 320 ? 11.343 -6.635 7.641 1.00 97.31 320 PHE A O 1
ATOM 2663 N N . HIS A 1 321 ? 10.727 -7.730 5.782 1.00 95.19 321 HIS A N 1
ATOM 2664 C CA . HIS A 1 321 ? 11.885 -8.607 5.681 1.00 95.19 321 HIS A CA 1
ATOM 2665 C 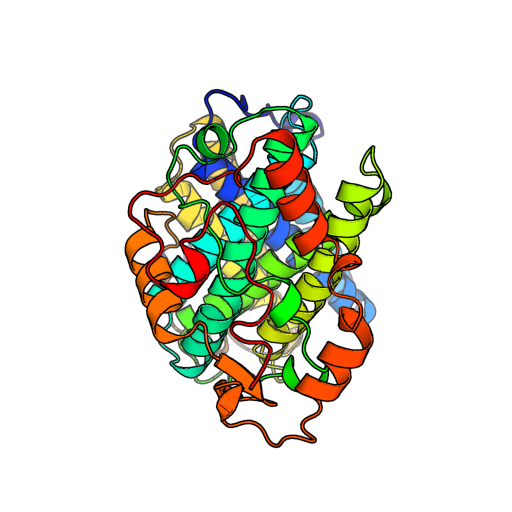C . HIS A 1 321 ? 12.076 -9.020 4.225 1.00 95.19 321 HIS A C 1
ATOM 2667 O O . HIS A 1 321 ? 11.203 -8.785 3.405 1.00 95.19 321 HIS A O 1
ATOM 2673 N N . ASP A 1 322 ? 13.204 -9.656 3.913 1.00 95.75 322 ASP A N 1
ATOM 2674 C CA . ASP A 1 322 ? 13.460 -10.168 2.564 1.00 95.75 322 ASP A CA 1
ATOM 2675 C C . ASP A 1 322 ? 12.339 -11.126 2.126 1.00 95.75 322 ASP A C 1
ATOM 2677 O O . ASP A 1 322 ? 12.124 -12.162 2.768 1.00 95.75 322 ASP A O 1
ATOM 2681 N N . THR A 1 323 ? 11.613 -10.757 1.069 1.00 97.06 323 THR A N 1
ATOM 2682 C CA . THR A 1 323 ? 10.518 -11.549 0.492 1.00 97.06 323 THR A CA 1
ATOM 2683 C C . THR A 1 323 ? 10.855 -12.120 -0.889 1.00 97.06 323 THR A C 1
ATOM 2685 O O . THR A 1 323 ? 10.011 -12.771 -1.507 1.00 97.06 323 THR A O 1
ATOM 2688 N N . ARG A 1 324 ? 12.091 -11.948 -1.386 1.00 97.62 324 ARG A N 1
ATOM 2689 C CA . ARG A 1 324 ? 12.445 -12.235 -2.789 1.00 97.62 324 ARG A CA 1
ATOM 2690 C C . ARG A 1 324 ? 12.145 -13.668 -3.211 1.00 97.62 324 ARG A C 1
ATOM 2692 O O . ARG A 1 324 ? 11.585 -13.879 -4.283 1.00 97.62 324 ARG A O 1
ATOM 2699 N N . ASP A 1 325 ? 12.454 -14.655 -2.372 1.00 98.06 325 ASP A N 1
ATOM 2700 C CA . ASP A 1 325 ? 12.165 -16.066 -2.674 1.00 98.06 325 ASP A CA 1
ATOM 2701 C C . ASP A 1 325 ? 10.662 -16.318 -2.863 1.00 98.06 325 ASP A C 1
ATOM 2703 O O . ASP A 1 325 ? 10.257 -17.090 -3.736 1.00 98.06 325 ASP A O 1
ATOM 2707 N N . TYR A 1 326 ? 9.829 -15.631 -2.078 1.00 98.62 326 TYR A N 1
ATOM 2708 C CA . TYR A 1 326 ? 8.380 -15.720 -2.180 1.00 98.62 326 TYR A CA 1
ATOM 2709 C C . TYR A 1 326 ? 7.874 -15.092 -3.480 1.00 98.62 326 TYR A C 1
ATOM 2711 O O . TYR A 1 326 ? 7.184 -15.764 -4.246 1.00 98.62 326 TYR A O 1
ATOM 2719 N N . VAL A 1 327 ? 8.273 -13.849 -3.772 1.00 98.69 327 VAL A N 1
ATOM 2720 C CA . VAL A 1 327 ? 7.873 -13.131 -4.996 1.00 98.69 327 VAL A CA 1
ATOM 2721 C C . VAL A 1 327 ? 8.265 -13.929 -6.240 1.00 98.69 327 VAL A C 1
ATOM 2723 O O . VAL A 1 327 ? 7.444 -14.155 -7.127 1.00 98.69 327 VAL A O 1
ATOM 2726 N N . ARG A 1 328 ? 9.492 -14.460 -6.275 1.00 98.50 328 ARG A N 1
ATOM 2727 C CA . ARG A 1 328 ? 9.994 -15.276 -7.391 1.00 98.50 328 ARG A CA 1
ATOM 2728 C C . ARG A 1 328 ? 9.210 -16.577 -7.563 1.00 98.50 328 ARG A C 1
ATOM 2730 O O . ARG A 1 328 ? 8.933 -16.971 -8.693 1.00 98.50 328 ARG A O 1
ATOM 2737 N N . MET A 1 329 ? 8.833 -17.232 -6.464 1.00 98.62 329 MET A N 1
ATOM 2738 C CA . MET A 1 329 ? 7.976 -18.420 -6.505 1.00 98.62 329 MET A CA 1
ATOM 2739 C C . MET A 1 329 ? 6.578 -18.092 -7.051 1.00 98.62 329 MET A C 1
ATOM 2741 O O . MET A 1 329 ? 6.033 -18.884 -7.820 1.00 98.62 329 MET A O 1
ATOM 2745 N N . ILE A 1 330 ? 5.973 -16.972 -6.642 1.00 98.75 330 ILE A N 1
ATOM 2746 C CA . ILE A 1 330 ? 4.653 -16.567 -7.147 1.00 98.75 330 ILE A CA 1
ATOM 2747 C C . ILE A 1 330 ? 4.739 -16.204 -8.632 1.00 98.75 330 ILE A C 1
ATOM 2749 O O . ILE A 1 330 ? 3.899 -16.664 -9.403 1.00 98.75 330 ILE A O 1
ATOM 2753 N N . LEU A 1 331 ? 5.787 -15.488 -9.051 1.00 98.62 331 LEU A N 1
ATOM 2754 C CA . LEU A 1 331 ? 6.016 -15.121 -10.450 1.00 98.62 331 LEU A CA 1
ATOM 2755 C C . LEU A 1 331 ? 6.109 -16.362 -11.352 1.00 98.62 331 LEU A C 1
ATOM 2757 O O . LEU A 1 331 ? 5.403 -16.441 -12.353 1.00 98.62 331 LEU A O 1
ATOM 2761 N N . ASP A 1 332 ? 6.900 -17.366 -10.960 1.00 98.31 332 ASP A N 1
ATOM 2762 C CA . ASP A 1 332 ? 7.013 -18.646 -11.680 1.00 98.31 332 ASP A CA 1
ATOM 2763 C C . ASP A 1 332 ? 5.659 -19.363 -11.836 1.00 98.31 332 ASP A C 1
ATOM 2765 O O . ASP A 1 332 ? 5.324 -19.881 -12.901 1.00 98.31 332 ASP A O 1
ATOM 2769 N N . LYS A 1 333 ? 4.847 -19.365 -10.772 1.00 98.25 333 LYS A N 1
ATOM 2770 C CA . LYS A 1 333 ? 3.598 -20.137 -10.715 1.00 98.25 333 LYS A CA 1
ATOM 2771 C C . LYS A 1 333 ? 2.400 -19.444 -11.351 1.00 98.25 333 LYS A C 1
ATOM 2773 O O . LYS A 1 333 ? 1.505 -20.132 -11.838 1.00 98.25 333 LYS A O 1
ATOM 2778 N N . GLN A 1 334 ? 2.327 -18.117 -11.272 1.00 98.31 334 GLN A N 1
ATOM 2779 C CA . GLN A 1 334 ? 1.085 -17.370 -11.500 1.00 98.31 334 GLN A CA 1
ATOM 2780 C C . GLN A 1 334 ? 1.165 -16.338 -12.624 1.00 98.31 334 GLN A C 1
ATOM 2782 O O . GLN A 1 334 ? 0.152 -15.700 -12.913 1.00 98.31 334 GLN A O 1
ATOM 2787 N N . ILE A 1 335 ? 2.310 -16.180 -13.302 1.00 98.19 335 ILE A N 1
ATOM 2788 C CA . ILE A 1 335 ? 2.445 -15.142 -14.334 1.00 98.19 335 ILE A CA 1
ATOM 2789 C C . ILE A 1 335 ? 1.374 -15.233 -15.427 1.00 98.19 335 ILE A C 1
ATOM 2791 O O . ILE A 1 335 ? 0.901 -14.208 -15.897 1.00 98.19 335 ILE A O 1
ATOM 2795 N N . LEU A 1 336 ? 0.949 -16.441 -15.806 1.00 98.31 336 LEU A N 1
ATOM 2796 C CA . LEU A 1 336 ? -0.024 -16.649 -16.885 1.00 98.31 336 LEU A CA 1
ATOM 2797 C C . LEU A 1 336 ? -1.479 -16.369 -16.483 1.00 98.31 336 LEU A C 1
ATOM 2799 O O . LEU A 1 336 ? -2.358 -16.439 -17.346 1.00 98.31 336 LEU A O 1
ATOM 2803 N N . LEU A 1 337 ? -1.747 -16.101 -15.203 1.00 98.50 337 LEU A N 1
ATOM 2804 C CA . LEU A 1 337 ? -3.089 -15.808 -14.719 1.00 98.50 337 LEU A CA 1
ATOM 2805 C C . LEU A 1 337 ? -3.515 -14.388 -15.091 1.00 98.50 337 LEU A C 1
ATOM 2807 O O . LEU A 1 337 ? -2.734 -13.443 -15.006 1.00 98.50 337 LEU A O 1
ATOM 2811 N N . THR A 1 338 ? -4.797 -14.251 -15.411 1.00 98.38 338 THR A N 1
ATOM 2812 C CA . THR A 1 338 ? -5.536 -12.988 -15.423 1.00 98.38 338 THR A CA 1
ATOM 2813 C C . THR A 1 338 ? -6.799 -13.128 -14.571 1.00 98.38 338 THR A C 1
ATOM 2815 O O . THR A 1 338 ? -7.204 -14.241 -14.210 1.00 98.38 338 THR A O 1
ATOM 2818 N N . ALA A 1 339 ? -7.418 -12.006 -14.219 1.00 97.81 339 ALA A N 1
ATOM 2819 C CA . ALA A 1 339 ? -8.692 -12.003 -13.519 1.00 97.81 339 ALA A CA 1
ATOM 2820 C C . ALA A 1 339 ? -9.834 -12.398 -14.471 1.00 97.81 339 ALA A C 1
ATOM 2822 O O . ALA A 1 339 ? -9.849 -12.035 -15.645 1.00 97.81 339 ALA A O 1
ATOM 2823 N N . ASN A 1 340 ? -10.797 -13.148 -13.946 1.00 97.56 340 ASN A N 1
ATOM 2824 C CA . ASN A 1 340 ? -12.021 -13.541 -14.631 1.00 97.56 340 ASN A CA 1
ATOM 2825 C C . ASN A 1 340 ? -13.163 -13.453 -13.620 1.00 97.56 340 ASN A C 1
ATOM 2827 O O . ASN A 1 340 ? -13.370 -14.372 -12.819 1.00 97.56 340 ASN A O 1
ATOM 2831 N N . ARG A 1 341 ? -13.857 -12.312 -13.628 1.00 97.50 341 ARG A N 1
ATOM 2832 C CA . ARG A 1 341 ? -14.827 -11.929 -12.599 1.00 97.50 341 ARG A CA 1
ATOM 2833 C C . ARG A 1 341 ? -14.213 -12.071 -11.205 1.00 97.50 341 ARG A C 1
ATOM 2835 O O . ARG A 1 341 ? -13.092 -11.622 -10.968 1.00 97.50 341 ARG A O 1
ATOM 2842 N N . GLU A 1 342 ? -14.898 -12.737 -10.288 1.00 98.12 342 GLU A N 1
ATOM 2843 C CA . GLU A 1 342 ? -14.432 -12.951 -8.922 1.00 98.12 342 GLU A CA 1
ATOM 2844 C C . GLU A 1 342 ? -13.334 -14.030 -8.816 1.00 98.12 342 GLU A C 1
ATOM 2846 O O . GLU A 1 342 ? -12.918 -14.366 -7.709 1.00 98.12 342 GLU A O 1
ATOM 2851 N N . GLN A 1 343 ? -12.879 -14.617 -9.928 1.00 97.88 343 GLN A N 1
ATOM 2852 C CA . GLN A 1 343 ? -11.883 -15.695 -9.976 1.00 97.88 343 GLN A CA 1
ATOM 2853 C C . GLN A 1 343 ? -10.660 -15.305 -10.824 1.00 97.88 343 GLN A C 1
ATOM 2855 O O . GLN A 1 343 ? -10.546 -14.179 -11.314 1.00 97.88 343 GLN A O 1
ATOM 2860 N N . TYR A 1 344 ? -9.736 -16.253 -10.992 1.00 98.25 344 TYR A N 1
ATOM 2861 C CA . TYR A 1 344 ? -8.527 -16.116 -11.803 1.00 98.25 344 TYR A CA 1
ATOM 2862 C C . TYR A 1 344 ? -8.409 -17.312 -12.744 1.00 98.25 344 TYR A C 1
ATOM 2864 O O . TYR A 1 344 ? -8.754 -18.436 -12.374 1.00 98.25 344 TYR A O 1
ATOM 2872 N N . ALA A 1 345 ? -7.928 -17.080 -13.960 1.00 98.12 345 ALA A N 1
ATOM 2873 C CA . ALA A 1 345 ? -7.748 -18.126 -14.958 1.00 98.12 345 ALA A CA 1
ATOM 2874 C C . ALA A 1 345 ? -6.504 -17.853 -15.810 1.00 98.12 345 ALA A C 1
ATOM 2876 O O . ALA A 1 345 ? -6.174 -16.687 -16.043 1.00 98.12 345 ALA A O 1
ATOM 2877 N N . PRO A 1 346 ? -5.820 -18.894 -16.314 1.00 98.25 346 PRO A N 1
ATOM 2878 C CA . PRO A 1 346 ? -4.810 -18.712 -17.343 1.00 98.25 346 PRO A CA 1
ATOM 2879 C C . PRO A 1 346 ? -5.401 -18.006 -18.566 1.00 98.25 346 PRO A C 1
ATOM 2881 O O . PRO A 1 346 ? -6.502 -18.331 -19.013 1.00 98.25 346 PRO A O 1
ATOM 2884 N N . VAL A 1 347 ? -4.656 -17.072 -19.156 1.00 98.19 347 VAL A N 1
ATOM 2885 C CA . VAL A 1 347 ? -5.104 -16.324 -20.350 1.00 98.19 347 VAL A CA 1
ATOM 2886 C C . VAL A 1 347 ? -5.417 -17.254 -21.528 1.00 98.19 347 VAL A C 1
ATOM 2888 O O . VAL A 1 347 ? -6.346 -16.993 -22.295 1.00 98.19 347 VAL A O 1
ATOM 2891 N N . SER A 1 348 ? -4.695 -18.374 -21.641 1.00 97.25 348 SER A N 1
ATOM 2892 C CA . SER A 1 348 ? -4.939 -19.423 -22.642 1.00 97.25 348 SER A CA 1
ATOM 2893 C C . SER A 1 348 ? -6.339 -20.035 -22.558 1.00 97.25 348 SER A C 1
ATOM 2895 O O . SER A 1 348 ? -6.887 -20.463 -23.577 1.00 97.25 348 SER A O 1
ATOM 2897 N N . ASP A 1 349 ? -6.925 -20.051 -21.360 1.00 97.81 349 ASP A N 1
ATOM 2898 C CA . ASP A 1 349 ? -8.164 -20.766 -21.051 1.00 97.81 349 ASP A CA 1
ATOM 2899 C C . ASP A 1 349 ? -9.401 -19.872 -21.223 1.00 97.81 349 ASP A C 1
ATOM 2901 O O . ASP A 1 349 ? -10.529 -20.366 -21.295 1.00 97.81 349 ASP A O 1
ATOM 2905 N N . LEU A 1 350 ? -9.210 -18.553 -21.335 1.00 98.06 350 LEU A N 1
ATOM 2906 C CA . LEU A 1 350 ? -10.299 -17.613 -21.578 1.00 98.06 350 LEU A CA 1
ATOM 2907 C C . LEU A 1 350 ? -10.945 -17.844 -22.956 1.00 98.06 350 LEU A C 1
ATOM 2909 O O . LEU A 1 350 ? -10.240 -18.111 -23.931 1.00 98.06 350 LEU A O 1
ATOM 2913 N N . PRO A 1 351 ? -12.270 -17.681 -23.117 1.00 97.00 351 PRO A N 1
ATOM 2914 C CA . PRO A 1 351 ? -12.922 -17.647 -24.430 1.00 97.00 351 PRO A CA 1
ATOM 2915 C C . PRO A 1 351 ? -12.321 -16.576 -25.354 1.00 97.00 351 P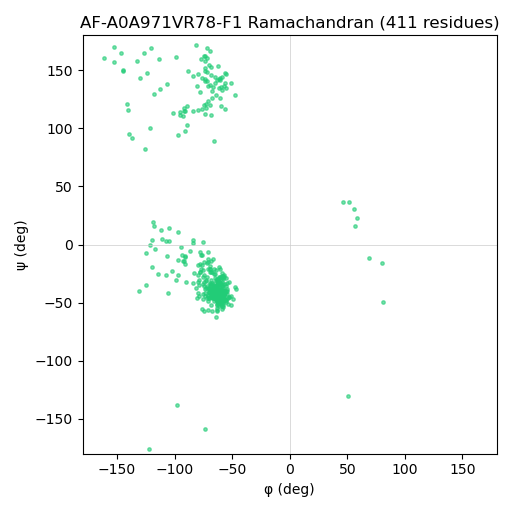RO A C 1
ATOM 2917 O O . PRO A 1 351 ? -11.873 -15.532 -24.896 1.00 97.00 351 PRO A O 1
ATOM 2920 N N . ALA A 1 352 ? -12.282 -16.810 -26.671 1.00 96.19 352 ALA A N 1
ATOM 2921 C CA . ALA A 1 352 ? -11.681 -15.847 -27.611 1.00 96.19 352 ALA A CA 1
ATOM 2922 C C . ALA A 1 352 ? -12.431 -14.498 -27.673 1.00 96.19 352 ALA A C 1
ATOM 2924 O O . ALA A 1 352 ? -11.855 -13.490 -28.068 1.00 96.19 352 ALA A O 1
ATOM 2925 N N . ASP A 1 353 ? -13.701 -14.492 -27.277 1.00 96.75 353 ASP A N 1
ATOM 2926 C CA . ASP A 1 353 ? -14.593 -13.340 -27.161 1.00 96.75 353 ASP A CA 1
ATOM 2927 C C . ASP A 1 353 ? -14.685 -12.780 -25.727 1.00 96.75 353 ASP A C 1
ATOM 2929 O O . ASP A 1 353 ? -15.533 -11.932 -25.456 1.00 96.75 353 ASP A O 1
ATOM 2933 N N . HIS A 1 354 ? -13.814 -13.221 -24.808 1.00 97.88 354 HIS A N 1
ATOM 2934 C CA . HIS A 1 354 ? -13.765 -12.711 -23.436 1.00 97.88 354 HIS A CA 1
ATOM 2935 C C . HIS A 1 354 ? -13.467 -11.200 -23.393 1.00 97.88 354 HIS A C 1
ATOM 2937 O O . HIS A 1 354 ? -12.642 -10.692 -24.159 1.00 97.88 354 HIS A O 1
ATOM 2943 N N . GLU A 1 355 ? -14.086 -10.485 -22.446 1.00 97.50 355 GLU A N 1
ATOM 2944 C CA . GLU A 1 355 ? -13.979 -9.022 -22.303 1.00 97.50 355 GLU A CA 1
ATOM 2945 C C . GLU A 1 355 ? -12.532 -8.548 -22.076 1.00 97.50 355 GLU A C 1
ATOM 2947 O O . GLU A 1 355 ? -12.166 -7.462 -22.526 1.00 97.50 355 GLU A O 1
ATOM 2952 N N . PHE A 1 356 ? -11.686 -9.394 -21.477 1.00 98.12 356 PHE A N 1
ATOM 2953 C CA . PHE A 1 356 ? -10.233 -9.190 -21.384 1.00 98.12 356 PHE A CA 1
ATOM 2954 C C . PHE A 1 356 ? -9.598 -8.879 -22.748 1.00 98.12 356 PHE A C 1
ATOM 2956 O O . PHE A 1 356 ? -8.927 -7.862 -22.893 1.00 98.12 356 PHE A O 1
ATOM 2963 N N . PHE A 1 357 ? -9.847 -9.698 -23.780 1.00 98.25 357 PHE A N 1
ATOM 2964 C CA . PHE A 1 357 ? -9.251 -9.488 -25.106 1.00 98.25 357 PHE A CA 1
ATOM 2965 C C . PHE A 1 357 ? -9.808 -8.241 -25.795 1.00 98.25 357 PHE A C 1
ATOM 2967 O O . PHE A 1 357 ? -9.074 -7.532 -26.488 1.00 98.25 357 PHE A O 1
ATOM 2974 N N . PHE A 1 358 ? -11.091 -7.937 -25.575 1.00 97.88 358 PHE A N 1
ATOM 2975 C CA . PHE A 1 358 ? -11.687 -6.684 -26.032 1.00 97.88 358 PHE A CA 1
ATOM 2976 C C . PHE A 1 358 ? -10.988 -5.473 -25.401 1.00 97.88 358 PHE A C 1
ATOM 2978 O O . PHE A 1 358 ? -10.584 -4.560 -26.126 1.00 97.88 358 PHE A O 1
ATOM 2985 N N . TYR A 1 359 ? -10.819 -5.473 -24.076 1.00 98.12 359 TYR A N 1
ATOM 2986 C CA . TYR A 1 359 ? -10.204 -4.369 -23.345 1.00 98.12 359 TYR A CA 1
ATOM 2987 C C . TYR A 1 359 ? -8.729 -4.207 -23.726 1.00 98.12 359 TYR A C 1
ATOM 2989 O O . TYR A 1 359 ? -8.331 -3.124 -24.153 1.00 98.12 359 TYR A O 1
ATOM 2997 N N . GLN A 1 360 ? -7.962 -5.303 -23.723 1.00 98.06 360 GLN A N 1
ATOM 2998 C CA . GLN A 1 360 ? -6.571 -5.346 -24.179 1.00 98.06 360 GLN A CA 1
ATOM 2999 C C . GLN A 1 360 ? -6.402 -4.766 -25.585 1.00 98.06 360 GLN A C 1
ATOM 3001 O O . GLN A 1 360 ? -5.497 -3.973 -25.828 1.00 98.06 360 GLN A O 1
ATOM 3006 N N . ASN A 1 361 ? -7.275 -5.116 -26.531 1.00 97.38 361 ASN A N 1
ATOM 3007 C CA . ASN A 1 361 ? -7.223 -4.528 -27.867 1.00 97.38 361 ASN A CA 1
ATOM 3008 C C . ASN A 1 361 ? -7.600 -3.037 -27.845 1.00 97.38 361 ASN A C 1
ATOM 3010 O O . ASN A 1 361 ? -7.002 -2.226 -28.546 1.00 97.38 361 ASN A O 1
ATOM 3014 N N . LYS A 1 362 ? -8.575 -2.633 -27.026 1.00 97.75 362 LYS A N 1
ATOM 3015 C CA . LYS A 1 362 ? -9.014 -1.237 -26.968 1.00 97.75 362 LYS A CA 1
ATOM 3016 C C . LYS A 1 362 ? -7.901 -0.300 -26.504 1.00 97.75 362 LYS A C 1
ATOM 3018 O O . LYS A 1 362 ? -7.689 0.722 -27.159 1.00 97.75 362 LYS A O 1
ATOM 3023 N N . VAL A 1 363 ? -7.213 -0.651 -25.418 1.00 97.38 363 VAL A N 1
ATOM 3024 C CA . VAL A 1 363 ? -6.181 0.208 -24.818 1.00 97.38 363 VAL A CA 1
ATOM 3025 C C . VAL A 1 363 ? -4.781 -0.055 -25.385 1.00 97.38 363 VAL A C 1
ATOM 3027 O O . VAL A 1 363 ? -4.037 0.896 -25.583 1.00 97.38 363 VAL A O 1
ATOM 3030 N N . ASN A 1 364 ? -4.469 -1.299 -25.780 1.00 97.81 364 ASN A N 1
ATOM 3031 C CA . ASN A 1 364 ? -3.109 -1.728 -26.141 1.00 97.81 364 ASN A CA 1
ATOM 3032 C C . ASN A 1 364 ? -2.964 -2.229 -27.598 1.00 97.81 364 ASN A C 1
ATOM 3034 O O . ASN A 1 364 ? -2.004 -2.940 -27.898 1.00 97.81 364 ASN A O 1
ATOM 3038 N N . HIS A 1 365 ? -3.879 -1.906 -28.531 1.00 96.50 365 HIS A N 1
ATOM 3039 C CA . HIS A 1 365 ? -3.747 -2.337 -29.944 1.00 96.50 365 HIS A CA 1
ATOM 3040 C C . HIS A 1 365 ? -2.431 -1.884 -30.592 1.00 96.50 365 HIS A C 1
ATOM 3042 O O . HIS A 1 365 ? -1.839 -2.633 -31.367 1.00 96.50 365 HIS A O 1
ATOM 3048 N N . ASN A 1 366 ? -1.976 -0.665 -30.289 1.00 97.56 366 ASN A N 1
ATOM 3049 C CA . ASN A 1 366 ? -0.684 -0.163 -30.734 1.00 97.56 366 ASN A CA 1
ATOM 3050 C C . ASN A 1 366 ? 0.346 -0.351 -29.617 1.00 97.56 366 ASN A C 1
ATOM 3052 O O . ASN A 1 366 ? 0.468 0.497 -28.738 1.00 97.56 366 ASN A O 1
ATOM 3056 N N . VAL A 1 367 ? 1.073 -1.467 -29.663 1.00 97.19 367 VAL A N 1
ATOM 3057 C CA . VAL A 1 367 ? 2.073 -1.833 -28.646 1.00 97.19 367 VAL A CA 1
ATOM 3058 C C . VAL A 1 367 ? 3.155 -0.760 -28.491 1.00 97.19 367 VAL A C 1
ATOM 3060 O O . VAL A 1 367 ? 3.531 -0.440 -27.369 1.00 97.19 367 VAL A O 1
ATOM 3063 N N . ASP A 1 368 ? 3.570 -0.121 -29.588 1.00 96.19 368 ASP A N 1
ATOM 3064 C CA . ASP A 1 368 ? 4.598 0.931 -29.575 1.00 96.19 368 ASP A CA 1
ATOM 3065 C C . ASP A 1 368 ? 4.132 2.224 -28.879 1.00 96.19 368 ASP A C 1
ATOM 3067 O O . ASP A 1 368 ? 4.942 3.105 -28.584 1.00 96.19 368 ASP A O 1
ATOM 3071 N N . ALA A 1 369 ? 2.824 2.372 -28.637 1.00 97.12 369 ALA A N 1
ATOM 3072 C CA . ALA A 1 369 ? 2.252 3.514 -27.929 1.00 97.12 369 ALA A CA 1
ATOM 3073 C C . ALA A 1 369 ? 2.081 3.277 -26.420 1.00 97.12 369 ALA A C 1
ATOM 3075 O O . ALA A 1 369 ? 1.776 4.236 -25.715 1.00 97.12 369 ALA A O 1
ATOM 3076 N N . VAL A 1 370 ? 2.278 2.049 -25.928 1.00 98.31 370 VAL A N 1
ATOM 3077 C CA . VAL A 1 370 ? 2.087 1.703 -24.512 1.00 98.31 370 VAL A CA 1
ATOM 3078 C C . VAL A 1 370 ? 3.231 2.300 -23.671 1.00 98.31 370 VAL A C 1
ATOM 3080 O O . VAL A 1 370 ? 4.391 1.953 -23.916 1.00 98.31 370 VAL A O 1
ATOM 3083 N N . PRO A 1 371 ? 2.962 3.217 -22.720 1.00 98.38 371 PRO A N 1
ATOM 3084 C CA . PRO A 1 371 ? 4.009 3.980 -22.025 1.00 98.38 371 PRO A CA 1
ATOM 3085 C C . PRO A 1 371 ? 5.066 3.140 -21.294 1.00 98.38 371 PRO A C 1
ATOM 3087 O O . PRO A 1 371 ? 6.264 3.379 -21.452 1.00 98.38 371 PRO A O 1
ATOM 3090 N N . SER A 1 372 ? 4.644 2.118 -20.560 1.00 98.44 372 SER A N 1
ATOM 3091 C CA . SER A 1 372 ? 5.470 1.156 -19.828 1.00 98.44 372 SER A CA 1
ATOM 3092 C C . SER A 1 372 ? 6.430 0.411 -20.750 1.00 98.44 372 SER A C 1
ATOM 3094 O O . SER A 1 372 ? 7.606 0.237 -20.424 1.00 98.44 372 SER A O 1
ATOM 3096 N N . HIS A 1 373 ? 5.969 0.051 -21.949 1.00 98.00 373 HIS A N 1
ATOM 3097 C CA . HIS A 1 373 ? 6.806 -0.535 -22.988 1.00 98.00 373 HIS A CA 1
ATOM 3098 C C . HIS A 1 373 ? 7.774 0.498 -23.584 1.00 98.00 373 HIS A C 1
ATOM 3100 O O . HIS A 1 373 ? 8.969 0.231 -23.720 1.00 98.00 373 HIS A O 1
ATOM 3106 N N . LYS A 1 374 ? 7.294 1.715 -23.880 1.00 98.38 374 LYS A N 1
ATOM 3107 C CA . LYS A 1 374 ? 8.123 2.810 -24.417 1.00 98.38 374 LYS A CA 1
ATOM 3108 C C . LYS A 1 374 ? 9.298 3.149 -23.505 1.00 98.38 374 LYS A C 1
ATOM 3110 O O . LYS A 1 374 ? 10.384 3.409 -24.016 1.00 98.38 374 LYS A O 1
ATOM 3115 N N . VAL A 1 375 ? 9.098 3.156 -22.186 1.00 98.69 375 VAL A N 1
ATOM 3116 C CA . VAL A 1 375 ? 10.167 3.411 -21.206 1.00 98.69 375 VAL A CA 1
ATOM 3117 C C . VAL A 1 375 ? 11.287 2.386 -21.355 1.00 98.69 375 VAL A C 1
ATOM 3119 O O . VAL A 1 375 ? 12.450 2.770 -21.494 1.00 98.69 375 VAL A O 1
ATOM 3122 N N . ILE A 1 376 ? 10.943 1.097 -21.413 1.00 98.75 376 ILE A N 1
ATOM 3123 C CA . ILE A 1 376 ? 11.940 0.031 -21.557 1.00 98.75 376 ILE A CA 1
ATOM 3124 C C . ILE A 1 376 ? 12.618 0.084 -22.925 1.00 98.75 376 ILE A C 1
ATOM 3126 O O . ILE A 1 376 ? 13.844 0.017 -22.998 1.00 98.75 376 ILE A O 1
ATOM 3130 N N . VAL A 1 377 ? 11.862 0.293 -24.005 1.00 98.38 377 VAL A N 1
ATOM 3131 C CA . VAL A 1 377 ? 12.425 0.420 -25.358 1.00 98.38 377 VAL A CA 1
ATOM 3132 C C . VAL A 1 377 ? 13.382 1.612 -25.454 1.00 98.38 377 VAL A C 1
ATOM 3134 O O . VAL A 1 377 ? 14.459 1.480 -26.031 1.00 98.38 377 VAL A O 1
ATOM 3137 N N . GLN A 1 378 ? 13.049 2.768 -24.872 1.00 98.44 378 GLN A N 1
ATOM 3138 C CA . GLN A 1 378 ? 13.956 3.922 -24.858 1.00 98.44 378 GLN A CA 1
ATOM 3139 C C . GLN A 1 378 ? 15.220 3.651 -24.042 1.00 98.44 378 GLN A C 1
ATOM 3141 O O . GLN A 1 378 ? 16.317 4.030 -24.463 1.00 98.44 378 GLN A O 1
ATOM 3146 N N . HIS A 1 379 ? 15.088 2.959 -22.910 1.00 98.50 379 HIS A N 1
ATOM 3147 C CA . HIS A 1 379 ? 16.236 2.529 -22.125 1.00 98.50 379 HIS A CA 1
ATOM 3148 C C . HIS A 1 379 ? 17.134 1.573 -22.931 1.00 98.50 379 HIS A C 1
ATOM 3150 O O . HIS A 1 379 ? 18.334 1.816 -23.061 1.00 98.50 379 HIS A O 1
ATOM 3156 N N . GLN A 1 380 ? 16.558 0.549 -23.568 1.00 98.44 380 GLN A N 1
ATOM 3157 C CA . GLN A 1 380 ? 17.262 -0.398 -24.439 1.00 98.44 380 GLN A CA 1
ATOM 3158 C C . GLN A 1 380 ? 17.924 0.292 -25.638 1.00 98.44 380 GLN A C 1
ATOM 3160 O O . GLN A 1 380 ? 19.056 -0.028 -25.979 1.00 98.44 380 GLN A O 1
ATOM 3165 N N . GLN A 1 381 ? 17.286 1.284 -26.259 1.00 98.19 381 GLN A N 1
ATOM 3166 C CA . GLN A 1 381 ? 17.889 2.050 -27.356 1.00 98.19 381 GLN A CA 1
ATOM 3167 C C . GLN A 1 381 ? 19.092 2.884 -26.900 1.00 98.19 381 GLN A C 1
ATOM 3169 O O . GLN A 1 381 ? 20.061 3.028 -27.646 1.00 98.19 381 GLN A O 1
ATOM 3174 N N . LYS A 1 382 ? 19.041 3.443 -25.686 1.00 98.19 382 LYS A N 1
ATOM 3175 C CA . LYS A 1 382 ? 20.104 4.297 -25.140 1.00 98.19 382 LYS A CA 1
ATOM 3176 C C . LYS A 1 382 ? 21.266 3.493 -24.550 1.00 98.19 382 LYS A C 1
ATOM 3178 O O . LYS A 1 382 ? 22.417 3.901 -24.696 1.00 98.19 382 LYS A O 1
ATOM 3183 N N . PHE A 1 383 ? 20.976 2.367 -23.901 1.00 98.06 383 PHE A N 1
ATOM 3184 C CA . PHE A 1 383 ? 21.940 1.592 -23.112 1.00 98.06 383 PHE A CA 1
ATOM 3185 C C . PHE A 1 383 ? 22.150 0.150 -23.607 1.00 98.06 383 PHE A C 1
ATOM 3187 O O . PHE A 1 383 ? 22.929 -0.593 -23.015 1.00 98.06 383 PHE A O 1
ATOM 3194 N N . ASN A 1 384 ? 21.525 -0.235 -24.723 1.00 98.19 384 ASN A N 1
ATOM 3195 C CA . ASN A 1 384 ? 21.511 -1.572 -25.348 1.00 98.19 384 ASN A CA 1
ATOM 3196 C C . ASN A 1 384 ? 20.760 -2.668 -24.571 1.00 98.19 384 ASN A C 1
ATOM 3198 O O . ASN A 1 384 ? 20.534 -3.745 -25.116 1.00 98.19 384 ASN A O 1
ATOM 3202 N N . ILE A 1 385 ? 20.385 -2.412 -23.319 1.00 98.31 385 ILE A N 1
ATOM 3203 C CA . ILE A 1 385 ? 19.673 -3.329 -22.421 1.00 98.31 385 ILE A CA 1
ATOM 3204 C C . ILE A 1 385 ? 18.742 -2.538 -21.504 1.00 98.31 385 ILE A C 1
ATOM 3206 O O . ILE A 1 385 ? 18.898 -1.327 -21.372 1.00 98.31 385 ILE A O 1
ATOM 3210 N N . ASP A 1 386 ? 17.808 -3.218 -20.850 1.00 98.38 386 ASP A N 1
ATOM 3211 C CA . ASP A 1 386 ? 17.048 -2.694 -19.717 1.00 98.38 386 ASP A CA 1
ATOM 3212 C C . ASP A 1 386 ? 17.886 -2.606 -18.423 1.00 98.38 386 ASP A C 1
ATOM 3214 O O . ASP A 1 386 ? 18.900 -3.294 -18.243 1.00 98.38 386 ASP A O 1
ATOM 3218 N N . TYR A 1 387 ? 17.465 -1.755 -17.492 1.00 98.50 387 TYR A N 1
ATOM 3219 C CA . TYR A 1 387 ? 17.978 -1.723 -16.127 1.00 98.50 387 TYR A CA 1
ATOM 3220 C C . TYR A 1 387 ? 17.362 -2.861 -15.304 1.00 98.50 387 TYR A C 1
ATOM 3222 O O . TYR A 1 387 ? 16.145 -3.045 -15.291 1.00 98.50 387 TYR A O 1
ATOM 3230 N N . ARG A 1 388 ? 18.212 -3.612 -14.593 1.00 97.94 388 ARG A N 1
ATOM 3231 C CA . ARG A 1 388 ? 17.817 -4.670 -13.651 1.00 97.94 388 ARG A CA 1
ATOM 3232 C C . ARG A 1 388 ? 18.770 -4.725 -12.465 1.00 97.94 388 ARG A C 1
ATOM 3234 O O . ARG A 1 388 ? 19.965 -4.464 -12.617 1.00 97.94 388 ARG A O 1
ATOM 3241 N N . ALA A 1 389 ? 18.249 -5.146 -11.320 1.00 97.25 389 ALA A N 1
ATOM 3242 C CA . ALA A 1 389 ? 19.008 -5.483 -10.125 1.00 97.25 389 ALA A CA 1
ATOM 3243 C C . ALA A 1 389 ? 18.439 -6.774 -9.527 1.00 97.25 389 ALA A C 1
ATOM 3245 O O . ALA A 1 389 ? 17.493 -6.751 -8.748 1.00 97.25 389 ALA A O 1
ATOM 3246 N N . GLU A 1 390 ? 18.999 -7.908 -9.938 1.00 94.81 390 GLU A N 1
ATOM 3247 C CA . GLU A 1 390 ? 18.468 -9.238 -9.640 1.00 94.81 390 GLU A CA 1
ATOM 3248 C C . GLU A 1 390 ? 19.397 -10.014 -8.709 1.00 94.81 390 GLU A C 1
ATOM 3250 O O . GLU A 1 390 ? 20.603 -10.103 -8.950 1.00 94.81 390 GLU A O 1
ATOM 3255 N N . SER A 1 391 ? 18.830 -10.641 -7.680 1.00 94.56 391 SER A N 1
ATOM 3256 C CA . SER A 1 391 ? 19.534 -11.617 -6.844 1.00 94.56 391 SER A CA 1
ATOM 3257 C C . SER A 1 391 ? 19.879 -12.908 -7.597 1.00 94.56 391 SER A C 1
ATOM 3259 O O . SER A 1 391 ? 20.906 -13.529 -7.331 1.00 94.56 391 SER A O 1
ATOM 3261 N N . ASN A 1 392 ? 19.021 -13.307 -8.540 1.00 96.19 392 ASN A N 1
ATOM 3262 C CA . ASN A 1 392 ? 19.109 -14.521 -9.349 1.00 96.19 392 ASN A CA 1
ATOM 3263 C C . ASN A 1 392 ? 18.397 -14.296 -10.700 1.00 96.19 392 ASN A C 1
ATOM 3265 O O . ASN A 1 392 ? 17.480 -13.472 -10.748 1.00 96.19 392 ASN A O 1
ATOM 3269 N N . PRO A 1 393 ? 18.719 -15.051 -11.773 1.00 96.88 393 PRO A N 1
ATOM 3270 C CA . PRO A 1 393 ? 18.045 -14.914 -13.072 1.00 96.88 393 PRO A CA 1
ATOM 3271 C C . PRO A 1 393 ? 16.518 -14.960 -12.948 1.00 96.88 393 PRO A C 1
ATOM 3273 O O . PRO A 1 393 ? 16.021 -15.774 -12.169 1.00 96.88 393 PRO A O 1
ATOM 3276 N N . ASN A 1 394 ? 15.778 -14.119 -13.680 1.00 98.00 394 ASN A N 1
ATOM 3277 C CA . ASN A 1 394 ? 14.308 -14.123 -13.660 1.00 98.00 394 ASN A CA 1
ATOM 3278 C C . ASN A 1 394 ? 13.756 -15.564 -13.813 1.00 98.00 394 ASN A C 1
ATOM 3280 O O . ASN A 1 394 ? 14.203 -16.277 -14.718 1.00 98.00 394 ASN A O 1
ATOM 3284 N N . PRO A 1 395 ? 12.843 -16.026 -12.931 1.00 97.94 395 PRO A N 1
ATOM 3285 C CA . PRO A 1 395 ? 12.350 -17.405 -12.968 1.00 97.94 395 PRO A CA 1
ATOM 3286 C C . PRO A 1 395 ? 11.540 -17.716 -14.235 1.00 97.94 395 PRO A C 1
ATOM 3288 O O . PRO A 1 395 ? 11.438 -18.874 -14.632 1.00 97.94 395 PRO A O 1
ATOM 3291 N N . VAL A 1 396 ? 11.012 -16.694 -14.915 1.00 98.25 396 VAL A N 1
ATOM 3292 C CA . VAL A 1 396 ? 10.245 -16.858 -16.146 1.00 98.25 396 VAL A CA 1
ATOM 3293 C C . VAL A 1 396 ? 11.155 -16.664 -17.355 1.00 98.25 396 VAL A C 1
ATOM 3295 O O . VAL A 1 396 ? 11.567 -15.553 -17.684 1.00 98.25 396 VAL A O 1
ATOM 3298 N N . GLN A 1 397 ? 11.403 -17.749 -18.091 1.00 97.50 397 GLN A N 1
ATOM 3299 C CA . GLN A 1 397 ? 12.293 -17.756 -19.260 1.00 97.50 397 GLN A CA 1
ATOM 3300 C C . GLN A 1 397 ? 11.930 -16.704 -20.326 1.00 97.50 397 GLN A C 1
ATOM 3302 O O . GLN A 1 397 ? 12.808 -16.160 -20.991 1.00 97.50 397 GLN A O 1
ATOM 3307 N N . ALA A 1 398 ? 10.642 -16.400 -20.494 1.00 97.44 398 ALA A N 1
ATOM 3308 C CA . ALA A 1 398 ? 10.170 -15.404 -21.457 1.00 97.44 398 ALA A CA 1
ATOM 3309 C C . ALA A 1 398 ? 10.511 -13.950 -21.066 1.00 97.44 398 ALA A C 1
ATOM 3311 O O . ALA A 1 398 ? 10.361 -13.056 -21.895 1.00 97.44 398 ALA A O 1
ATOM 3312 N N . LEU A 1 399 ? 10.956 -13.718 -19.826 1.00 98.19 399 LEU A N 1
ATOM 3313 C CA . LEU A 1 399 ? 11.316 -12.410 -19.275 1.00 98.19 399 LEU A CA 1
ATOM 3314 C C . LEU A 1 399 ? 12.833 -12.229 -19.100 1.00 98.19 399 LEU A C 1
ATOM 3316 O O . LEU A 1 399 ? 13.282 -11.201 -18.598 1.00 98.19 399 LEU A O 1
ATOM 3320 N N . THR A 1 400 ? 13.657 -13.206 -19.496 1.00 97.69 400 THR A N 1
ATOM 3321 C CA . THR A 1 400 ? 15.120 -13.134 -19.307 1.00 97.69 400 THR A CA 1
ATOM 3322 C C . THR A 1 400 ? 15.844 -12.279 -20.349 1.00 97.69 400 THR A C 1
ATOM 3324 O O . THR A 1 400 ? 16.996 -11.911 -20.129 1.00 97.69 400 THR A O 1
ATOM 3327 N N . ASP A 1 401 ? 15.212 -11.990 -21.492 1.00 97.75 401 ASP A N 1
ATOM 3328 C CA . ASP A 1 401 ? 15.817 -11.137 -22.519 1.00 97.75 401 ASP A CA 1
ATOM 3329 C C . ASP A 1 401 ? 15.849 -9.684 -22.034 1.00 97.75 401 ASP A C 1
ATOM 3331 O O . ASP A 1 401 ? 14.827 -9.110 -21.668 1.00 97.75 401 ASP A O 1
ATOM 3335 N N . ARG A 1 402 ? 17.047 -9.102 -22.009 1.00 98.06 402 ARG A N 1
ATOM 3336 C CA . ARG A 1 402 ? 17.288 -7.718 -21.581 1.00 98.06 402 ARG A CA 1
ATOM 3337 C C . ARG A 1 402 ? 17.254 -6.724 -22.734 1.00 98.06 402 ARG A C 1
ATOM 3339 O O . ARG A 1 402 ? 17.213 -5.520 -22.500 1.00 98.06 402 ARG A O 1
ATOM 3346 N N . THR A 1 403 ? 17.310 -7.217 -23.968 1.00 98.06 403 THR A N 1
ATOM 3347 C CA . THR A 1 403 ? 17.384 -6.423 -25.203 1.00 98.06 403 THR A CA 1
ATOM 3348 C C . THR A 1 403 ? 16.023 -6.219 -25.863 1.00 98.06 403 THR A C 1
ATOM 3350 O O . THR A 1 403 ? 15.898 -5.364 -26.736 1.00 98.06 403 THR A O 1
ATOM 3353 N N . MET A 1 404 ? 15.012 -6.981 -25.438 1.00 96.94 404 MET A N 1
ATOM 3354 C CA . MET A 1 404 ? 13.644 -6.900 -25.934 1.00 96.94 404 MET A CA 1
ATOM 3355 C C . MET A 1 404 ? 12.658 -7.085 -24.781 1.00 96.94 404 MET A C 1
ATOM 3357 O O . MET A 1 404 ? 12.669 -8.110 -24.107 1.00 96.94 404 MET A O 1
ATOM 3361 N N . ASP A 1 405 ? 11.804 -6.089 -24.558 1.00 97.62 405 ASP A N 1
ATOM 3362 C CA . ASP A 1 405 ? 10.722 -6.181 -23.573 1.00 97.62 405 ASP A CA 1
ATOM 3363 C C . ASP A 1 405 ? 9.586 -7.100 -24.061 1.00 97.62 405 ASP A C 1
ATOM 3365 O O . ASP A 1 405 ? 9.229 -7.097 -25.244 1.00 97.62 405 ASP A O 1
ATOM 3369 N N . ASN A 1 406 ? 9.007 -7.895 -23.156 1.00 97.75 406 ASN A N 1
ATOM 3370 C CA . ASN A 1 406 ? 7.989 -8.880 -23.516 1.00 97.75 406 ASN A CA 1
ATOM 3371 C C . ASN A 1 406 ? 6.586 -8.270 -23.474 1.00 97.75 406 ASN A C 1
ATOM 3373 O O . ASN A 1 406 ? 6.089 -7.883 -22.422 1.00 97.75 406 ASN A O 1
ATOM 3377 N N . THR A 1 407 ? 5.907 -8.272 -24.620 1.00 97.31 407 THR A N 1
ATOM 3378 C CA . THR A 1 407 ? 4.570 -7.679 -24.772 1.00 97.31 407 THR A CA 1
ATOM 3379 C C . THR A 1 407 ? 3.468 -8.711 -25.018 1.00 97.31 407 THR A C 1
ATOM 3381 O O . THR A 1 407 ? 2.359 -8.343 -25.408 1.00 97.31 407 THR A O 1
ATOM 3384 N N . THR A 1 408 ? 3.748 -10.005 -24.828 1.00 97.62 408 THR A N 1
ATOM 3385 C CA . THR A 1 408 ? 2.856 -11.109 -25.244 1.00 97.62 408 THR A CA 1
ATOM 3386 C C . THR A 1 408 ? 2.485 -12.075 -24.123 1.00 97.62 408 THR A C 1
ATOM 3388 O O . THR A 1 408 ? 1.350 -12.568 -24.103 1.00 97.62 408 THR A O 1
ATOM 3391 N N . ILE A 1 409 ? 3.404 -12.335 -23.186 1.00 97.69 409 ILE A N 1
ATOM 3392 C CA . ILE A 1 409 ? 3.145 -13.203 -22.034 1.00 97.69 409 ILE A CA 1
ATOM 3393 C C . ILE A 1 409 ? 2.010 -12.633 -21.181 1.00 97.69 409 ILE A C 1
ATOM 3395 O O . ILE A 1 409 ? 1.888 -11.419 -21.044 1.00 97.69 409 ILE A O 1
ATOM 3399 N N . ALA A 1 410 ? 1.149 -13.512 -20.659 1.00 96.50 410 ALA A N 1
ATOM 3400 C CA . ALA A 1 410 ? -0.023 -13.140 -19.857 1.00 96.50 410 ALA A CA 1
ATOM 3401 C C . ALA A 1 410 ? -1.011 -12.179 -20.554 1.00 96.50 410 ALA A C 1
ATOM 3403 O O . ALA A 1 410 ? -1.872 -11.586 -19.913 1.00 96.50 410 ALA A O 1
ATOM 3404 N N . ARG A 1 411 ? -0.920 -12.035 -21.881 1.00 96.94 411 ARG A N 1
ATOM 3405 C CA . ARG A 1 411 ? -1.733 -11.094 -22.664 1.00 96.94 411 ARG A CA 1
ATOM 3406 C C . ARG A 1 411 ? -2.390 -11.734 -23.877 1.00 96.94 411 ARG A C 1
ATOM 3408 O O . ARG A 1 411 ? -3.520 -11.396 -24.223 1.00 96.94 411 ARG A O 1
ATOM 3415 N N . THR A 1 412 ? -1.661 -12.612 -24.554 1.00 93.56 412 THR A N 1
ATOM 3416 C CA . THR A 1 412 ? -2.091 -13.258 -25.800 1.00 93.56 412 THR A CA 1
ATOM 3417 C C . THR A 1 412 ? -2.297 -14.758 -25.603 1.00 93.56 412 THR A C 1
ATOM 3419 O O . THR A 1 412 ? -1.812 -15.322 -24.622 1.00 93.56 412 THR A O 1
ATOM 3422 N N . LYS A 1 413 ? -3.067 -15.374 -26.508 1.00 87.56 413 LYS A N 1
ATOM 3423 C CA . LYS A 1 413 ? -3.318 -16.820 -26.531 1.00 87.56 413 LYS A CA 1
ATOM 3424 C C . LYS A 1 413 ? -2.209 -17.602 -27.209 1.00 87.56 413 LYS A C 1
ATOM 3426 O O . LYS A 1 413 ? -1.667 -17.076 -28.208 1.00 87.56 413 LYS A O 1
#

Solvent-accessible surface area (backbone atoms only — not comparable to full-atom values): 22049 Å² total; per-residue (Å²): 102,43,59,86,79,50,85,56,55,64,69,76,76,52,59,70,54,76,75,65,35,54,44,81,48,55,54,87,90,73,56,54,48,68,60,52,29,51,37,54,41,51,29,11,45,38,52,41,50,46,50,50,46,50,52,49,47,73,76,48,90,52,66,68,61,41,48,54,47,52,53,54,44,53,38,44,58,39,48,31,44,28,44,52,45,28,60,41,88,90,60,48,74,68,66,48,45,54,41,50,27,51,30,48,32,47,49,33,51,50,43,36,77,62,39,83,45,70,64,63,22,50,53,33,60,61,49,34,30,43,37,33,15,49,37,21,46,54,34,26,44,36,34,67,76,68,66,45,65,50,51,71,66,47,67,64,54,56,66,28,45,82,42,36,42,71,87,39,66,56,59,35,75,67,31,29,40,41,70,51,46,58,68,91,75,51,55,70,54,44,55,44,46,46,56,52,51,26,21,36,38,44,36,51,26,54,46,31,72,67,47,18,87,69,43,94,45,69,69,57,24,42,31,31,54,54,53,36,54,50,31,49,43,48,27,45,28,40,48,30,36,52,47,88,82,59,49,74,49,56,48,48,33,50,47,31,48,45,50,31,49,48,27,47,22,44,34,79,68,50,80,54,71,73,61,27,53,50,27,51,54,50,28,47,43,27,34,21,47,29,54,48,31,36,51,49,26,33,72,76,69,73,38,61,56,56,81,72,44,67,90,49,54,56,69,88,64,65,70,92,64,82,42,52,72,57,54,47,52,45,47,57,74,46,45,46,47,39,66,50,42,71,45,73,40,48,45,73,74,53,62,92,83,35,58,45,58,55,36,35,46,72,78,46,66,56,59,85,72,36,39,64,53,42,44,44,51,53,30,17,73,75,67,62,29,53,68,69,42,64,93,60,80,64,75,44,77,82,60,58,55,51,69,54,85,65,86,45,69,40,59,54,116

Sequence (413 aa):
MNPFEQKPMNLTDGIMDWCTVYPKPYCKNTVAPYTKVRIILMNGIEVEAIIFKHQFSRNCNNNDIRRELALTRRIEQQQQKHINWLKPIDETPLETTIGYEHVAVDLTAWLAQNEPDPYVKQALDFALLEDFDHLYRYANLLDLDAQIPAQQLVKSYVDITPGRPTIAEHRFPYDSIKYHVDFKKADLQTMLNTLIITAGEQQTMNFYMNIGNTYYNDLGRELYLEIGMIEEQHVSHYGSLLDPNCTWLENMLLHEYTECYLYYSFYEDETDPNVKSIWEMHLQQEIAHLHKAAEMLKKYENKDWQQVIPGGDFPKLLKFHDTRDYVRMILDKQILLTANREQYAPVSDLPADHEFFFYQNKVNHNVDAVPSHKVIVQHQQKFNIDYRAESNPNPVQALTDRTMDNTTIARTK

Mean predicted aligned error: 2.8 Å

Secondary structure (DSSP, 8-state):
--GGGS-PPPGGGGPPPHHHHSPPPP-TTTS-HHHHHHHHHHHHHHHHHHHHHHHHHHT---HHHHHHHHHHHHHHHHHHHHHHTTS-TTS-HHHHHHHHHHHHHHHHHHHHHT--SHHHHHHHHHHHHHHHHHHHHHHHHHHHHH---HHHHHTTSS-BS--S-HHHH---GGGG--PPP-TTTS-HHHHHHHHHHHHHHHHHHHHHHHHGGG-SSHHHHHHHHHHHHHHHHHHHHHHTTS-TTS-HHHHHHHHHHHHHHHHHHHHHH---HHHHHHHHHHHHHHHHHHHHHHHHHHHHH---GGGTSSS----SPP-----HHHHHHHHHHHTTEEEETTEEEEGGGS-TT-HHHHHHHHHHSSGGG-HHHHHHHHHHHHHSS---B-SS--SSGGG--SSS--SSTTT--

pLDDT: mean 97.81, std 1.35, range [87.56, 98.94]